Protein AF-A0A517ZUM6-F1 (afdb_monomer)

Sequence (492 aa):
MTGNKKRRYPQVVSERDGDATTTRCYRIDRQHLWFGICQTIYCGAIAIACYYVAFVGTTIPDSDAGGLRLFSAIFWSCSIAIGLFQVLSYFRDRLILSPDSIAKRAWTGKTSSIQNVDVLRLIWNESGKRRIRLQTATATLTINFYEYPIRDGKEIIAYVRRQFPAEIQQGWDIFCRSEPQRNRSPQYLIRITTAAAALLFFATAILSSLYAFGQQTVFSLLVGFLCGTVGQLLLMRVFPVIDGPKSIMKSQGDEDITVQEDTRTFRSDQSYIFKGLLIVVLCSVIGIFSTVSAIFEMLDSEPGSIGALISMAFIWGGAVAGGIFVIISSVRARLYLSKTGIVQQGCIGRESIRSDDVSRVQWGVRAARNVFISGVTGEIQINVDGYQQFEQDEIIDFIRNMFPAEIQENWLTYSQREIRRKEWEALRREPEQPSQKKAIACALIFFVVAAAFAAAGLWGVGAPAFGVAAFCGVGGMWYGWRIWQRWRMKSQ

Solvent-accessible surface area (backbone atoms only — not comparable to full-atom values): 26665 Å² total; per-residue (Å²): 144,80,87,81,82,74,81,74,71,80,77,81,79,77,89,65,87,73,62,70,76,57,70,43,79,45,55,46,33,66,63,44,34,52,51,10,50,52,40,24,56,50,31,45,53,48,39,50,47,51,48,46,38,69,73,67,47,90,81,63,61,73,87,62,42,55,61,53,49,51,49,47,51,51,56,29,51,52,46,24,49,52,10,48,48,32,33,48,33,38,74,47,26,34,43,37,45,38,70,60,32,45,30,41,34,39,64,89,68,55,65,52,68,43,50,56,90,53,53,67,36,35,38,40,41,63,82,94,50,46,31,40,37,42,29,40,98,87,51,75,49,75,49,53,44,77,49,31,42,70,69,57,33,52,51,52,52,53,49,57,59,70,75,46,65,71,88,40,50,40,46,53,70,64,42,55,74,67,56,88,69,74,90,67,60,68,70,57,51,46,50,50,53,51,49,50,47,50,48,52,48,50,51,50,46,55,34,47,55,51,23,58,59,41,99,65,66,69,64,55,50,53,51,48,47,51,51,50,52,51,46,47,57,48,47,70,69,58,52,80,76,62,72,67,83,83,73,88,66,84,70,92,73,78,71,76,81,69,84,53,94,76,55,46,76,46,55,44,35,66,68,44,37,54,53,12,50,52,40,26,52,54,32,47,53,54,31,50,53,52,37,52,51,30,49,54,48,40,75,78,45,72,89,38,27,60,38,40,34,53,35,44,50,50,55,25,49,48,47,24,50,52,14,48,48,41,30,52,33,38,74,49,25,35,41,37,46,38,88,66,27,42,35,44,30,38,70,90,50,74,49,73,47,46,47,88,44,52,67,35,34,40,40,38,91,58,101,53,56,34,37,38,42,31,34,84,91,48,65,50,71,46,49,41,75,49,34,45,76,70,55,33,53,49,52,50,52,49,56,59,70,71,45,66,73,90,42,46,38,52,49,72,65,34,50,56,46,51,51,51,47,52,49,53,50,50,61,50,62,43,91,58,66,91,45,54,70,57,34,50,51,50,18,51,51,24,40,52,51,12,51,53,27,38,51,42,23,76,71,70,66,36,71,66,29,41,52,54,12,49,53,27,36,52,51,14,48,52,34,47,48,56,50,48,55,55,52,56,66,71,77,106

Secondary structure (DSSP, 8-state):
--------PPP--------TTS-EEEE--HHHHHHHHHHHHHHHHHHHHHHHHHHH-TTS-HHHHHHHHHHHHHHHHHHHHHHHHHHHHHHH-EEEE-SSEEEEE-TTS-EEEEEGGG--EEEEE-SSS-EEEEE-SS-EEEEEGGGS-HHHHHHHHHHHHHHS-GGGEESHHHHHHT-TT-SSSHHHHHHHHHHHHHHHHHHHHHHHHHHTTSS-HHHHHHHHHHHHHHHHHHHHHHGGGT---------S--------TT-EEEE--THHHHHHHHHHHHHHHHHHHHHHHHHHHHHHS-TTHHHHHHHHHHHHHHHHHHHHHHHHHHHH-EEEEETTEEEEE-SS-EEEEEGGGEEEEEE--SSS-EEEEEESS-EEEEEGGGS-HHHHHHHHHHHHHHS-GGGEESHHHHHHHHHHHHHHHHHTTSS--TTHHHHHHHHHHHHHHHHHHHHHIIIII-HHHHHHHHHHHHHHHHHHHHHHHHHHHH--

Nearest PDB structures (foldseek):
  4khb-assembly4_H  TM=6.880E-01  e=7.264E-03  Thermochaetoides thermophila DSM 1495
  4khb-assembly3_F  TM=6.830E-01  e=1.058E-02  Thermochaetoides thermophila DSM 1495
  4r8g-assembly1_E  TM=6.146E-01  e=4.082E-01  Mus musculus
  2gcl-assembly2_B  TM=2.895E-01  e=1.716E-02  Saccharomyces cerevisiae

Foldseek 3Di:
DDDDPDPDDPPPDPDDPPDLQDKDKFFFDCVLQVQLVLQLVLLVVLLVLLLCCLPVVPFDPPVPSVVSNVCSNVVSVVSNVSSVLSNLQRVQFMWIRHLQWTWTGGSVRDIDIDGLVQFQAWEFDPPPFTWIWGDGPVDIDIDTLNRGDPVVSVVVVVSVVVSDDPVRYHCVVVNVVPPDPPPDDPVVVCVVLVVVLSVVVSVLSVLVSLLSLDPDNPVCVVVCVCCSVVVSVVCVVLPVAFDDPDPPDPPPDCPDPPPPPQKDKFAFDCVLLVVLVVQLVVLVVVLVVQLVVLVVSVVVDDDSSVSSNVSSCCVSVVSNVVSVLSNLQRVQFMWIDGLQWIWTGGSVDIDIDTLVQFQAWEADLDDWRWIWTDGPVGIDIHGLVRGDPVVSVVVVVRVVVSDDPVRYHCPVSNVVVVVVVVVVVVVCVPPVPPPLVVLQVLLVVLQVQLVVLVVVCVVPPHDVSNVSSVVSNVSSVVSVVVNVVVVVVVVD

Radius of gyration: 28.11 Å; Cα contacts (8 Å, |Δi|>4): 551; chains: 1; bounding box: 67×101×74 Å

pLDDT: mean 75.0, std 18.94, range [30.31, 97.88]

Organism: NCBI:txid2527995

Mean predicted aligned error: 16.05 Å

Structure (mmCIF, N/CA/C/O backbone):
data_AF-A0A517ZUM6-F1
#
_entry.id   AF-A0A517ZUM6-F1
#
loop_
_atom_site.group_PDB
_atom_site.id
_atom_site.type_symbol
_atom_site.label_atom_id
_atom_site.label_alt_id
_atom_site.label_comp_id
_atom_site.label_asym_id
_atom_site.label_entity_id
_atom_site.label_seq_id
_atom_site.pdbx_PDB_ins_code
_atom_site.Cartn_x
_atom_site.Cartn_y
_atom_site.Cartn_z
_atom_site.occupancy
_atom_site.B_iso_or_equiv
_atom_site.auth_seq_id
_atom_site.auth_comp_id
_atom_site.auth_asym_id
_atom_site.auth_atom_id
_atom_site.pdbx_PDB_model_num
ATOM 1 N N . MET A 1 1 ? 6.470 58.614 7.450 1.00 42.59 1 MET A N 1
ATOM 2 C CA . MET A 1 1 ? 5.545 57.953 6.505 1.00 42.59 1 MET A CA 1
ATOM 3 C C . MET A 1 1 ? 6.222 56.724 5.909 1.00 42.59 1 MET A C 1
ATOM 5 O O . MET A 1 1 ? 6.909 56.845 4.912 1.00 42.59 1 MET A O 1
ATOM 9 N N . THR A 1 2 ? 6.046 55.552 6.517 1.00 36.00 2 THR A N 1
ATOM 10 C CA . THR A 1 2 ? 6.355 54.242 5.912 1.00 36.00 2 THR A CA 1
ATOM 11 C C . THR A 1 2 ? 5.419 53.224 6.564 1.00 36.00 2 THR A C 1
ATOM 13 O O . THR A 1 2 ? 5.616 52.782 7.693 1.00 36.00 2 THR A O 1
ATOM 16 N N . GLY A 1 3 ? 4.300 52.950 5.889 1.00 34.31 3 GLY A N 1
ATOM 17 C CA . GLY A 1 3 ? 3.230 52.086 6.382 1.00 34.31 3 GLY A CA 1
ATOM 18 C C . GLY A 1 3 ? 3.621 50.613 6.313 1.00 34.31 3 GLY A C 1
ATOM 19 O O . GLY A 1 3 ? 3.709 50.031 5.234 1.00 34.31 3 GLY A O 1
ATOM 20 N N . ASN A 1 4 ? 3.821 49.998 7.476 1.00 33.97 4 ASN A N 1
ATOM 21 C CA . ASN A 1 4 ? 4.149 48.585 7.601 1.00 33.97 4 ASN A CA 1
ATOM 22 C C . ASN A 1 4 ? 2.863 47.739 7.472 1.00 33.97 4 ASN A C 1
ATOM 24 O O . ASN A 1 4 ? 2.136 47.519 8.444 1.00 33.97 4 ASN A O 1
ATOM 28 N N . LYS A 1 5 ? 2.543 47.295 6.248 1.00 39.22 5 LYS A N 1
ATOM 29 C CA . LYS A 1 5 ? 1.435 46.365 5.951 1.00 39.22 5 LYS A CA 1
ATOM 30 C C . LYS A 1 5 ? 1.766 44.968 6.504 1.00 39.22 5 LYS A C 1
ATOM 32 O O . LYS A 1 5 ? 2.163 44.064 5.772 1.00 39.22 5 LYS A O 1
ATOM 37 N N . LYS A 1 6 ? 1.558 44.765 7.810 1.00 35.94 6 LYS A N 1
ATOM 38 C CA . LYS A 1 6 ? 1.472 43.424 8.410 1.00 35.94 6 LYS A CA 1
ATOM 39 C C . LYS A 1 6 ? 0.288 42.688 7.774 1.00 35.94 6 LYS A C 1
ATOM 41 O O . LYS A 1 6 ? -0.867 43.005 8.056 1.00 35.94 6 LYS A O 1
ATOM 46 N N . ARG A 1 7 ? 0.570 41.696 6.921 1.00 35.59 7 ARG A N 1
ATOM 47 C CA . ARG A 1 7 ? -0.418 40.704 6.473 1.00 35.59 7 ARG A CA 1
ATOM 48 C C . ARG A 1 7 ? -0.912 39.941 7.705 1.00 35.59 7 ARG A C 1
ATOM 50 O O . ARG A 1 7 ? -0.266 39.000 8.155 1.00 35.59 7 ARG A O 1
ATOM 57 N N . ARG A 1 8 ? -2.041 40.372 8.275 1.00 31.89 8 ARG A N 1
ATOM 58 C CA . ARG A 1 8 ? -2.815 39.550 9.208 1.00 31.89 8 ARG A CA 1
ATOM 59 C C . ARG A 1 8 ? -3.359 38.378 8.403 1.00 31.89 8 ARG A C 1
ATOM 61 O O . ARG A 1 8 ? -4.239 38.560 7.565 1.00 31.89 8 ARG A O 1
ATOM 68 N N . TYR A 1 9 ? -2.822 37.187 8.637 1.00 30.31 9 TYR A N 1
ATOM 69 C CA . TYR A 1 9 ? -3.580 35.982 8.338 1.00 30.31 9 TYR A CA 1
ATOM 70 C C . TYR A 1 9 ? -4.867 36.042 9.171 1.00 30.31 9 TYR A C 1
ATOM 72 O O . TYR A 1 9 ? -4.788 36.416 10.346 1.00 30.31 9 TYR A O 1
ATOM 80 N N . PRO A 1 10 ? -6.041 35.748 8.588 1.00 34.72 10 PRO A N 1
ATOM 81 C CA . PRO A 1 10 ? -7.272 35.696 9.356 1.00 34.72 10 PRO A CA 1
ATOM 82 C C . PRO A 1 10 ? -7.074 34.682 10.481 1.00 34.72 10 PRO A C 1
ATOM 84 O O . PRO A 1 10 ? -6.779 33.511 10.228 1.00 34.72 10 PRO A O 1
ATOM 87 N N . GLN A 1 11 ? -7.175 35.158 11.723 1.00 30.92 11 GLN A N 1
ATOM 88 C CA . GLN A 1 11 ? -7.277 34.280 12.874 1.00 30.92 11 GLN A CA 1
ATOM 89 C C . GLN A 1 11 ? -8.485 33.380 12.636 1.00 30.92 11 GLN A C 1
ATOM 91 O O . GLN A 1 11 ? -9.607 33.852 12.447 1.00 30.92 11 GLN A O 1
ATOM 96 N N . VAL A 1 12 ? -8.227 32.076 12.586 1.00 38.19 12 VAL A N 1
ATOM 97 C CA . VAL A 1 12 ? -9.262 31.053 12.620 1.00 38.19 12 VAL A CA 1
ATOM 98 C C . VAL A 1 12 ? -9.876 31.150 14.008 1.00 38.19 12 VAL A C 1
ATOM 100 O O . VAL A 1 12 ? -9.312 30.647 14.973 1.00 38.19 12 VAL A O 1
ATOM 103 N N . VAL A 1 13 ? -10.986 31.880 14.095 1.00 39.28 13 VAL A N 1
ATOM 104 C CA . VAL A 1 13 ? -11.865 31.916 15.261 1.00 39.28 13 VAL A CA 1
ATOM 105 C C . VAL A 1 13 ? -12.261 30.469 15.553 1.00 39.28 13 VAL A C 1
ATOM 107 O O . VAL A 1 13 ? -12.978 29.843 14.769 1.00 39.28 13 VAL A O 1
ATOM 110 N N . SER A 1 14 ? -11.696 29.914 16.624 1.00 55.69 14 SER A N 1
ATOM 111 C CA . SER A 1 14 ? -12.199 28.700 17.250 1.00 55.69 14 SER A CA 1
ATOM 112 C C . SER A 1 14 ? -13.546 29.011 17.890 1.00 55.69 14 SER A C 1
ATOM 114 O O . SER A 1 14 ? -13.759 30.138 18.325 1.00 55.69 14 SER A O 1
ATOM 116 N N . GLU A 1 15 ? -14.399 27.989 17.973 1.00 45.84 15 GLU A N 1
ATOM 117 C CA . GLU A 1 15 ? -15.710 28.008 18.639 1.00 45.84 15 GLU A CA 1
ATOM 118 C C . GLU A 1 15 ? -16.876 28.507 17.759 1.00 45.84 15 GLU A C 1
ATOM 120 O O . GLU A 1 15 ? -17.429 29.591 17.902 1.00 45.84 15 GLU A O 1
ATOM 125 N N . ARG A 1 16 ? -17.276 27.657 16.806 1.00 44.41 16 ARG A N 1
ATOM 126 C CA . ARG A 1 16 ? -18.666 27.599 16.338 1.00 44.41 16 ARG A CA 1
ATOM 127 C C . ARG A 1 16 ? -19.147 26.178 16.534 1.00 44.41 16 ARG A C 1
ATOM 129 O O . ARG A 1 16 ? -18.650 25.276 15.853 1.00 44.41 16 ARG A O 1
ATOM 136 N N . ASP A 1 17 ? -20.145 26.010 17.392 1.00 51.41 17 ASP A N 1
ATOM 137 C CA . ASP A 1 17 ? -21.167 25.000 17.168 1.00 51.41 17 ASP A CA 1
ATOM 138 C C . ASP A 1 17 ? -21.636 25.174 15.727 1.00 51.41 17 ASP A C 1
ATOM 140 O O . ASP A 1 17 ? -22.271 26.159 15.351 1.00 51.41 17 ASP A O 1
ATOM 144 N N . GLY A 1 18 ? -21.114 24.303 14.866 1.00 54.09 18 GLY A N 1
ATOM 145 C CA . GLY A 1 18 ? -21.321 24.379 13.436 1.00 54.09 18 GLY A CA 1
ATOM 146 C C . GLY A 1 18 ? -22.782 24.104 13.169 1.00 54.09 18 GLY A C 1
ATOM 147 O O . GLY A 1 18 ? -23.168 22.939 13.126 1.00 54.09 18 GLY A O 1
ATOM 148 N N . ASP A 1 19 ? -23.551 25.175 13.012 1.00 62.62 19 ASP A N 1
ATOM 149 C CA . ASP A 1 19 ? -24.960 25.121 12.678 1.00 62.62 19 ASP A CA 1
ATOM 150 C C . ASP A 1 19 ? -25.133 24.220 11.446 1.00 62.62 19 ASP A C 1
ATOM 152 O O . ASP A 1 19 ? -24.554 24.468 10.374 1.00 62.62 19 ASP A O 1
ATOM 156 N N . ALA A 1 20 ? -25.843 23.104 11.642 1.00 64.12 20 ALA A N 1
ATOM 157 C CA . ALA A 1 20 ? -26.028 22.045 10.647 1.00 64.12 20 ALA A CA 1
ATOM 158 C C . ALA A 1 20 ? -26.759 22.553 9.388 1.00 64.12 20 ALA A C 1
ATOM 160 O O . ALA A 1 20 ? -26.790 21.871 8.367 1.00 64.12 20 ALA A O 1
ATOM 161 N N . THR A 1 21 ? -27.284 23.777 9.460 1.00 77.62 21 THR A N 1
ATOM 162 C CA . THR A 1 21 ? -27.946 24.548 8.407 1.00 77.62 21 THR A CA 1
ATOM 163 C C . THR A 1 21 ? -26.991 25.055 7.319 1.00 77.62 21 THR A C 1
ATOM 165 O O . THR A 1 21 ? -27.423 25.397 6.217 1.00 77.62 21 THR A O 1
ATOM 168 N N . THR A 1 22 ? -25.679 25.104 7.574 1.00 88.25 22 THR A N 1
ATOM 169 C CA . THR A 1 22 ? -24.720 25.679 6.618 1.00 88.25 22 THR A CA 1
ATOM 170 C C . THR A 1 22 ? -24.261 24.668 5.567 1.00 88.25 22 THR A C 1
ATOM 172 O O . THR A 1 22 ? -23.660 23.642 5.880 1.00 88.25 22 THR A O 1
ATOM 175 N N . THR A 1 23 ? -24.485 24.988 4.287 1.00 93.62 23 THR A N 1
ATOM 176 C CA . THR A 1 23 ? -23.938 24.199 3.173 1.00 93.62 23 THR A CA 1
ATOM 177 C C . THR A 1 23 ? -22.410 24.270 3.176 1.00 93.62 23 THR A C 1
ATOM 179 O O . THR A 1 23 ? -21.827 25.357 3.137 1.00 93.62 23 THR A O 1
ATOM 182 N N . ARG A 1 24 ? -21.748 23.109 3.182 1.00 95.50 24 ARG A N 1
ATOM 183 C CA . ARG A 1 24 ? -20.284 22.982 3.158 1.00 95.50 24 ARG A CA 1
ATOM 184 C C . ARG A 1 24 ? -19.812 22.297 1.886 1.00 95.50 24 ARG A C 1
ATOM 186 O O . ARG A 1 24 ? -20.434 21.362 1.392 1.00 95.50 24 ARG A O 1
ATOM 193 N N . CYS A 1 25 ? -18.679 22.755 1.364 1.00 96.19 25 CYS A N 1
ATOM 194 C CA . CYS A 1 25 ? -18.079 22.229 0.143 1.00 96.19 25 CYS A CA 1
ATOM 195 C C . CYS A 1 25 ? -16.661 21.737 0.428 1.00 96.19 25 CYS A C 1
ATOM 197 O O . CYS A 1 25 ? -15.772 22.522 0.760 1.00 96.19 25 CYS A O 1
ATOM 199 N N . TYR A 1 26 ? -16.459 20.436 0.266 1.00 96.44 26 TYR A N 1
ATOM 200 C CA . TYR A 1 26 ? -15.202 19.748 0.505 1.00 96.44 26 TYR A CA 1
ATOM 201 C C . TYR A 1 26 ? -14.496 19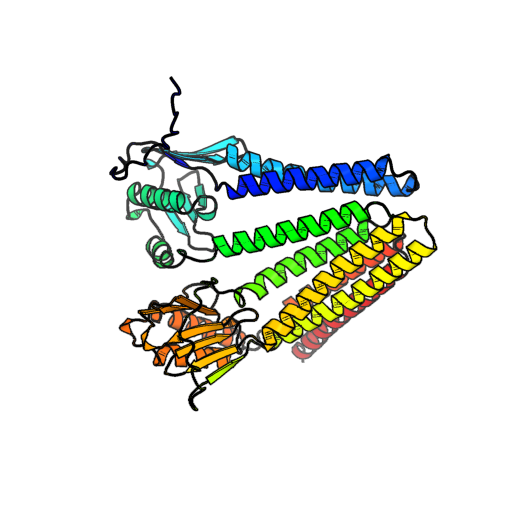.441 -0.811 1.00 96.44 26 TYR A C 1
ATOM 203 O O . TYR A 1 26 ? -15.113 19.068 -1.818 1.00 96.44 26 TYR A O 1
ATOM 211 N N . ARG A 1 27 ? -13.173 19.604 -0.797 1.00 93.75 27 ARG A N 1
ATOM 212 C CA . ARG A 1 27 ? -12.293 19.364 -1.943 1.00 93.75 27 ARG A CA 1
ATOM 213 C C . ARG A 1 27 ? -11.434 18.135 -1.688 1.00 93.75 27 ARG A C 1
ATOM 215 O O . ARG A 1 27 ? -11.098 17.843 -0.544 1.00 93.75 27 ARG A O 1
ATOM 222 N N . ILE A 1 28 ? -11.057 17.456 -2.767 1.00 90.62 28 ILE A N 1
ATOM 223 C CA . ILE A 1 28 ? -10.046 16.398 -2.715 1.00 90.62 28 ILE A CA 1
ATOM 224 C C . ILE A 1 28 ? -8.725 16.965 -2.165 1.00 90.62 28 ILE A C 1
ATOM 226 O O . ILE A 1 28 ? -8.444 18.158 -2.313 1.00 90.62 28 ILE A O 1
ATOM 230 N N . ASP A 1 29 ? -7.917 16.120 -1.525 1.00 88.31 29 ASP A N 1
ATOM 231 C CA . ASP A 1 29 ? -6.606 16.488 -0.992 1.00 88.31 29 ASP A CA 1
ATOM 232 C C . ASP A 1 29 ? -5.721 17.154 -2.069 1.00 88.31 29 ASP A C 1
ATOM 234 O O . ASP A 1 29 ? -5.629 16.709 -3.218 1.00 88.31 29 ASP A O 1
ATOM 238 N N . ARG A 1 30 ? -5.017 18.223 -1.671 1.00 88.38 30 ARG A N 1
ATOM 239 C CA . ARG A 1 30 ? -4.032 18.941 -2.497 1.00 88.38 30 ARG A CA 1
ATOM 240 C C . ARG A 1 30 ? -2.910 18.041 -3.005 1.00 88.38 30 ARG A C 1
ATOM 242 O O . ARG A 1 30 ? -2.241 18.418 -3.961 1.00 88.38 30 ARG A O 1
ATOM 249 N N . GLN A 1 31 ? -2.697 16.872 -2.406 1.00 80.75 31 GLN A N 1
ATOM 250 C CA . GLN A 1 31 ? -1.759 15.878 -2.930 1.00 80.75 31 GLN A CA 1
ATOM 251 C C . GLN A 1 31 ? -2.062 15.497 -4.382 1.00 80.75 31 GLN A C 1
ATOM 253 O O . GLN A 1 31 ? -1.132 15.404 -5.174 1.00 80.75 31 GLN A O 1
ATOM 258 N N . HIS A 1 32 ? -3.336 15.365 -4.762 1.00 79.06 32 HIS A N 1
ATOM 259 C CA . HIS A 1 32 ? -3.709 15.075 -6.149 1.00 79.06 32 HIS A CA 1
ATOM 260 C C . HIS A 1 32 ? -3.346 16.218 -7.104 1.00 79.06 32 HIS A C 1
ATOM 262 O O . HIS A 1 32 ? -2.913 15.961 -8.224 1.00 79.06 32 HIS A O 1
ATOM 268 N N . LEU A 1 33 ? -3.465 17.472 -6.651 1.00 88.38 33 LEU A N 1
ATOM 269 C CA . LEU A 1 33 ? -3.038 18.637 -7.428 1.00 88.38 33 LEU A CA 1
ATOM 270 C C . LEU A 1 33 ? -1.527 18.620 -7.651 1.00 88.38 33 LEU A C 1
ATOM 272 O O . LEU A 1 33 ? -1.075 18.743 -8.784 1.00 88.38 33 LEU A O 1
ATOM 276 N N . TRP A 1 34 ? -0.751 18.477 -6.575 1.00 85.56 34 TRP A N 1
ATOM 277 C CA . TRP A 1 34 ? 0.706 18.493 -6.666 1.00 85.56 34 TRP A CA 1
ATOM 278 C C . TRP A 1 34 ? 1.240 17.313 -7.467 1.00 85.56 34 TRP A C 1
ATOM 280 O O . TRP A 1 34 ? 2.107 17.508 -8.310 1.00 85.56 34 TRP A O 1
ATOM 290 N N . PHE A 1 35 ? 0.690 16.116 -7.259 1.00 80.00 35 PHE A N 1
ATOM 291 C CA . PHE A 1 35 ? 1.064 14.936 -8.030 1.00 80.00 35 PHE A CA 1
ATOM 292 C C . PHE A 1 35 ? 0.756 15.134 -9.518 1.00 80.00 35 PHE A C 1
ATOM 294 O O . PHE A 1 35 ? 1.641 14.933 -10.345 1.00 80.00 35 PHE A O 1
ATOM 301 N N . GLY A 1 36 ? -0.427 15.661 -9.848 1.00 83.44 36 GLY A N 1
ATOM 302 C CA . GLY A 1 36 ? -0.802 15.966 -11.225 1.00 83.44 36 GLY A CA 1
ATOM 303 C C . GLY A 1 36 ? 0.085 17.030 -11.877 1.00 83.44 36 GLY A C 1
ATOM 304 O O . GLY A 1 36 ? 0.520 16.838 -13.011 1.00 83.44 36 GLY A O 1
ATOM 305 N N . ILE A 1 37 ? 0.408 18.124 -11.172 1.00 86.62 37 ILE A N 1
ATOM 306 C CA . ILE A 1 37 ? 1.313 19.179 -11.669 1.00 86.62 37 ILE A CA 1
ATOM 307 C C . ILE A 1 37 ? 2.712 18.608 -11.904 1.00 86.62 37 ILE A C 1
ATOM 309 O O . ILE A 1 37 ? 3.251 18.763 -12.999 1.00 86.62 37 ILE A O 1
ATOM 313 N N . CYS A 1 38 ? 3.284 17.928 -10.906 1.00 79.25 38 CYS A N 1
ATOM 314 C CA . CYS A 1 38 ? 4.617 17.345 -11.012 1.00 79.25 38 CYS A CA 1
ATOM 315 C C . CYS A 1 38 ? 4.678 16.331 -12.154 1.00 79.25 38 CYS A C 1
ATOM 317 O O . CYS A 1 38 ? 5.567 16.439 -12.988 1.00 79.25 38 CYS A O 1
ATOM 319 N N . GLN A 1 39 ? 3.711 15.412 -12.241 1.00 83.62 39 GLN A N 1
ATOM 320 C CA . GLN A 1 39 ? 3.620 14.427 -13.319 1.00 83.62 39 GLN A CA 1
ATOM 321 C C . GLN A 1 39 ? 3.499 15.099 -14.694 1.00 83.62 39 GLN A C 1
ATOM 323 O O . GLN A 1 39 ? 4.187 14.697 -15.625 1.00 83.62 39 GLN A O 1
ATOM 328 N N . THR A 1 40 ? 2.673 16.141 -14.825 1.00 84.50 40 THR A N 1
ATOM 329 C CA . THR A 1 40 ? 2.469 16.861 -16.094 1.00 84.50 40 THR A CA 1
ATOM 330 C C . THR A 1 40 ? 3.737 17.572 -16.555 1.00 84.50 40 THR A C 1
ATOM 332 O O . THR A 1 40 ? 4.154 17.384 -17.694 1.00 84.50 40 THR A O 1
ATOM 335 N N . ILE A 1 41 ? 4.360 18.370 -15.680 1.00 82.25 41 ILE A N 1
ATOM 336 C CA . ILE A 1 41 ? 5.593 19.109 -16.001 1.00 82.25 41 ILE A CA 1
ATOM 337 C C . ILE A 1 41 ? 6.701 18.125 -16.370 1.00 82.25 41 ILE A C 1
ATOM 339 O O . ILE A 1 41 ? 7.385 18.300 -17.373 1.00 82.25 41 ILE A O 1
ATOM 343 N N . TYR A 1 42 ? 6.840 17.069 -15.577 1.00 76.38 42 TYR A N 1
ATOM 344 C CA . TYR A 1 42 ? 7.848 16.041 -15.762 1.00 76.38 42 TYR A CA 1
ATOM 345 C C . TYR A 1 42 ? 7.672 15.270 -17.076 1.00 76.38 42 TYR A C 1
ATOM 347 O O . TYR A 1 42 ? 8.578 15.254 -17.904 1.00 76.38 42 TYR A O 1
ATOM 355 N N . CYS A 1 43 ? 6.498 14.675 -17.308 1.00 79.50 43 CYS A N 1
ATOM 356 C CA . CYS A 1 43 ? 6.225 13.949 -18.545 1.00 79.50 43 CYS A CA 1
ATOM 357 C C . CYS A 1 43 ? 6.266 14.879 -19.762 1.00 79.50 43 CYS A C 1
ATOM 359 O O . CYS A 1 43 ? 6.678 14.442 -20.828 1.00 79.50 43 CYS A O 1
ATOM 361 N N . GLY A 1 44 ? 5.894 16.153 -19.602 1.00 79.56 44 GLY A N 1
ATOM 362 C CA . GLY A 1 44 ? 6.033 17.186 -20.628 1.00 79.56 44 GLY A CA 1
ATOM 363 C C . GLY A 1 44 ? 7.487 17.458 -20.998 1.00 79.56 44 GLY A C 1
ATOM 364 O O . GLY A 1 44 ? 7.826 17.439 -22.177 1.00 79.56 44 GLY A O 1
ATOM 365 N N . ALA A 1 45 ? 8.361 17.648 -20.008 1.00 75.44 45 ALA A N 1
ATOM 366 C CA . ALA A 1 45 ? 9.787 17.860 -20.241 1.00 75.44 45 ALA A CA 1
ATOM 367 C C . ALA A 1 45 ? 10.432 16.661 -20.954 1.00 75.44 45 ALA A C 1
ATOM 369 O O . ALA A 1 45 ? 11.183 16.854 -21.907 1.00 75.44 45 ALA A O 1
ATOM 370 N N . ILE A 1 46 ? 10.090 15.431 -20.551 1.00 75.06 46 ILE A N 1
ATOM 371 C CA . ILE A 1 46 ? 10.603 14.218 -21.206 1.00 75.06 46 ILE A CA 1
ATOM 372 C C . ILE A 1 46 ? 10.025 14.066 -22.608 1.00 75.06 46 ILE A C 1
ATOM 374 O O . ILE A 1 46 ? 10.767 13.745 -23.526 1.00 75.06 46 ILE A O 1
ATOM 378 N N . ALA A 1 47 ? 8.730 14.335 -22.803 1.00 77.69 47 ALA A N 1
ATOM 379 C CA . ALA A 1 47 ? 8.125 14.322 -24.130 1.00 77.69 47 ALA A CA 1
ATOM 380 C C . ALA A 1 47 ? 8.867 15.273 -25.070 1.00 77.69 47 ALA A C 1
ATOM 382 O O . ALA A 1 47 ? 9.240 14.866 -26.163 1.00 77.69 47 ALA A O 1
ATOM 383 N N . ILE A 1 48 ? 9.124 16.510 -24.628 1.00 77.44 48 ILE A N 1
ATOM 384 C CA . ILE A 1 48 ? 9.862 17.518 -25.398 1.00 77.44 48 ILE A CA 1
ATOM 385 C C . ILE A 1 48 ? 11.289 17.043 -25.675 1.00 77.44 48 ILE A C 1
ATOM 387 O O . ILE A 1 48 ? 11.730 17.143 -26.813 1.00 77.44 48 ILE A O 1
ATOM 391 N N . ALA A 1 49 ? 11.992 16.491 -24.682 1.00 74.25 49 ALA A N 1
ATOM 392 C CA . ALA A 1 49 ? 13.339 15.956 -24.868 1.00 74.25 49 ALA A CA 1
ATOM 393 C C . ALA A 1 49 ? 13.355 14.795 -25.877 1.00 74.25 49 ALA A C 1
ATOM 395 O O . ALA A 1 49 ? 14.148 14.808 -26.813 1.00 74.25 49 ALA A O 1
ATOM 396 N N . CYS A 1 50 ? 12.439 13.832 -25.754 1.00 70.75 50 CYS A N 1
ATOM 397 C CA . CYS A 1 50 ? 12.311 12.726 -26.697 1.00 70.75 50 CYS A CA 1
ATOM 398 C C . CYS A 1 50 ? 11.927 13.202 -28.103 1.00 70.75 50 CYS A C 1
ATOM 400 O O . CYS A 1 50 ? 12.456 12.674 -29.074 1.00 70.75 50 CYS A O 1
ATOM 402 N N . TYR A 1 51 ? 11.032 14.186 -28.228 1.00 72.69 51 TYR A N 1
ATOM 403 C CA . TYR A 1 51 ? 10.678 14.788 -29.516 1.00 72.69 51 TYR A CA 1
ATOM 404 C C . TYR A 1 51 ? 11.868 15.518 -30.132 1.00 72.69 51 TYR A C 1
ATOM 406 O O . TYR A 1 51 ? 12.164 15.312 -31.304 1.00 72.69 51 TYR A O 1
ATOM 414 N N . TYR A 1 52 ? 12.569 16.337 -29.348 1.00 73.62 52 TYR A N 1
ATOM 415 C CA . TYR A 1 52 ? 13.760 17.050 -29.793 1.00 73.62 52 TYR A CA 1
ATOM 416 C C . TYR A 1 52 ? 14.808 16.068 -30.309 1.00 73.62 52 TYR A C 1
ATOM 418 O O . TYR A 1 52 ? 15.293 16.223 -31.422 1.00 73.62 52 TYR A O 1
ATOM 426 N N . VAL A 1 53 ? 15.087 15.002 -29.559 1.00 66.94 53 VAL A N 1
ATOM 427 C CA . VAL A 1 53 ? 16.038 13.979 -29.996 1.00 66.94 53 VAL A CA 1
ATOM 428 C C . VAL A 1 53 ? 15.543 13.250 -31.246 1.00 66.94 53 VAL A C 1
ATOM 430 O O . VAL A 1 53 ? 16.308 13.071 -32.186 1.00 66.94 53 VAL A O 1
ATOM 433 N N . ALA A 1 54 ? 14.261 12.899 -31.318 1.00 67.62 54 ALA A N 1
ATOM 434 C CA . ALA A 1 54 ? 13.733 12.165 -32.460 1.00 67.62 54 ALA A CA 1
ATOM 435 C C . ALA A 1 54 ? 13.643 12.986 -33.761 1.00 67.62 54 ALA A C 1
ATOM 437 O O . ALA A 1 54 ? 13.578 12.382 -34.834 1.00 67.62 54 ALA A O 1
ATOM 438 N N . PHE A 1 55 ? 13.590 14.321 -33.684 1.00 67.94 55 PHE A N 1
ATOM 439 C CA . PHE A 1 55 ? 13.477 15.216 -34.848 1.00 67.94 55 PHE A CA 1
ATOM 440 C C . PHE A 1 55 ? 14.771 15.959 -35.194 1.00 67.94 55 PHE A C 1
ATOM 442 O O . PHE A 1 55 ? 14.994 16.255 -36.363 1.00 67.94 55 PHE A O 1
ATOM 449 N N . VAL A 1 56 ? 15.603 16.282 -34.203 1.00 72.25 56 VAL A N 1
ATOM 450 C CA . VAL A 1 56 ? 16.846 17.052 -34.381 1.00 72.25 56 VAL A CA 1
ATOM 451 C C . VAL A 1 56 ? 18.078 16.145 -34.349 1.00 72.25 56 VAL A C 1
ATOM 453 O O . VAL A 1 56 ? 19.098 16.486 -34.941 1.00 72.25 56 VAL A O 1
ATOM 456 N N . GLY A 1 57 ? 18.001 14.975 -33.705 1.00 63.22 57 GLY A N 1
ATOM 457 C CA . GLY A 1 57 ? 19.061 13.969 -33.746 1.00 63.22 57 GLY A CA 1
ATOM 458 C C . GLY A 1 57 ? 19.142 13.326 -35.130 1.00 63.22 57 GLY A C 1
ATOM 459 O O . GLY A 1 57 ? 18.333 12.469 -35.470 1.00 63.22 57 GLY A O 1
ATOM 460 N N . THR A 1 58 ? 20.118 13.739 -35.936 1.00 52.38 58 THR A N 1
ATOM 461 C CA . THR A 1 58 ? 20.313 13.335 -37.342 1.00 52.38 58 THR A CA 1
ATOM 462 C C . THR A 1 58 ? 20.822 11.901 -37.538 1.00 52.38 58 THR A C 1
ATOM 464 O O . THR A 1 58 ? 21.193 11.536 -38.648 1.00 52.38 58 THR A O 1
ATOM 467 N N . THR A 1 59 ? 20.884 11.086 -36.486 1.00 60.22 59 THR A N 1
ATOM 468 C CA . THR A 1 59 ? 21.615 9.807 -36.487 1.00 60.22 59 THR A CA 1
ATOM 469 C C . THR A 1 59 ? 20.726 8.565 -36.536 1.00 60.22 59 THR A C 1
ATOM 471 O O . THR A 1 59 ? 21.243 7.461 -36.667 1.00 60.22 59 THR A O 1
ATOM 474 N N . ILE A 1 60 ? 19.398 8.710 -36.456 1.00 56.62 60 ILE A N 1
ATOM 475 C CA . ILE A 1 60 ? 18.460 7.577 -36.471 1.00 56.62 60 ILE A CA 1
ATOM 476 C C . ILE A 1 60 ? 17.956 7.363 -37.911 1.00 56.62 60 ILE A C 1
ATOM 478 O O . ILE A 1 60 ? 17.243 8.237 -38.410 1.00 56.62 60 ILE A O 1
ATOM 482 N N . PRO A 1 61 ? 18.273 6.239 -38.587 1.00 69.06 61 PRO A N 1
ATOM 483 C CA . PRO A 1 61 ? 17.718 5.934 -39.905 1.00 69.06 61 PRO A CA 1
ATOM 484 C C . PRO A 1 61 ? 16.179 5.961 -39.893 1.00 69.06 61 PRO A C 1
ATOM 486 O O . PRO A 1 61 ? 15.528 5.443 -38.980 1.00 69.06 61 PRO A O 1
ATOM 489 N N . ASP A 1 62 ? 15.587 6.579 -40.922 1.00 67.38 62 ASP A N 1
ATOM 490 C CA . ASP A 1 62 ? 14.153 6.910 -40.974 1.00 67.38 62 ASP A CA 1
ATOM 491 C C . ASP A 1 62 ? 13.214 5.695 -40.847 1.00 67.38 62 ASP A C 1
ATOM 493 O O . ASP A 1 62 ? 12.079 5.845 -40.385 1.00 67.38 62 ASP A O 1
ATOM 497 N N . SER A 1 63 ? 13.679 4.491 -41.201 1.00 63.22 63 SER A N 1
ATOM 498 C CA . SER A 1 63 ? 12.897 3.250 -41.119 1.00 63.22 63 SER A CA 1
ATOM 499 C C . SER A 1 63 ? 12.531 2.849 -39.686 1.00 63.22 63 SER A C 1
ATOM 501 O O . SER A 1 63 ? 11.431 2.344 -39.467 1.00 63.22 63 SER A O 1
ATOM 503 N N . ASP A 1 64 ? 13.392 3.142 -38.705 1.00 57.38 64 ASP A N 1
ATOM 504 C CA . ASP A 1 64 ? 13.193 2.749 -37.298 1.00 57.38 64 ASP A CA 1
ATOM 505 C C . ASP A 1 64 ? 12.723 3.919 -36.422 1.00 57.38 64 ASP A C 1
ATOM 507 O O . ASP A 1 64 ? 12.083 3.735 -35.379 1.00 57.38 64 ASP A O 1
ATOM 511 N N . ALA A 1 65 ? 12.978 5.153 -36.868 1.00 61.84 65 ALA A N 1
ATOM 512 C CA . ALA A 1 65 ? 12.589 6.366 -36.160 1.00 61.84 65 ALA A CA 1
ATOM 513 C C . ALA A 1 65 ? 11.062 6.509 -36.030 1.00 61.84 65 ALA A C 1
ATOM 515 O O . ALA A 1 65 ? 10.567 7.029 -35.027 1.00 61.84 65 ALA A O 1
ATOM 516 N N . GLY A 1 66 ? 10.299 6.034 -37.022 1.00 65.62 66 GLY A N 1
ATOM 517 C CA . GLY A 1 66 ? 8.840 6.174 -37.064 1.00 65.62 66 GLY A CA 1
ATOM 518 C C . GLY A 1 66 ? 8.125 5.507 -35.884 1.00 65.62 66 GLY A C 1
ATOM 519 O O . GLY A 1 66 ? 7.291 6.135 -35.226 1.00 65.62 66 GLY A O 1
ATOM 520 N N . GLY A 1 67 ? 8.489 4.260 -35.567 1.00 63.19 67 GLY A N 1
ATOM 521 C CA . GLY A 1 67 ? 7.880 3.504 -34.468 1.00 63.19 67 GLY A CA 1
ATOM 522 C C . GLY A 1 67 ? 8.196 4.104 -33.098 1.00 63.19 67 GLY A C 1
ATOM 523 O O . GLY A 1 67 ? 7.307 4.252 -32.257 1.00 63.19 67 GLY A O 1
ATOM 524 N N . LEU A 1 68 ? 9.446 4.527 -32.895 1.00 62.88 68 LEU A N 1
ATOM 525 C CA . LEU A 1 68 ? 9.876 5.161 -31.653 1.00 62.88 68 LEU A CA 1
ATOM 526 C C . LEU A 1 68 ? 9.226 6.535 -31.442 1.00 62.88 68 LEU A C 1
ATOM 528 O O . LEU A 1 68 ? 8.760 6.827 -30.337 1.00 62.88 68 LEU A O 1
ATOM 532 N N . ARG A 1 69 ? 9.155 7.361 -32.496 1.00 69.25 69 ARG A N 1
ATOM 533 C CA . ARG A 1 69 ? 8.463 8.661 -32.483 1.00 69.25 69 ARG A CA 1
ATOM 534 C C . ARG A 1 69 ? 7.006 8.480 -32.070 1.00 69.25 69 ARG A C 1
ATOM 536 O O . ARG A 1 69 ? 6.546 9.151 -31.149 1.00 69.25 69 ARG A O 1
ATOM 543 N N . LEU A 1 70 ? 6.308 7.533 -32.699 1.00 67.25 70 LEU A N 1
ATOM 544 C CA . LEU A 1 70 ? 4.904 7.252 -32.414 1.00 67.25 70 LEU A CA 1
ATOM 545 C C . LEU A 1 70 ? 4.703 6.729 -30.986 1.00 67.25 70 LEU A C 1
ATOM 547 O O . LEU A 1 70 ? 3.835 7.223 -30.269 1.00 67.25 70 LEU A O 1
ATOM 551 N N . PHE A 1 71 ? 5.522 5.770 -30.546 1.00 66.69 71 PHE A N 1
ATOM 552 C CA . PHE A 1 71 ? 5.433 5.215 -29.196 1.00 66.69 71 PHE A CA 1
ATOM 553 C C . PHE A 1 71 ? 5.680 6.284 -28.129 1.00 66.69 71 PHE A C 1
ATOM 555 O O . PHE A 1 71 ? 4.873 6.439 -27.214 1.00 66.69 71 PHE A O 1
ATOM 562 N N . SER A 1 72 ? 6.767 7.046 -28.266 1.00 70.94 72 SER A N 1
ATOM 563 C CA . SER A 1 72 ? 7.129 8.114 -27.334 1.00 70.94 72 SER A CA 1
ATOM 564 C C . SER A 1 72 ? 6.040 9.188 -27.283 1.00 70.94 72 SER A C 1
ATOM 566 O O . SER A 1 72 ? 5.579 9.561 -26.202 1.00 70.94 72 SER A O 1
ATOM 568 N N . ALA A 1 73 ? 5.537 9.609 -28.448 1.00 70.25 73 ALA A N 1
ATOM 569 C CA . ALA A 1 73 ? 4.437 10.556 -28.543 1.00 70.25 73 ALA A CA 1
ATOM 570 C C . ALA A 1 73 ? 3.189 10.063 -27.803 1.00 70.25 73 ALA A C 1
ATOM 572 O O . ALA A 1 73 ? 2.651 10.798 -26.977 1.00 70.25 73 ALA A O 1
ATOM 573 N N . ILE A 1 74 ? 2.747 8.827 -28.051 1.00 67.31 74 ILE A N 1
ATOM 574 C CA . ILE A 1 74 ? 1.547 8.262 -27.420 1.00 67.31 74 ILE A CA 1
ATOM 575 C C . ILE A 1 74 ? 1.760 8.100 -25.913 1.00 67.31 74 ILE A C 1
ATOM 577 O O . ILE A 1 74 ? 0.948 8.575 -25.120 1.00 67.31 74 ILE A O 1
ATOM 581 N N . PHE A 1 75 ? 2.861 7.470 -25.502 1.00 74.81 75 PHE A N 1
ATOM 582 C CA . PHE A 1 75 ? 3.122 7.136 -24.105 1.00 74.81 75 PHE A CA 1
ATOM 583 C C . PHE A 1 75 ? 3.222 8.385 -23.221 1.00 74.81 75 PHE A C 1
ATOM 585 O O . PHE A 1 75 ? 2.552 8.480 -22.181 1.00 74.81 75 PHE A O 1
ATOM 592 N N . TRP A 1 76 ? 4.014 9.375 -23.641 1.00 81.00 76 TRP A N 1
ATOM 593 C CA . TRP A 1 76 ? 4.169 10.599 -22.864 1.00 81.00 76 TRP A CA 1
ATOM 594 C C . TRP A 1 76 ? 2.921 11.476 -22.919 1.00 81.00 76 TRP A C 1
ATOM 596 O O . TRP A 1 76 ? 2.548 12.031 -21.887 1.00 81.00 76 TRP A O 1
ATOM 606 N N . SER A 1 77 ? 2.207 11.525 -24.049 1.00 74.94 77 SER A N 1
ATOM 607 C CA . SER A 1 77 ? 0.925 12.241 -24.132 1.00 74.94 77 SER A CA 1
ATOM 608 C C . SER A 1 77 ? -0.129 11.632 -23.210 1.00 74.94 77 SER A C 1
ATOM 610 O O . SER A 1 77 ? -0.818 12.367 -22.505 1.00 74.94 77 SER A O 1
ATOM 612 N N . CYS A 1 78 ? -0.226 10.300 -23.130 1.00 67.00 78 CYS A N 1
ATOM 613 C CA . CYS A 1 78 ? -1.103 9.629 -22.170 1.00 67.00 78 CYS A CA 1
ATOM 614 C C . CYS A 1 78 ? -0.704 9.943 -20.722 1.00 67.00 78 CYS A C 1
ATOM 616 O O . CYS A 1 78 ? -1.567 10.209 -19.887 1.00 67.00 78 CYS A O 1
ATOM 618 N N . SER A 1 79 ? 0.595 9.965 -20.419 1.00 78.69 79 SER A N 1
ATOM 619 C CA . SER A 1 79 ? 1.095 10.277 -19.073 1.00 78.69 79 SER A CA 1
ATOM 620 C C . SER A 1 79 ? 0.820 11.730 -18.667 1.00 78.69 79 SER A C 1
ATOM 622 O O . SER A 1 79 ? 0.390 11.984 -17.539 1.00 78.69 79 SER A O 1
ATOM 624 N N . ILE A 1 80 ? 0.989 12.672 -19.599 1.00 81.88 80 ILE A N 1
ATOM 625 C CA . ILE A 1 80 ? 0.599 14.080 -19.450 1.00 81.88 80 ILE A CA 1
ATOM 626 C C . ILE A 1 80 ? -0.914 14.189 -19.249 1.00 81.88 80 ILE A C 1
ATOM 628 O O . ILE A 1 80 ? -1.358 14.875 -18.331 1.00 81.88 80 ILE A O 1
ATOM 632 N N . ALA A 1 81 ? -1.715 13.473 -20.043 1.00 79.69 81 ALA A N 1
ATOM 633 C CA . ALA A 1 81 ? -3.168 13.460 -19.912 1.00 79.69 81 ALA A CA 1
ATOM 634 C C . ALA A 1 81 ? -3.621 12.930 -18.541 1.00 79.69 81 ALA A C 1
ATOM 636 O O . ALA A 1 81 ? -4.551 13.485 -17.962 1.00 79.69 81 ALA A O 1
ATOM 637 N N . ILE A 1 82 ? -2.943 11.921 -17.978 1.00 79.00 82 ILE A N 1
ATOM 638 C CA . ILE A 1 82 ? -3.193 11.435 -16.610 1.00 79.00 82 ILE A CA 1
ATOM 639 C C . ILE A 1 82 ? -2.846 12.511 -15.571 1.00 79.00 82 ILE A C 1
ATOM 641 O O . ILE A 1 82 ? -3.632 12.743 -14.650 1.00 79.00 82 ILE A O 1
ATOM 645 N N . GLY A 1 83 ? -1.704 13.192 -15.715 1.00 80.31 83 GLY A N 1
ATOM 646 C CA . GLY A 1 83 ? -1.320 14.294 -14.827 1.00 80.31 83 GLY A CA 1
ATOM 647 C C . GLY A 1 83 ? -2.341 15.437 -14.860 1.00 80.31 83 GLY A C 1
ATOM 648 O O . GLY A 1 83 ? -2.850 15.859 -13.819 1.00 80.31 83 GLY A O 1
ATOM 649 N N . LEU A 1 84 ? -2.737 15.869 -16.059 1.00 85.94 84 LEU A N 1
ATOM 650 C CA . LEU A 1 84 ? -3.776 16.878 -16.267 1.00 85.94 84 LEU A CA 1
ATOM 651 C C . LEU A 1 84 ? -5.128 16.423 -15.717 1.00 85.94 84 LEU A C 1
ATOM 653 O O . LEU A 1 84 ? -5.820 17.203 -15.067 1.00 85.94 84 LEU A O 1
ATOM 657 N N . PHE A 1 85 ? -5.493 15.157 -15.913 1.00 85.31 85 PHE A N 1
ATOM 658 C CA . PHE A 1 85 ? -6.708 14.576 -15.354 1.00 85.31 85 PHE A CA 1
ATOM 659 C C . PHE A 1 85 ? -6.730 14.686 -13.827 1.00 85.31 85 PHE A C 1
ATOM 661 O O . PHE A 1 85 ? -7.762 15.040 -13.261 1.00 85.31 85 PHE A O 1
ATOM 668 N N . GLN A 1 86 ? -5.612 14.444 -13.140 1.00 84.50 86 GLN A N 1
ATOM 669 C CA . GLN A 1 86 ? -5.535 14.596 -11.684 1.00 84.50 86 GLN A CA 1
ATOM 670 C C . GLN A 1 86 ? -5.660 16.059 -11.243 1.00 84.50 86 GLN A C 1
ATOM 672 O O . GLN A 1 86 ? -6.395 16.350 -10.296 1.00 84.50 86 GLN A O 1
ATOM 677 N N . VAL A 1 87 ? -5.005 16.988 -11.952 1.00 86.81 87 VAL A N 1
ATOM 678 C CA . VAL A 1 87 ? -5.149 18.436 -11.713 1.00 86.81 87 VAL A CA 1
ATOM 679 C C . VAL A 1 87 ? -6.610 18.850 -11.867 1.00 86.81 87 VAL A C 1
ATOM 681 O O . VAL A 1 87 ? -7.182 19.502 -10.992 1.00 86.81 87 VAL A O 1
ATOM 684 N N . LEU A 1 88 ? -7.248 18.429 -12.955 1.00 89.56 88 LEU A N 1
ATOM 685 C CA . LEU A 1 88 ? -8.638 18.749 -13.235 1.00 89.56 88 LEU A CA 1
ATOM 686 C C . LEU A 1 88 ? -9.597 18.090 -12.241 1.00 89.56 88 LEU A C 1
ATOM 688 O O . LEU A 1 88 ? -10.549 18.741 -11.809 1.00 89.56 88 LEU A O 1
ATOM 692 N N . SER A 1 89 ? -9.326 16.852 -11.823 1.00 84.38 89 SER A N 1
ATOM 693 C CA . SER A 1 89 ? -10.078 16.162 -10.769 1.00 84.38 89 SER A CA 1
ATOM 694 C C . SER A 1 89 ? -10.013 16.955 -9.466 1.00 84.38 89 SER A C 1
ATOM 696 O O . SER A 1 89 ? -11.046 17.221 -8.865 1.00 84.38 89 SER A O 1
ATOM 698 N N . TYR A 1 90 ? -8.848 17.488 -9.084 1.00 90.50 90 TYR A N 1
ATOM 699 C CA . TYR A 1 90 ? -8.745 18.362 -7.911 1.00 90.50 90 TYR A CA 1
ATOM 700 C C . TYR A 1 90 ? -9.604 19.638 -8.023 1.00 90.50 90 TYR A C 1
ATOM 702 O O . TYR A 1 90 ? -10.137 20.122 -7.018 1.00 90.50 90 TYR A O 1
ATOM 710 N N . PHE A 1 91 ? -9.771 20.217 -9.216 1.00 91.31 91 PHE A N 1
ATOM 711 C CA . PHE A 1 91 ? -10.599 21.416 -9.394 1.00 91.31 91 PHE A CA 1
ATOM 712 C C . PHE A 1 91 ? -12.097 21.125 -9.528 1.00 91.31 91 PHE A C 1
ATOM 714 O O . PHE A 1 91 ? -12.905 21.929 -9.046 1.00 91.31 91 PHE A O 1
ATOM 721 N N . ARG A 1 92 ? -12.469 20.002 -10.146 1.00 89.56 92 ARG A N 1
ATOM 722 C CA . ARG A 1 92 ? -13.863 19.645 -10.436 1.00 89.56 92 ARG A CA 1
ATOM 723 C C . ARG A 1 92 ? -14.513 18.773 -9.375 1.00 89.56 92 ARG A C 1
ATOM 725 O O . ARG A 1 92 ? -15.695 18.987 -9.100 1.00 89.56 92 ARG A O 1
ATOM 732 N N . ASP A 1 93 ? -13.769 17.858 -8.762 1.00 91.38 93 ASP A N 1
ATOM 733 C CA . ASP A 1 93 ? -14.329 16.963 -7.760 1.00 91.38 93 ASP A CA 1
ATOM 734 C C . ASP A 1 93 ? -14.623 17.724 -6.473 1.00 91.38 93 ASP A C 1
ATOM 736 O O . ASP A 1 93 ? -13.752 18.333 -5.831 1.00 91.38 93 ASP A O 1
ATOM 740 N N . ARG A 1 94 ? -15.904 17.719 -6.114 1.00 95.56 94 ARG A N 1
ATOM 741 C CA . ARG A 1 94 ? -16.432 18.409 -4.941 1.00 95.56 94 ARG A CA 1
ATOM 742 C C . ARG A 1 94 ? -17.462 17.525 -4.271 1.00 95.56 94 ARG A C 1
ATOM 744 O O . ARG A 1 94 ? -18.318 16.947 -4.940 1.00 95.56 94 ARG A O 1
ATOM 751 N N . LEU A 1 95 ? -17.386 17.460 -2.950 1.00 97.06 95 LEU A N 1
ATOM 752 C CA . LEU A 1 95 ? -18.459 16.935 -2.120 1.00 97.06 95 LEU A CA 1
ATOM 753 C C . LEU A 1 95 ? -19.156 18.119 -1.467 1.00 97.06 95 LEU A C 1
ATOM 755 O O . LEU A 1 95 ? -18.533 18.870 -0.722 1.00 97.06 95 LEU A O 1
ATOM 759 N N . ILE A 1 96 ? -20.428 18.297 -1.785 1.00 97.19 96 ILE A N 1
ATOM 760 C CA . ILE A 1 96 ? -21.272 19.348 -1.237 1.00 97.19 96 ILE A CA 1
ATOM 761 C C . ILE A 1 96 ? -22.210 18.674 -0.245 1.00 97.19 96 ILE A C 1
ATOM 763 O O . ILE A 1 96 ? -22.952 17.763 -0.612 1.00 97.19 96 ILE A O 1
ATOM 767 N N . LEU A 1 97 ? -22.116 19.092 1.011 1.00 97.00 97 LEU A N 1
ATOM 768 C CA . LEU A 1 97 ? -22.998 18.669 2.087 1.00 97.00 97 LEU A CA 1
ATOM 769 C C . LEU A 1 97 ? -23.937 19.834 2.389 1.00 97.00 97 LEU A C 1
ATOM 771 O O . LEU A 1 97 ? -23.482 20.889 2.835 1.00 97.00 97 LEU A O 1
ATOM 775 N N . SER A 1 98 ? -25.219 19.649 2.108 1.00 96.06 98 SER A N 1
ATOM 776 C CA . SER A 1 98 ? -26.294 20.600 2.378 1.00 96.06 98 SER A CA 1
ATOM 777 C C . SER A 1 98 ? -27.313 19.962 3.327 1.00 96.06 98 SER A C 1
ATOM 779 O O . SER A 1 98 ? -27.464 18.739 3.299 1.00 96.06 98 SER A O 1
ATOM 781 N N . PRO A 1 99 ? -28.049 20.759 4.126 1.00 95.25 99 PRO A N 1
ATOM 782 C CA . PRO A 1 99 ? -29.019 20.241 5.101 1.00 95.25 99 PRO A CA 1
ATOM 783 C C . PRO A 1 99 ? -30.014 19.242 4.505 1.00 95.25 99 PRO A C 1
ATOM 785 O O . PRO A 1 99 ? -30.356 18.249 5.142 1.00 95.25 99 PRO A O 1
ATOM 788 N N . ASP A 1 100 ? -30.401 19.459 3.249 1.00 97.00 100 ASP A N 1
ATOM 789 C CA . ASP A 1 100 ? -31.402 18.637 2.571 1.00 97.00 100 ASP A CA 1
ATOM 790 C C . ASP A 1 100 ? -30.790 17.601 1.625 1.00 97.00 100 ASP A C 1
ATOM 792 O O . ASP A 1 100 ? -31.456 16.635 1.267 1.00 97.00 100 ASP A O 1
ATOM 796 N N . SER A 1 101 ? -29.523 17.751 1.219 1.00 97.00 101 SER A N 1
ATOM 797 C CA . SER A 1 101 ? -28.925 16.878 0.203 1.00 97.00 101 SER A CA 1
ATOM 798 C C . SER A 1 101 ? -27.415 16.702 0.317 1.00 97.00 101 SER A C 1
ATOM 800 O O . SER A 1 101 ? -26.669 17.569 0.771 1.00 97.00 101 SER A O 1
ATOM 802 N N . ILE A 1 102 ? -26.948 15.562 -0.184 1.00 97.50 102 ILE A N 1
ATOM 803 C CA . ILE A 1 102 ? -25.532 15.259 -0.358 1.00 97.50 102 ILE A CA 1
ATOM 804 C C . ILE A 1 102 ? -25.265 15.105 -1.850 1.00 97.50 102 ILE A C 1
ATOM 806 O O . ILE A 1 102 ? -25.770 14.185 -2.497 1.00 97.50 102 ILE A O 1
ATOM 810 N N . ALA A 1 103 ? -24.420 15.982 -2.392 1.00 96.81 103 ALA A N 1
ATOM 811 C CA . ALA A 1 103 ? -24.045 15.961 -3.798 1.00 96.81 103 ALA A CA 1
ATOM 812 C C . ALA A 1 103 ? -22.548 15.705 -3.985 1.00 96.81 103 ALA A C 1
ATOM 814 O O . ALA A 1 103 ? -21.699 16.399 -3.426 1.00 96.81 103 ALA A O 1
ATOM 815 N N . LYS A 1 104 ? -22.203 14.735 -4.838 1.00 95.94 104 LYS A N 1
ATOM 816 C CA . LYS A 1 104 ? -20.840 14.544 -5.350 1.00 95.94 104 LYS A CA 1
ATOM 817 C C . LYS A 1 104 ? -20.800 14.982 -6.805 1.00 95.94 104 LYS A C 1
ATOM 819 O O . LYS A 1 104 ? -21.430 14.369 -7.670 1.00 95.94 104 LYS A O 1
ATOM 824 N N . ARG A 1 105 ? -20.036 16.033 -7.081 1.00 94.44 105 ARG A N 1
ATOM 825 C CA . ARG A 1 105 ? -19.676 16.417 -8.444 1.00 94.44 105 ARG A CA 1
ATOM 826 C C . ARG A 1 105 ? -18.429 15.635 -8.826 1.00 94.44 105 ARG A C 1
ATOM 828 O O . ARG A 1 105 ? -17.414 15.783 -8.155 1.00 94.44 105 ARG A O 1
ATOM 835 N N . ALA A 1 106 ? -18.537 14.792 -9.848 1.00 87.56 106 ALA A N 1
ATOM 836 C CA . ALA A 1 106 ? -17.406 14.066 -10.412 1.00 87.56 106 ALA A CA 1
ATOM 837 C C . ALA A 1 106 ? -16.760 14.856 -11.561 1.00 87.56 106 ALA A C 1
ATOM 839 O O . ALA A 1 106 ? -17.409 15.686 -12.207 1.00 87.56 106 ALA A O 1
ATOM 840 N N . TRP A 1 107 ? -15.505 14.534 -11.868 1.00 81.56 107 TRP A N 1
ATOM 841 C CA . TRP A 1 107 ? -14.718 15.118 -12.953 1.00 81.56 107 TRP A CA 1
ATOM 842 C C . TRP A 1 107 ? -15.452 15.073 -14.299 1.00 81.56 107 TRP A C 1
ATOM 844 O O . TRP A 1 107 ? -15.377 16.030 -15.071 1.00 81.56 107 TRP A O 1
ATOM 854 N N . THR A 1 108 ? -16.210 14.000 -14.549 1.00 81.50 108 THR A N 1
ATOM 855 C CA . THR A 1 108 ? -16.997 13.794 -15.774 1.00 81.50 108 THR A CA 1
ATOM 856 C C . THR A 1 108 ? -18.122 14.818 -15.959 1.00 81.50 108 THR A C 1
ATOM 858 O O . THR A 1 108 ? -18.853 14.749 -16.938 1.00 81.50 108 THR A O 1
ATOM 861 N N . GLY A 1 109 ? -18.312 15.744 -15.014 1.00 81.31 109 GLY A N 1
ATOM 862 C CA . GLY A 1 109 ? -19.412 16.707 -14.995 1.00 81.31 109 GLY A CA 1
ATOM 863 C C . GLY A 1 109 ? -20.703 16.122 -14.422 1.00 81.31 109 GLY A C 1
ATOM 864 O O . GLY A 1 109 ? -21.600 16.874 -14.036 1.00 81.31 109 GLY A O 1
ATOM 865 N N . LYS A 1 110 ? -20.784 14.791 -14.276 1.00 89.69 110 LYS A N 1
ATOM 866 C CA . LYS A 1 110 ? -21.920 14.127 -13.640 1.00 89.69 110 LYS A CA 1
ATOM 867 C C . LYS A 1 110 ? -21.973 14.521 -12.166 1.00 89.69 110 LYS A C 1
ATOM 869 O O . LYS A 1 110 ? -21.092 14.183 -11.374 1.00 89.69 110 LYS A O 1
ATOM 874 N N . THR A 1 111 ? -23.031 15.234 -11.802 1.00 93.94 111 THR A N 1
ATOM 875 C CA . THR A 1 111 ? -23.351 15.537 -10.408 1.00 93.94 111 THR A CA 1
ATOM 876 C C . THR A 1 111 ? -24.335 14.481 -9.930 1.00 93.94 111 THR A C 1
ATOM 878 O O . THR A 1 111 ? -25.428 14.362 -10.471 1.00 93.94 111 THR A O 1
ATOM 881 N N . SER A 1 112 ? -23.924 13.678 -8.952 1.00 94.31 112 SER A N 1
ATOM 882 C CA . SER A 1 112 ? -24.810 12.726 -8.280 1.00 94.31 112 SER A CA 1
ATOM 883 C C . SER A 1 112 ? -25.274 13.377 -6.988 1.00 94.31 112 SER A C 1
ATOM 885 O O . SER A 1 112 ? -24.456 13.570 -6.092 1.00 94.31 112 SER A O 1
ATOM 887 N N . SER A 1 113 ? -26.545 13.764 -6.928 1.00 96.25 113 SER A N 1
ATOM 888 C CA . SER A 1 113 ? -27.167 14.333 -5.734 1.00 96.25 113 SER A CA 1
ATOM 889 C C . SER A 1 113 ? -28.184 13.351 -5.178 1.00 96.25 113 SER A C 1
ATOM 891 O O . SER A 1 113 ? -28.921 12.734 -5.947 1.00 96.25 113 SER A O 1
ATOM 893 N N . ILE A 1 114 ? -28.194 13.191 -3.862 1.00 97.25 114 ILE A N 1
ATOM 894 C CA . ILE A 1 114 ? -29.182 12.404 -3.133 1.00 97.25 114 ILE A CA 1
ATOM 895 C C . ILE A 1 114 ? -29.797 13.321 -2.081 1.00 97.25 114 ILE A C 1
ATOM 897 O O . ILE A 1 114 ? -29.057 13.946 -1.319 1.00 97.25 114 ILE A O 1
ATOM 901 N N . GLN A 1 115 ? -31.128 13.403 -2.047 1.00 97.81 115 GLN A N 1
ATOM 902 C CA . GLN A 1 115 ? -31.829 14.065 -0.951 1.00 97.81 115 GLN A CA 1
ATOM 903 C C . GLN A 1 115 ? -31.695 13.213 0.309 1.00 97.81 115 GLN A C 1
ATOM 905 O O . GLN A 1 115 ? -31.790 11.987 0.254 1.00 97.81 115 GLN A O 1
ATOM 910 N N . ASN A 1 116 ? -31.484 13.857 1.451 1.00 95.88 116 ASN A N 1
ATOM 911 C CA . ASN A 1 116 ? -31.283 13.173 2.724 1.00 95.88 116 ASN A CA 1
ATOM 912 C C . ASN A 1 116 ? -32.521 12.346 3.112 1.00 95.88 116 ASN A C 1
ATOM 914 O O . ASN A 1 116 ? -32.375 11.250 3.646 1.00 95.88 116 ASN A O 1
ATOM 918 N N . VAL A 1 117 ? -33.723 12.816 2.760 1.00 96.94 117 VAL A N 1
ATOM 919 C CA . VAL A 1 117 ? -34.990 12.099 2.994 1.00 96.94 117 VAL A CA 1
ATOM 920 C C . VAL A 1 117 ? -35.125 10.799 2.189 1.00 96.94 117 VAL A C 1
ATOM 922 O O . VAL A 1 117 ? -35.830 9.894 2.620 1.00 96.94 117 VAL A O 1
ATOM 925 N N . ASP A 1 118 ? -34.412 10.668 1.065 1.00 97.25 118 ASP A N 1
ATOM 926 C CA . ASP A 1 118 ? -34.503 9.499 0.176 1.00 97.25 118 ASP A CA 1
ATOM 927 C C . ASP A 1 118 ? -33.527 8.374 0.561 1.00 97.25 118 ASP A C 1
ATOM 929 O O . ASP A 1 118 ? -33.510 7.303 -0.060 1.00 97.25 118 ASP A O 1
ATOM 933 N N . VAL A 1 119 ? -32.652 8.610 1.545 1.00 97.88 119 VAL A N 1
ATOM 934 C CA . VAL A 1 119 ? -31.634 7.639 1.958 1.00 97.88 119 VAL A CA 1
ATOM 935 C C . VAL A 1 119 ? -32.290 6.519 2.758 1.00 97.88 119 VAL A C 1
ATOM 937 O O . VAL A 1 119 ? -32.604 6.665 3.934 1.00 97.88 119 VAL A O 1
ATOM 940 N N . LEU A 1 120 ? -32.426 5.355 2.124 1.00 97.62 120 LEU A N 1
ATOM 941 C CA . LEU A 1 120 ? -32.986 4.150 2.741 1.00 97.62 120 LEU A CA 1
ATOM 942 C C . LEU A 1 120 ? -31.963 3.418 3.610 1.00 97.62 120 LEU A C 1
ATOM 944 O O . LEU A 1 120 ? -32.312 2.768 4.594 1.00 97.62 120 LEU A O 1
ATOM 948 N N . ARG A 1 121 ? -30.686 3.461 3.214 1.00 97.62 121 ARG A N 1
ATOM 949 C CA . ARG A 1 121 ? -29.616 2.748 3.912 1.00 97.62 121 ARG A CA 1
ATOM 950 C C . ARG A 1 121 ? -28.293 3.482 3.792 1.00 97.62 121 ARG A C 1
ATOM 952 O O . ARG A 1 121 ? -27.872 3.868 2.701 1.00 97.62 121 ARG A O 1
ATOM 959 N N . LEU A 1 122 ? -27.595 3.591 4.914 1.00 97.62 122 LEU A N 1
ATOM 960 C CA . LEU A 1 122 ? -26.268 4.171 5.005 1.00 97.62 122 LEU A CA 1
ATOM 961 C C . LEU A 1 122 ? -25.290 3.117 5.519 1.00 97.62 122 LEU A C 1
ATOM 963 O O . LEU A 1 122 ? -25.365 2.684 6.663 1.00 97.62 122 LEU A O 1
ATOM 967 N N . ILE A 1 123 ? -24.367 2.685 4.662 1.00 97.00 123 ILE A N 1
ATOM 968 C CA . ILE A 1 123 ? -23.418 1.613 4.977 1.00 97.00 123 ILE A CA 1
ATOM 969 C C . ILE A 1 123 ? -22.039 2.215 5.225 1.00 97.00 123 ILE A C 1
ATOM 971 O O . ILE A 1 123 ? -21.390 2.718 4.301 1.00 97.00 123 ILE A O 1
ATOM 975 N N . TRP A 1 124 ? -21.566 2.100 6.460 1.00 95.81 124 TRP A N 1
ATOM 976 C CA . TRP A 1 124 ? -20.204 2.419 6.863 1.00 95.81 124 TRP A CA 1
ATOM 977 C C . TRP A 1 124 ? -19.302 1.211 6.593 1.00 95.81 124 TRP A C 1
ATOM 979 O O . TRP A 1 124 ? -19.431 0.168 7.231 1.00 95.81 124 TRP A O 1
ATOM 989 N N . ASN A 1 125 ? -18.397 1.315 5.616 1.00 90.31 125 ASN A N 1
ATOM 990 C CA . ASN A 1 125 ? -17.544 0.199 5.208 1.00 90.31 125 ASN A CA 1
ATOM 991 C C . ASN A 1 125 ? -16.071 0.444 5.567 1.00 90.31 125 ASN A C 1
ATOM 993 O O . ASN A 1 125 ? -15.482 1.470 5.210 1.00 90.31 125 ASN A O 1
ATOM 997 N N . GLU A 1 126 ? -15.460 -0.545 6.221 1.00 76.88 126 GLU A N 1
ATOM 998 C CA . GLU A 1 126 ? -14.063 -0.523 6.658 1.00 76.88 126 GLU A CA 1
ATOM 999 C C . GLU A 1 126 ? -13.072 -1.084 5.619 1.00 76.88 126 GLU A C 1
ATOM 1001 O O . GLU A 1 126 ? -11.867 -0.958 5.810 1.00 76.88 126 GLU A O 1
ATOM 1006 N N . SER A 1 127 ? -13.528 -1.682 4.508 1.00 63.06 127 SER A N 1
ATOM 1007 C CA . SER A 1 127 ? -12.670 -2.445 3.585 1.00 63.06 127 SER A CA 1
ATOM 1008 C C . SER A 1 127 ? -11.540 -1.600 2.962 1.00 63.06 127 SER A C 1
ATOM 1010 O O . SER A 1 127 ? -11.724 -0.977 1.913 1.00 63.06 127 SER A O 1
ATOM 1012 N N . GLY A 1 128 ? -10.377 -1.552 3.624 1.00 58.34 128 GLY A N 1
ATOM 1013 C CA . GLY A 1 128 ? -9.102 -0.945 3.209 1.00 58.34 128 GLY A CA 1
ATOM 1014 C C . GLY A 1 128 ? -9.085 0.577 3.013 1.00 58.34 128 GLY A C 1
ATOM 1015 O O . GLY A 1 128 ? -8.031 1.198 3.117 1.00 58.34 128 GLY A O 1
ATOM 1016 N N . LYS A 1 129 ? -10.234 1.191 2.722 1.00 71.12 129 LYS A N 1
ATOM 1017 C CA . LYS A 1 129 ? -10.322 2.552 2.189 1.00 71.12 129 LYS A CA 1
ATOM 1018 C C . LYS A 1 129 ? -11.315 3.462 2.922 1.00 71.12 129 LYS A C 1
ATOM 1020 O O . LYS A 1 129 ? -11.478 4.574 2.461 1.00 71.12 129 LYS A O 1
ATOM 1025 N N . ARG A 1 130 ? -11.941 3.051 4.041 1.00 82.31 130 ARG A N 1
ATOM 1026 C CA . ARG A 1 130 ? -12.986 3.810 4.786 1.00 82.31 130 ARG A CA 1
ATOM 1027 C C . ARG A 1 130 ? -13.930 4.588 3.851 1.00 82.31 130 ARG A C 1
ATOM 1029 O O . ARG A 1 130 ? -13.659 5.723 3.460 1.00 82.31 130 ARG A O 1
ATOM 1036 N N . ARG A 1 131 ? -15.059 3.980 3.503 1.00 93.38 131 ARG A N 1
ATOM 1037 C CA . ARG A 1 131 ? -16.051 4.595 2.612 1.00 93.38 131 ARG A CA 1
ATOM 1038 C C . ARG A 1 131 ? -17.444 4.523 3.214 1.00 93.38 131 ARG A C 1
ATOM 1040 O O . ARG A 1 131 ? -17.772 3.523 3.850 1.00 93.38 131 ARG A O 1
ATOM 1047 N N . ILE A 1 132 ? -18.258 5.540 2.963 1.00 95.56 132 ILE A N 1
ATOM 1048 C CA . ILE A 1 132 ? -19.705 5.469 3.179 1.00 95.56 132 ILE A CA 1
ATOM 1049 C C . ILE A 1 132 ? -20.367 5.198 1.845 1.00 95.56 132 ILE A C 1
ATOM 1051 O O . ILE A 1 132 ? -19.994 5.783 0.826 1.00 95.56 132 ILE A O 1
ATOM 1055 N N . ARG A 1 133 ? -21.375 4.333 1.861 1.00 96.94 133 ARG A N 1
ATOM 1056 C CA . ARG A 1 133 ? -22.303 4.163 0.754 1.00 96.94 133 ARG A CA 1
ATOM 1057 C C . ARG A 1 133 ? -23.704 4.577 1.202 1.00 96.94 133 ARG A C 1
ATOM 1059 O O . ARG A 1 133 ? -24.273 3.929 2.073 1.00 96.94 133 ARG A O 1
ATOM 1066 N N . LEU A 1 134 ? -24.233 5.636 0.602 1.00 97.38 134 LEU A N 1
ATOM 1067 C CA . LEU A 1 134 ? -25.622 6.074 0.739 1.00 97.38 134 LEU A CA 1
ATOM 1068 C C . LEU A 1 134 ? -26.432 5.393 -0.366 1.00 97.38 134 LEU A C 1
ATOM 1070 O O . LEU A 1 134 ? -26.068 5.506 -1.538 1.00 97.38 134 LEU A O 1
ATOM 1074 N N . GLN A 1 135 ? -27.478 4.659 -0.005 1.00 97.69 135 GLN A N 1
ATOM 1075 C CA . GLN A 1 135 ? -28.353 3.957 -0.942 1.00 97.69 135 GLN A CA 1
ATOM 1076 C C . GLN A 1 135 ? -29.766 4.533 -0.859 1.00 97.69 135 GLN A C 1
ATOM 1078 O O . GLN A 1 135 ? -30.340 4.611 0.227 1.00 97.69 135 GLN A O 1
ATOM 1083 N N . THR A 1 136 ? -30.313 4.909 -2.010 1.00 97.31 136 THR A N 1
ATOM 1084 C CA . THR A 1 136 ? -31.734 5.229 -2.197 1.00 97.31 136 THR A CA 1
ATOM 1085 C C . THR A 1 136 ? -32.399 4.091 -2.971 1.00 97.31 136 THR A C 1
ATOM 1087 O O . THR A 1 136 ? -31.747 3.101 -3.314 1.00 97.31 136 THR A O 1
ATOM 1090 N N . ALA A 1 137 ? -33.688 4.227 -3.287 1.00 95.94 137 ALA A N 1
ATOM 1091 C CA . ALA A 1 137 ? -34.384 3.272 -4.147 1.00 95.94 137 ALA A CA 1
ATOM 1092 C C . ALA A 1 137 ? -33.773 3.171 -5.561 1.00 95.94 137 ALA A C 1
ATOM 1094 O O . ALA A 1 137 ? -33.805 2.110 -6.177 1.00 95.94 137 ALA A O 1
ATOM 1095 N N . THR A 1 138 ? -33.209 4.266 -6.079 1.00 95.50 138 THR A N 1
ATOM 1096 C CA . THR A 1 138 ? -32.805 4.389 -7.492 1.00 95.50 138 THR A CA 1
ATOM 1097 C C . THR A 1 138 ? -31.318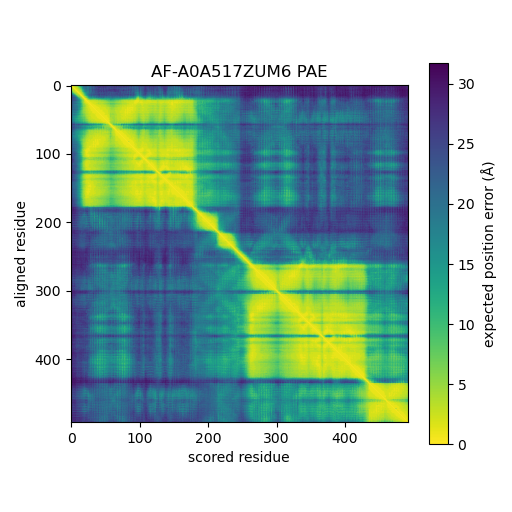 4.662 -7.689 1.00 95.50 138 THR A C 1
ATOM 1099 O O . THR A 1 138 ? -30.802 4.510 -8.797 1.00 95.50 138 THR A O 1
ATOM 1102 N N . ALA A 1 139 ? -30.605 5.071 -6.640 1.00 95.69 139 ALA A N 1
ATOM 1103 C CA . ALA A 1 139 ? -29.237 5.542 -6.743 1.00 95.69 139 ALA A CA 1
ATOM 1104 C C . ALA A 1 139 ? -28.369 5.073 -5.576 1.00 95.69 139 ALA A C 1
ATOM 1106 O O . ALA A 1 139 ? -28.818 4.694 -4.495 1.00 95.69 139 ALA A O 1
ATOM 1107 N N . THR A 1 140 ? -27.062 5.105 -5.806 1.00 95.94 140 THR A N 1
ATOM 1108 C CA . THR A 1 140 ? -26.065 4.848 -4.774 1.00 95.94 140 THR A CA 1
ATOM 1109 C C . THR A 1 140 ? -24.960 5.885 -4.882 1.00 95.94 140 THR A C 1
ATOM 1111 O O . THR A 1 140 ? -24.333 6.021 -5.933 1.00 95.94 140 THR A O 1
ATOM 1114 N N . LEU A 1 141 ? -24.677 6.580 -3.782 1.00 96.50 141 LEU A N 1
ATOM 1115 C CA . LEU A 1 141 ? -23.572 7.525 -3.675 1.00 96.50 141 LEU A CA 1
ATOM 1116 C C . LEU A 1 141 ? -22.500 6.954 -2.757 1.00 96.50 141 LEU A C 1
ATOM 1118 O O . LEU A 1 141 ? -22.782 6.535 -1.638 1.00 96.50 141 LEU A O 1
ATOM 1122 N N . THR A 1 142 ? -21.255 6.927 -3.228 1.00 95.56 142 THR A N 1
ATOM 1123 C CA . THR A 1 142 ? -20.117 6.469 -2.423 1.00 95.56 142 THR A CA 1
ATOM 1124 C C . THR A 1 142 ? -19.181 7.633 -2.114 1.00 95.56 142 THR A C 1
ATOM 1126 O O . THR A 1 142 ? -18.692 8.311 -3.023 1.00 95.56 142 THR A O 1
ATOM 1129 N N . ILE A 1 143 ? -18.905 7.833 -0.827 1.00 95.44 143 ILE A N 1
ATOM 1130 C CA . ILE A 1 143 ? -17.956 8.819 -0.312 1.00 95.44 143 ILE A CA 1
ATOM 1131 C C . ILE A 1 143 ? -16.741 8.061 0.211 1.00 95.44 143 ILE A C 1
ATOM 1133 O O . ILE A 1 143 ? -16.854 7.248 1.125 1.00 95.44 143 ILE A O 1
ATOM 1137 N N . ASN A 1 144 ? -15.580 8.319 -0.379 1.00 92.75 144 ASN A N 1
ATOM 1138 C CA . ASN A 1 144 ? -14.315 7.698 -0.014 1.00 92.75 144 ASN A CA 1
ATOM 1139 C C . ASN A 1 144 ? -13.503 8.674 0.842 1.00 92.75 144 ASN A C 1
ATOM 1141 O O . ASN A 1 144 ? -13.057 9.702 0.341 1.00 92.75 144 ASN A O 1
ATOM 1145 N N . PHE A 1 145 ? -13.261 8.366 2.115 1.00 90.69 145 PHE A N 1
ATOM 1146 C CA . PHE A 1 145 ? -12.612 9.330 3.011 1.00 90.69 145 PHE A CA 1
ATOM 1147 C C . PHE A 1 145 ? -11.130 9.559 2.729 1.00 90.69 145 PHE A C 1
ATOM 1149 O O . PHE A 1 145 ? -10.600 10.598 3.104 1.00 90.69 145 PHE A O 1
ATOM 1156 N N . TYR A 1 146 ? -10.456 8.622 2.057 1.00 85.75 146 TYR A N 1
ATOM 1157 C CA . TYR A 1 146 ? -9.055 8.798 1.665 1.00 85.75 146 TYR A CA 1
ATOM 1158 C C . TYR A 1 146 ? -8.852 9.863 0.579 1.00 85.75 146 TYR A C 1
ATOM 1160 O O . TYR A 1 146 ? -7.714 10.259 0.356 1.00 85.75 146 TYR A O 1
ATOM 1168 N N . GLU A 1 147 ? -9.920 10.298 -0.098 1.00 88.25 147 GLU A N 1
ATOM 1169 C CA . GLU A 1 147 ? -9.862 11.361 -1.110 1.00 88.25 147 GLU A CA 1
ATOM 1170 C C . GLU A 1 147 ? -9.762 12.752 -0.458 1.00 88.25 147 GLU A C 1
ATOM 1172 O O . GLU A 1 147 ? -9.371 13.704 -1.124 1.00 88.25 147 GLU A O 1
ATOM 1177 N N . TYR A 1 148 ? -10.081 12.888 0.835 1.00 92.81 148 TYR A N 1
ATOM 1178 C CA . TYR A 1 148 ? -10.167 14.175 1.530 1.00 92.81 148 TYR A CA 1
ATOM 1179 C C . TYR A 1 148 ? -9.052 14.341 2.573 1.00 92.81 148 TYR A C 1
ATOM 1181 O O . TYR A 1 148 ? -8.584 13.350 3.147 1.00 92.81 148 TYR A O 1
ATOM 1189 N N . PRO A 1 149 ? -8.649 15.589 2.887 1.00 88.94 149 PRO A N 1
ATOM 1190 C CA . PRO A 1 149 ? -7.784 15.866 4.030 1.00 88.94 149 PRO A CA 1
ATOM 1191 C C . PRO A 1 149 ? -8.348 15.252 5.317 1.00 88.94 149 PRO A C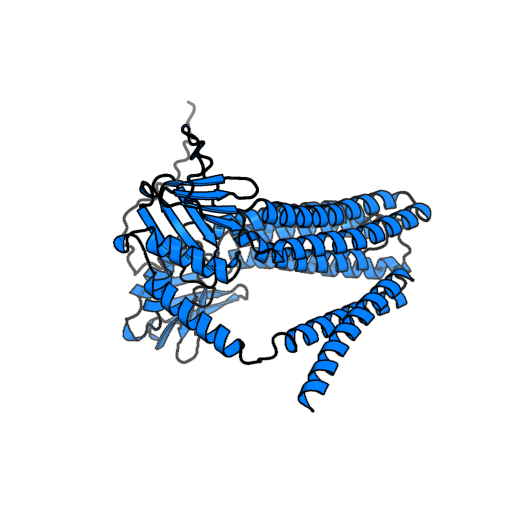 1
ATOM 1193 O O . PRO A 1 149 ? -9.558 15.224 5.514 1.00 88.94 149 PRO A O 1
ATOM 1196 N N . ILE A 1 150 ? -7.487 14.803 6.238 1.00 84.19 150 ILE A N 1
ATOM 1197 C CA . ILE A 1 150 ? -7.932 14.128 7.477 1.00 84.19 150 ILE A CA 1
ATOM 1198 C C . ILE A 1 150 ? -8.921 14.989 8.273 1.00 84.19 150 ILE A C 1
ATOM 1200 O O . ILE A 1 150 ? -9.902 14.465 8.799 1.00 84.19 150 ILE A O 1
ATOM 1204 N N . ARG A 1 151 ? -8.659 16.299 8.364 1.00 89.19 151 ARG A N 1
ATOM 1205 C CA . ARG A 1 151 ? -9.537 17.258 9.043 1.00 89.19 151 ARG A CA 1
ATOM 1206 C C . ARG A 1 151 ? -10.934 17.249 8.420 1.00 89.19 151 ARG A C 1
ATOM 1208 O O . ARG A 1 151 ? -11.905 16.983 9.118 1.00 89.19 151 ARG A O 1
ATOM 1215 N N . ASP A 1 152 ? -11.000 17.453 7.111 1.00 92.88 152 ASP A N 1
ATOM 1216 C CA . ASP A 1 152 ? -12.238 17.463 6.334 1.00 92.88 152 ASP A CA 1
ATOM 1217 C C . ASP A 1 152 ? -12.960 16.115 6.431 1.00 92.88 152 ASP A C 1
ATOM 1219 O O . ASP A 1 152 ? -14.161 16.072 6.658 1.00 92.88 152 ASP A O 1
ATOM 1223 N N . GLY A 1 153 ? -12.228 15.000 6.354 1.00 91.75 153 GLY A N 1
ATOM 1224 C CA . GLY A 1 153 ? -12.772 13.655 6.526 1.00 91.75 153 GLY A CA 1
ATOM 1225 C C . GLY A 1 153 ? -13.484 13.470 7.868 1.00 91.75 153 GLY A C 1
ATOM 1226 O O . GLY A 1 153 ? -14.587 12.932 7.893 1.00 91.75 153 GLY A O 1
ATOM 1227 N N . LYS A 1 154 ? -12.901 13.956 8.975 1.00 91.06 154 LYS A N 1
ATOM 1228 C CA . LYS A 1 154 ? -13.544 13.926 10.302 1.00 91.06 154 LYS A CA 1
ATOM 1229 C C . LYS A 1 154 ? -14.810 14.783 10.342 1.00 91.06 154 LYS A C 1
ATOM 1231 O O . LYS A 1 154 ? -15.813 14.345 10.896 1.00 91.06 154 LYS A O 1
ATOM 1236 N N . GLU A 1 155 ? -14.780 15.969 9.735 1.00 92.94 155 GLU A N 1
ATOM 1237 C CA . GLU A 1 155 ? -15.957 16.840 9.647 1.00 92.94 155 GLU A CA 1
ATOM 1238 C C . GLU A 1 155 ? -17.080 16.205 8.815 1.00 92.94 155 GLU A C 1
ATOM 1240 O O . GLU A 1 155 ? -18.230 16.214 9.246 1.00 92.94 155 GLU A O 1
ATOM 1245 N N . ILE A 1 156 ? -16.752 15.589 7.672 1.00 95.19 156 ILE A N 1
ATOM 1246 C CA . ILE A 1 156 ? -17.717 14.870 6.827 1.00 95.19 156 ILE A CA 1
ATOM 1247 C C . ILE A 1 156 ? -18.326 13.694 7.605 1.00 95.19 156 ILE A C 1
ATOM 1249 O O . ILE A 1 156 ? -19.541 13.520 7.582 1.00 95.19 156 ILE A O 1
ATOM 1253 N N . ILE A 1 157 ? -17.512 12.899 8.314 1.00 94.25 157 ILE A N 1
ATOM 1254 C CA . ILE A 1 157 ? -17.996 11.785 9.151 1.00 94.25 157 ILE A CA 1
ATOM 1255 C C . ILE A 1 157 ? -18.971 12.300 10.214 1.00 94.25 157 ILE A C 1
ATOM 1257 O O . ILE A 1 157 ? -20.064 11.753 10.349 1.00 94.25 157 ILE A O 1
ATOM 1261 N N . ALA A 1 158 ? -18.595 13.354 10.943 1.00 94.00 158 ALA A N 1
ATOM 1262 C CA . ALA A 1 158 ? -19.429 13.935 11.990 1.00 94.00 158 ALA A CA 1
ATOM 1263 C C . ALA A 1 158 ? -20.746 14.493 11.431 1.00 94.00 158 ALA A C 1
ATOM 1265 O O . ALA A 1 158 ? -21.802 14.260 12.016 1.00 94.00 158 ALA A O 1
ATOM 1266 N N . TYR A 1 159 ? -20.691 15.176 10.284 1.00 94.75 159 TYR A N 1
ATOM 1267 C CA . TYR A 1 159 ? -21.868 15.688 9.589 1.00 94.75 159 TYR A CA 1
ATOM 1268 C C . TYR A 1 159 ? -22.821 14.555 9.197 1.00 94.75 159 TYR A C 1
ATOM 1270 O O . TYR A 1 159 ? -23.976 14.541 9.611 1.00 94.75 159 TYR A O 1
ATOM 1278 N N . VAL A 1 160 ? -22.319 13.556 8.462 1.00 95.44 160 VAL A N 1
ATOM 1279 C CA . VAL A 1 160 ? -23.134 12.432 7.982 1.00 95.44 160 VAL A CA 1
ATOM 1280 C C . VAL A 1 160 ? -23.703 11.629 9.153 1.00 95.44 160 VAL A C 1
ATOM 1282 O O . VAL A 1 160 ? -24.861 11.227 9.116 1.00 95.44 160 VAL A O 1
ATOM 1285 N N . ARG A 1 161 ? -22.937 11.433 10.232 1.00 95.25 161 ARG A N 1
ATOM 1286 C CA . ARG A 1 161 ? -23.427 10.723 11.419 1.00 95.25 161 ARG A CA 1
ATOM 1287 C C . ARG A 1 161 ? -24.596 11.446 12.092 1.00 95.25 161 ARG A C 1
ATOM 1289 O O . ARG A 1 161 ? -25.513 10.764 12.536 1.00 95.25 161 ARG A O 1
ATOM 1296 N N . ARG A 1 162 ? -24.554 12.782 12.172 1.00 95.19 162 ARG A N 1
ATOM 1297 C CA . ARG A 1 162 ? -25.611 13.610 12.782 1.00 95.19 162 ARG A CA 1
ATOM 1298 C C . ARG A 1 162 ? -26.857 13.726 11.906 1.00 95.19 162 ARG A C 1
ATOM 1300 O O . ARG A 1 162 ? -27.952 13.788 12.443 1.00 95.19 162 ARG A O 1
ATOM 1307 N N . GLN A 1 163 ? -26.684 13.765 10.586 1.00 95.50 163 GLN A N 1
ATOM 1308 C CA . GLN A 1 163 ? -27.775 14.019 9.643 1.00 95.50 163 GLN A CA 1
ATOM 1309 C C . GLN A 1 163 ? -28.770 12.856 9.525 1.00 95.50 163 GLN A C 1
ATOM 1311 O O . GLN A 1 163 ? -29.931 13.070 9.190 1.00 95.50 163 GLN A O 1
ATOM 1316 N N . PHE A 1 164 ? -28.320 11.623 9.765 1.00 96.38 164 PHE A N 1
ATOM 1317 C CA . PHE A 1 164 ? -29.129 10.426 9.557 1.00 96.38 164 PHE A CA 1
ATOM 1318 C C . PHE A 1 164 ? -29.490 9.747 10.883 1.00 96.38 164 PHE A C 1
ATOM 1320 O O . PHE A 1 164 ? -28.642 9.665 11.773 1.00 96.38 164 PHE A O 1
ATOM 1327 N N . PRO A 1 165 ? -30.706 9.195 11.015 1.00 96.62 165 PRO A N 1
ATOM 1328 C CA . PRO A 1 165 ? -31.119 8.474 12.214 1.00 96.62 165 PRO A CA 1
ATOM 1329 C C . PRO A 1 165 ? -30.338 7.151 12.350 1.00 96.62 165 PRO A C 1
ATOM 1331 O O . PRO A 1 165 ? -29.724 6.674 11.389 1.00 96.62 165 PRO A O 1
ATOM 1334 N N . ALA A 1 166 ? -30.254 6.584 13.555 1.00 96.31 166 ALA A N 1
ATOM 1335 C CA . ALA A 1 166 ? -29.371 5.444 13.823 1.00 96.31 166 ALA A CA 1
ATOM 1336 C C . ALA A 1 166 ? -29.836 4.154 13.124 1.00 96.31 166 ALA A C 1
ATOM 1338 O O . ALA A 1 166 ? -29.010 3.327 12.747 1.00 96.31 166 ALA A O 1
ATOM 1339 N N . GLU A 1 167 ? -31.138 4.026 12.890 1.00 97.44 167 GLU A N 1
ATOM 1340 C CA . GLU A 1 167 ? -31.827 2.857 12.346 1.00 97.44 167 GLU A CA 1
ATOM 1341 C C . GLU A 1 167 ? -31.393 2.546 10.909 1.00 97.44 167 GLU A C 1
ATOM 1343 O O . GLU A 1 167 ? -31.301 1.383 10.516 1.00 97.44 167 GLU A O 1
ATOM 1348 N N . ILE A 1 168 ? -31.075 3.578 10.120 1.00 97.38 168 ILE A N 1
ATOM 1349 C CA . ILE A 1 168 ? -30.638 3.404 8.728 1.00 97.38 168 ILE A CA 1
ATOM 1350 C C . ILE A 1 168 ? -29.119 3.235 8.594 1.00 97.38 168 ILE A C 1
ATOM 1352 O O . ILE A 1 168 ? -28.623 2.976 7.494 1.00 97.38 168 ILE A O 1
ATOM 1356 N N . GLN A 1 169 ? -28.364 3.382 9.688 1.00 97.75 169 GLN A N 1
ATOM 1357 C CA . GLN A 1 169 ? -26.904 3.329 9.690 1.00 97.75 169 GLN A CA 1
ATOM 1358 C C . GLN A 1 169 ? -26.396 1.925 10.022 1.00 97.75 169 GLN A C 1
ATOM 1360 O O . GLN A 1 169 ? -26.556 1.420 11.126 1.00 97.75 169 GLN A O 1
ATOM 1365 N N . GLN A 1 170 ? -25.703 1.303 9.072 1.00 97.19 170 GLN A N 1
ATOM 1366 C CA . GLN A 1 170 ? -25.143 -0.040 9.207 1.00 97.19 170 GLN A CA 1
ATOM 1367 C C . GLN A 1 170 ? -23.620 0.008 9.274 1.00 97.19 170 GLN A C 1
ATOM 1369 O O . GLN A 1 170 ? -22.976 0.692 8.479 1.00 97.19 170 GLN A O 1
ATOM 1374 N N . GLY A 1 171 ? -23.028 -0.754 10.195 1.00 93.88 171 GLY A N 1
ATOM 1375 C CA . GLY A 1 171 ? -21.572 -0.879 10.316 1.00 93.88 171 GLY A CA 1
ATOM 1376 C C . GLY A 1 171 ? -20.874 0.299 11.003 1.00 93.88 171 GLY A C 1
ATOM 1377 O O . GLY A 1 171 ? -19.646 0.355 10.971 1.00 93.88 171 GLY A O 1
ATOM 1378 N N . TRP A 1 172 ? -21.616 1.222 11.632 1.00 94.44 172 TRP A N 1
ATOM 1379 C CA . TRP A 1 172 ? -21.040 2.351 12.376 1.00 94.44 172 TRP A CA 1
ATOM 1380 C C . TRP A 1 172 ? -20.082 1.880 13.476 1.00 94.44 172 TRP A C 1
ATOM 1382 O O . TRP A 1 172 ? -18.952 2.352 13.547 1.00 94.44 172 TRP A O 1
ATOM 1392 N N . ASP A 1 173 ? -20.473 0.876 14.263 1.00 90.81 173 ASP A N 1
ATOM 1393 C CA . ASP A 1 173 ? -19.642 0.370 15.363 1.00 90.81 173 ASP A CA 1
ATOM 1394 C C . ASP A 1 173 ? -18.320 -0.220 14.860 1.00 90.81 173 ASP A C 1
ATOM 1396 O O . ASP A 1 173 ? -17.262 0.007 15.446 1.00 90.81 173 ASP A O 1
ATOM 1400 N N . ILE A 1 174 ? -18.365 -0.934 13.731 1.00 86.75 174 ILE A N 1
ATOM 1401 C CA . ILE A 1 174 ? -17.177 -1.476 13.056 1.00 86.75 174 ILE A CA 1
ATOM 1402 C C . ILE A 1 174 ? -16.299 -0.318 12.567 1.00 86.75 174 ILE A C 1
ATOM 1404 O O . ILE A 1 174 ? -15.089 -0.288 12.794 1.00 86.75 174 ILE A O 1
ATOM 1408 N N . PHE A 1 175 ? -16.923 0.683 11.948 1.00 88.50 175 PHE A N 1
ATOM 1409 C CA . PHE A 1 175 ? -16.248 1.868 11.443 1.00 88.50 175 PHE A CA 1
ATOM 1410 C C . PHE A 1 175 ? -15.575 2.693 12.553 1.00 88.50 175 PHE A C 1
ATOM 1412 O O . PHE A 1 175 ? -14.445 3.142 12.342 1.00 88.50 175 PHE A O 1
ATOM 1419 N N . CYS A 1 176 ? -16.194 2.847 13.727 1.00 84.50 176 CYS A N 1
ATOM 1420 C CA . CYS A 1 176 ? -15.643 3.569 14.881 1.00 84.50 176 CYS A CA 1
ATOM 1421 C C . CYS A 1 176 ? -14.578 2.787 15.643 1.00 84.50 176 CYS A C 1
ATOM 1423 O O . CYS A 1 176 ? -13.572 3.365 16.047 1.00 84.50 176 CYS A O 1
ATOM 1425 N N . ARG A 1 177 ? -14.724 1.465 15.791 1.00 78.50 177 ARG A N 1
ATOM 1426 C CA . ARG A 1 177 ? -13.655 0.629 16.372 1.00 78.50 177 ARG A CA 1
ATOM 1427 C C . ARG A 1 177 ? -12.355 0.719 15.565 1.00 78.50 177 ARG A C 1
ATOM 1429 O O . ARG A 1 177 ? -11.277 0.495 16.101 1.00 78.50 177 ARG A O 1
ATOM 1436 N N . SER A 1 178 ? -12.445 1.110 14.294 1.00 69.94 178 SER A N 1
ATOM 1437 C CA . SER A 1 178 ? -11.294 1.335 13.416 1.00 69.94 178 SER A CA 1
ATOM 1438 C C . SER A 1 178 ? -10.665 2.745 13.489 1.00 69.94 178 SER A C 1
ATOM 1440 O O . SER A 1 178 ? -9.667 3.005 12.808 1.00 69.94 178 SER A O 1
ATOM 1442 N N . GLU A 1 179 ? -11.244 3.659 14.278 1.00 59.28 179 GLU A N 1
ATOM 1443 C CA . GLU A 1 179 ? -10.874 5.080 14.422 1.00 59.28 179 GLU A CA 1
ATOM 1444 C C . GLU A 1 179 ? -9.586 5.372 15.241 1.00 59.28 179 GLU A C 1
ATOM 1446 O O . GLU A 1 179 ? -8.906 6.336 14.877 1.00 59.28 179 GLU A O 1
ATOM 1451 N N . PRO A 1 180 ? -9.154 4.609 16.279 1.00 46.44 180 PRO A N 1
ATOM 1452 C CA . PRO A 1 180 ? -8.198 5.167 17.250 1.00 46.44 180 PRO A CA 1
ATOM 1453 C C . PRO A 1 180 ? -6.737 5.345 16.806 1.00 46.44 180 PRO A C 1
ATOM 1455 O O . PRO A 1 180 ? -5.982 5.963 17.546 1.00 46.44 180 PRO A O 1
ATOM 1458 N N . GLN A 1 181 ? -6.282 4.836 15.653 1.00 47.34 181 GLN A N 1
ATOM 1459 C CA . GLN A 1 181 ? -4.832 4.602 15.483 1.00 47.34 181 GLN A CA 1
ATOM 1460 C C . GLN A 1 181 ? -4.154 5.204 14.246 1.00 47.34 181 GLN A C 1
ATOM 1462 O O . GLN A 1 181 ? -2.984 4.942 13.994 1.00 47.34 181 GLN A O 1
ATOM 1467 N N . ARG A 1 182 ? -4.834 6.044 13.455 1.00 46.91 182 ARG A N 1
ATOM 1468 C CA . ARG A 1 182 ? -4.203 6.672 12.270 1.00 46.91 182 ARG A CA 1
ATOM 1469 C C . ARG A 1 182 ? -3.550 8.032 12.544 1.00 46.91 182 ARG A C 1
ATOM 1471 O O . ARG A 1 182 ? -3.191 8.719 11.590 1.00 46.91 182 ARG A O 1
ATOM 1478 N N . ASN A 1 183 ? -3.418 8.447 13.807 1.00 39.94 183 ASN A N 1
ATOM 1479 C CA . ASN A 1 183 ? -2.937 9.795 14.122 1.00 39.94 183 ASN A CA 1
ATOM 1480 C C . ASN A 1 183 ? -1.421 9.989 13.937 1.00 39.94 183 ASN A C 1
ATOM 1482 O O . ASN A 1 183 ? -0.964 11.126 13.989 1.00 39.94 183 ASN A O 1
ATOM 1486 N N . ARG A 1 184 ? -0.642 8.943 13.627 1.00 45.25 184 ARG A N 1
ATOM 1487 C CA . ARG A 1 184 ? 0.749 9.069 13.165 1.00 45.25 184 ARG A CA 1
ATOM 1488 C C . ARG A 1 184 ? 1.056 7.984 12.122 1.00 45.25 184 ARG A C 1
ATOM 1490 O O . ARG A 1 184 ? 0.567 6.875 12.243 1.00 45.25 184 ARG A O 1
ATOM 1497 N N . SER A 1 185 ? 1.840 8.338 11.099 1.00 48.03 185 SER A N 1
ATOM 1498 C CA . SER A 1 185 ? 2.611 7.464 10.182 1.00 48.03 185 SER A CA 1
ATOM 1499 C C . SER A 1 185 ? 2.177 7.182 8.719 1.00 48.03 185 SER A C 1
ATOM 1501 O O . SER A 1 185 ? 3.058 7.339 7.873 1.00 48.03 185 SER A O 1
ATOM 1503 N N . PRO A 1 186 ? 0.928 6.905 8.269 1.00 46.91 186 PRO A N 1
ATOM 1504 C CA . PRO A 1 186 ? 0.749 6.485 6.864 1.00 46.91 186 PRO A CA 1
ATOM 1505 C C . PRO A 1 186 ? 0.902 7.616 5.845 1.00 46.91 186 PRO A C 1
ATOM 1507 O O . PRO A 1 186 ? 1.388 7.400 4.742 1.00 46.91 186 PRO A O 1
ATOM 1510 N N . GLN A 1 187 ? 0.494 8.840 6.191 1.00 46.09 187 GLN A N 1
ATOM 1511 C CA . GLN A 1 187 ? 0.626 9.978 5.275 1.00 46.09 187 GLN A CA 1
ATOM 1512 C C . GLN A 1 187 ? 2.061 10.507 5.201 1.00 46.09 187 GLN A C 1
ATOM 1514 O O . GLN A 1 187 ? 2.424 11.083 4.184 1.00 46.09 187 GLN A O 1
ATOM 1519 N N . TYR A 1 188 ? 2.882 10.298 6.233 1.00 44.44 188 TYR A N 1
ATOM 1520 C CA . TYR A 1 188 ? 4.300 10.667 6.213 1.00 44.44 188 TYR A CA 1
ATOM 1521 C C . TYR A 1 188 ? 5.124 9.638 5.426 1.00 44.44 188 TYR A C 1
ATOM 1523 O O . TYR A 1 188 ? 5.926 10.025 4.585 1.00 44.44 188 TYR A O 1
ATOM 1531 N N . LEU A 1 189 ? 4.824 8.342 5.586 1.00 43.50 189 LEU A N 1
ATOM 1532 C CA . LEU A 1 189 ? 5.395 7.261 4.774 1.00 43.50 189 LEU A CA 1
ATOM 1533 C C . LEU A 1 189 ? 4.987 7.359 3.308 1.00 43.50 189 LEU A C 1
ATOM 1535 O O . LEU A 1 189 ? 5.849 7.223 2.450 1.00 43.50 189 LEU A O 1
ATOM 1539 N N . ILE A 1 190 ? 3.724 7.677 2.997 1.00 47.38 190 ILE A N 1
ATOM 1540 C CA . ILE A 1 190 ? 3.324 7.991 1.619 1.00 47.38 190 ILE A CA 1
ATOM 1541 C C . ILE A 1 190 ? 4.080 9.236 1.148 1.00 47.38 190 ILE A C 1
ATOM 1543 O O . ILE A 1 190 ? 4.678 9.185 0.090 1.00 47.38 190 ILE A O 1
ATOM 1547 N N . ARG A 1 191 ? 4.187 10.323 1.921 1.00 49.09 191 ARG A N 1
ATOM 1548 C CA . ARG A 1 191 ? 4.964 11.508 1.496 1.00 49.09 191 ARG A CA 1
ATOM 1549 C C . ARG A 1 191 ? 6.437 11.198 1.207 1.00 49.09 191 ARG A C 1
ATOM 1551 O O . ARG A 1 191 ? 6.933 11.665 0.190 1.00 49.09 191 ARG A O 1
ATOM 1558 N N . ILE A 1 192 ? 7.112 10.396 2.031 1.00 49.22 192 ILE A N 1
ATOM 1559 C CA . ILE A 1 192 ? 8.522 10.023 1.830 1.00 49.22 192 ILE A CA 1
ATOM 1560 C C . ILE A 1 192 ? 8.674 9.025 0.687 1.00 49.22 192 ILE A C 1
ATOM 1562 O O . ILE A 1 192 ? 9.515 9.235 -0.173 1.00 49.22 192 ILE A O 1
ATOM 1566 N N . THR A 1 193 ? 7.851 7.979 0.615 1.00 45.97 193 THR A N 1
ATOM 1567 C CA . THR A 1 193 ? 7.922 6.996 -0.481 1.00 45.97 193 THR A CA 1
ATOM 1568 C C . THR A 1 193 ? 7.489 7.591 -1.814 1.00 45.97 193 THR A C 1
ATOM 1570 O O . THR A 1 193 ? 8.058 7.236 -2.836 1.00 45.97 193 THR A O 1
ATOM 1573 N N . THR A 1 194 ? 6.556 8.545 -1.825 1.00 47.75 194 THR A N 1
ATOM 1574 C CA . THR A 1 194 ? 6.144 9.261 -3.042 1.00 47.75 194 THR A CA 1
ATOM 1575 C C . THR A 1 194 ? 7.178 10.310 -3.436 1.00 47.75 194 THR A C 1
ATOM 1577 O O . THR A 1 194 ? 7.419 10.468 -4.622 1.00 47.75 194 THR A O 1
ATOM 1580 N N . ALA A 1 195 ? 7.840 10.983 -2.487 1.00 45.94 195 ALA A N 1
ATOM 1581 C CA . ALA A 1 195 ? 8.954 11.887 -2.787 1.00 45.94 195 ALA A CA 1
ATOM 1582 C C . ALA A 1 195 ? 10.207 11.126 -3.241 1.00 45.94 195 ALA A C 1
ATOM 1584 O O . ALA A 1 195 ? 10.860 11.551 -4.184 1.00 45.94 195 ALA A O 1
ATOM 1585 N N . ALA A 1 196 ? 10.512 9.982 -2.625 1.00 47.41 196 ALA A N 1
ATOM 1586 C CA . ALA A 1 196 ? 11.613 9.106 -3.006 1.00 47.41 196 ALA A CA 1
ATOM 1587 C C . ALA A 1 196 ? 11.339 8.425 -4.347 1.00 47.41 196 ALA A C 1
ATOM 1589 O O . ALA A 1 196 ? 12.226 8.405 -5.185 1.00 47.41 196 ALA A O 1
ATOM 1590 N N . ALA A 1 197 ? 10.115 7.944 -4.596 1.00 47.41 197 ALA A N 1
ATOM 1591 C CA . ALA A 1 197 ? 9.715 7.444 -5.906 1.00 47.41 197 ALA A CA 1
ATOM 1592 C C . ALA A 1 197 ? 9.740 8.571 -6.938 1.00 47.41 197 ALA A C 1
ATOM 1594 O O . ALA A 1 197 ? 10.309 8.373 -7.995 1.00 47.41 197 ALA A O 1
ATOM 1595 N N . ALA A 1 198 ? 9.213 9.760 -6.636 1.00 45.41 198 ALA A N 1
ATOM 1596 C CA . ALA A 1 198 ? 9.288 10.902 -7.540 1.00 45.41 198 ALA A CA 1
ATOM 1597 C C . ALA A 1 198 ? 10.738 11.301 -7.830 1.00 45.41 198 ALA A C 1
ATOM 1599 O O . ALA A 1 198 ? 11.020 11.569 -8.981 1.00 45.41 198 ALA A O 1
ATOM 1600 N N . LEU A 1 199 ? 11.654 11.274 -6.854 1.00 47.19 199 LEU A N 1
ATOM 1601 C CA . LEU A 1 199 ? 13.092 11.516 -7.046 1.00 47.19 199 LEU A CA 1
ATOM 1602 C C . LEU A 1 199 ? 13.780 10.397 -7.833 1.00 47.19 199 LEU A C 1
ATOM 1604 O O . LEU A 1 199 ? 14.609 10.695 -8.684 1.00 47.19 199 LEU A O 1
ATOM 1608 N N . LEU A 1 200 ? 13.429 9.130 -7.596 1.00 46.84 200 LEU A N 1
ATOM 1609 C CA . LEU A 1 200 ? 13.946 7.994 -8.364 1.00 46.84 200 LEU A CA 1
ATOM 1610 C C . LEU A 1 200 ? 13.430 8.019 -9.802 1.00 46.84 200 LEU A C 1
ATOM 1612 O O . LEU A 1 200 ? 14.195 7.740 -10.717 1.00 46.84 200 LEU A O 1
ATOM 1616 N N . PHE A 1 201 ? 12.164 8.393 -10.006 1.00 48.25 201 PHE A N 1
ATOM 1617 C CA . PHE A 1 201 ? 11.567 8.648 -11.314 1.00 48.25 201 PHE A CA 1
ATOM 1618 C C . PHE A 1 201 ? 12.242 9.861 -11.969 1.00 48.25 201 PHE A C 1
ATOM 1620 O O . PHE A 1 201 ? 12.717 9.750 -13.089 1.00 48.25 201 PHE A O 1
ATOM 1627 N N . PHE A 1 202 ? 12.426 10.973 -11.250 1.00 45.22 202 PHE A N 1
ATOM 1628 C CA . PHE A 1 202 ? 13.127 12.163 -11.745 1.00 45.22 202 PHE A CA 1
ATOM 1629 C C . PHE A 1 202 ? 14.558 11.842 -12.184 1.00 45.22 202 PHE A C 1
ATOM 1631 O O . PHE A 1 202 ? 14.969 12.230 -13.272 1.00 45.22 202 PHE A O 1
ATOM 1638 N N . ALA A 1 203 ? 15.288 11.067 -11.381 1.00 46.81 203 ALA A N 1
ATOM 1639 C CA . ALA A 1 203 ? 16.625 10.596 -11.709 1.00 46.81 203 ALA A CA 1
ATOM 1640 C C . ALA A 1 203 ? 16.609 9.642 -12.911 1.00 46.81 203 ALA A C 1
ATOM 1642 O O . ALA A 1 203 ? 17.393 9.831 -13.836 1.00 46.81 203 ALA A O 1
ATOM 1643 N N . THR A 1 204 ? 15.693 8.667 -12.954 1.00 46.81 204 THR A N 1
ATOM 1644 C CA . THR A 1 204 ? 15.592 7.725 -14.083 1.00 46.81 204 THR A CA 1
ATOM 1645 C C . THR A 1 204 ? 15.168 8.396 -15.376 1.00 46.81 204 THR A C 1
ATOM 1647 O O . THR A 1 204 ? 15.648 7.982 -16.419 1.00 46.81 204 THR A O 1
ATOM 1650 N N . ALA A 1 205 ? 14.359 9.451 -15.360 1.00 45.28 205 ALA A N 1
ATOM 1651 C CA . ALA A 1 205 ? 14.035 10.200 -16.569 1.00 45.28 205 ALA A CA 1
ATOM 1652 C C . ALA A 1 205 ? 15.058 11.245 -16.968 1.00 45.28 205 ALA A C 1
ATOM 1654 O O . ALA A 1 205 ? 15.207 11.455 -18.163 1.00 45.28 205 ALA A O 1
ATOM 1655 N N . ILE A 1 206 ? 15.772 11.883 -16.040 1.00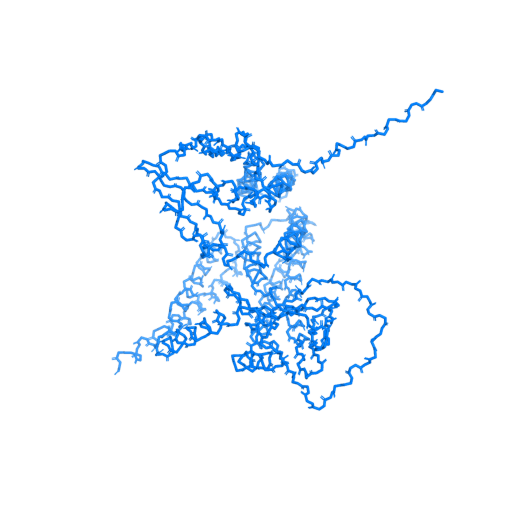 47.00 206 ILE A N 1
ATOM 1656 C CA . ILE A 1 206 ? 16.952 12.669 -16.417 1.00 47.00 206 ILE A CA 1
ATOM 1657 C C . ILE A 1 206 ? 17.954 11.728 -17.098 1.00 47.00 206 ILE A C 1
ATOM 1659 O O . ILE A 1 206 ? 18.423 12.025 -18.190 1.00 47.00 206 ILE A O 1
ATOM 1663 N N . LEU A 1 207 ? 18.174 10.535 -16.536 1.00 45.12 207 LEU A N 1
ATOM 1664 C CA . LEU A 1 207 ? 19.025 9.500 -17.126 1.00 45.12 207 LEU A CA 1
ATOM 1665 C C . LEU A 1 207 ? 18.460 8.931 -18.443 1.00 45.12 207 LEU A C 1
ATOM 1667 O O . LEU A 1 207 ? 19.235 8.716 -19.364 1.00 45.12 207 LEU A O 1
ATOM 1671 N N . SER A 1 208 ? 17.139 8.758 -18.587 1.00 43.19 208 SER A N 1
ATOM 1672 C CA . SER A 1 208 ? 16.488 8.291 -19.832 1.00 43.19 208 SER A CA 1
ATOM 1673 C C . SER A 1 208 ? 16.432 9.372 -20.918 1.00 43.19 208 SER A C 1
ATOM 1675 O O . SER A 1 208 ? 16.457 9.064 -22.104 1.00 43.19 208 SER A O 1
ATOM 1677 N N . SER A 1 209 ? 16.372 10.648 -20.534 1.00 41.84 209 SER A N 1
ATOM 1678 C CA . SER A 1 209 ? 16.436 11.784 -21.463 1.00 41.84 209 SER A CA 1
ATOM 1679 C C . SER A 1 209 ? 17.872 12.018 -21.937 1.00 41.84 209 SER A C 1
ATOM 1681 O O . SER A 1 209 ? 18.078 12.383 -23.088 1.00 41.84 209 SER A O 1
ATOM 1683 N N . LEU A 1 210 ? 18.865 11.736 -21.085 1.00 42.72 210 LEU A N 1
ATOM 1684 C CA . LEU A 1 210 ? 20.277 11.651 -21.474 1.00 42.72 210 LEU A CA 1
ATOM 1685 C C . LEU A 1 210 ? 20.571 10.383 -22.310 1.00 42.72 210 LEU A C 1
ATOM 1687 O O . LEU A 1 210 ? 21.468 10.412 -23.144 1.00 42.72 210 LEU A O 1
ATOM 1691 N N . TYR A 1 211 ? 19.786 9.307 -22.142 1.00 40.31 211 TYR A N 1
ATOM 1692 C CA . TYR A 1 211 ? 19.842 8.059 -22.927 1.00 40.31 211 TYR A CA 1
ATOM 1693 C C . TYR A 1 211 ? 19.250 8.174 -24.333 1.00 40.31 211 TYR A C 1
ATOM 1695 O O . TYR A 1 211 ? 19.645 7.433 -25.226 1.00 40.31 211 TYR A O 1
ATOM 1703 N N . ALA A 1 212 ? 18.295 9.087 -24.544 1.00 42.25 212 ALA A N 1
ATOM 1704 C CA . ALA A 1 212 ? 17.587 9.220 -25.817 1.00 42.25 212 ALA A CA 1
ATOM 1705 C C . ALA A 1 212 ? 18.520 9.500 -27.015 1.00 42.25 212 ALA A C 1
ATOM 1707 O O . ALA A 1 212 ? 18.091 9.329 -28.148 1.00 42.25 212 ALA A O 1
ATOM 1708 N N . PHE A 1 213 ? 19.788 9.847 -26.776 1.00 45.56 213 PHE A N 1
ATOM 1709 C CA . PHE A 1 213 ? 20.834 10.034 -27.783 1.00 45.56 213 PHE A CA 1
ATOM 1710 C C . PHE A 1 213 ? 21.378 8.747 -28.456 1.00 45.56 213 PHE A C 1
ATOM 1712 O O . PHE A 1 213 ? 22.222 8.878 -29.340 1.00 45.56 213 PHE A O 1
ATOM 1719 N N . GLY A 1 214 ? 20.906 7.536 -28.119 1.00 42.59 214 GLY A N 1
ATOM 1720 C CA . GLY A 1 214 ? 21.331 6.279 -28.773 1.00 42.59 214 GLY A CA 1
ATOM 1721 C C . GLY A 1 214 ? 20.190 5.274 -29.008 1.00 42.59 214 GLY A C 1
ATOM 1722 O O . GLY A 1 214 ? 19.319 5.092 -28.153 1.00 42.59 214 GLY A O 1
ATOM 1723 N N . GLN A 1 215 ? 20.160 4.650 -30.192 1.00 47.09 215 GLN A N 1
ATOM 1724 C CA . GLN A 1 215 ? 19.090 3.773 -30.687 1.00 47.09 215 GLN A CA 1
ATOM 1725 C C . GLN A 1 215 ? 19.028 2.404 -29.975 1.00 47.09 215 GLN A C 1
ATOM 1727 O O . GLN A 1 215 ? 19.462 1.414 -30.536 1.00 47.09 215 GLN A O 1
ATOM 1732 N N . GLN A 1 216 ? 18.343 2.281 -28.832 1.00 48.72 216 GLN A N 1
ATOM 1733 C CA . GLN A 1 216 ? 17.659 1.018 -28.460 1.00 48.72 216 GLN A CA 1
ATOM 1734 C C . GLN A 1 216 ? 16.662 1.212 -27.302 1.00 48.72 216 GLN A C 1
ATOM 1736 O O . GLN A 1 216 ? 16.891 0.921 -26.128 1.00 48.72 216 GLN A O 1
ATOM 1741 N N . THR A 1 217 ? 15.495 1.755 -27.640 1.00 49.72 217 THR A N 1
ATOM 1742 C CA . THR A 1 217 ? 14.556 2.375 -26.690 1.00 49.72 217 THR A CA 1
ATOM 1743 C C . THR A 1 217 ? 13.424 1.459 -26.218 1.00 49.72 217 THR A C 1
ATOM 1745 O O . THR A 1 217 ? 12.920 1.646 -25.114 1.00 49.72 217 THR A O 1
ATOM 1748 N N . VAL A 1 218 ? 13.024 0.436 -26.977 1.00 46.44 218 VAL A N 1
ATOM 1749 C CA . VAL A 1 218 ? 11.843 -0.382 -26.621 1.00 46.44 218 VAL A CA 1
ATOM 1750 C C . VAL A 1 218 ? 12.164 -1.425 -25.543 1.00 46.44 218 VAL A C 1
ATOM 1752 O O . VAL A 1 218 ? 11.387 -1.606 -24.607 1.00 46.44 218 VAL A O 1
ATOM 1755 N N . PHE A 1 219 ? 13.333 -2.063 -25.614 1.00 45.25 219 PHE A N 1
ATOM 1756 C CA . PHE A 1 219 ? 13.757 -3.076 -24.643 1.00 45.25 219 PHE A CA 1
ATOM 1757 C C . PHE A 1 219 ? 14.087 -2.457 -23.277 1.00 45.25 219 PHE A C 1
ATOM 1759 O O . PHE A 1 219 ? 13.608 -2.921 -22.243 1.00 45.25 219 PHE A O 1
ATOM 1766 N N . SER A 1 220 ? 14.804 -1.333 -23.280 1.00 49.81 220 SER A N 1
ATOM 1767 C CA . SER A 1 220 ? 15.175 -0.561 -22.090 1.00 49.81 220 SER A CA 1
ATOM 1768 C C . SER A 1 220 ? 13.957 0.003 -21.347 1.00 49.81 220 SER A C 1
ATOM 1770 O O . SER A 1 220 ? 13.911 -0.037 -20.117 1.00 49.81 220 SER A O 1
ATOM 1772 N N . LEU A 1 221 ? 12.922 0.450 -22.070 1.00 48.88 221 LEU A N 1
ATOM 1773 C CA . LEU A 1 221 ? 11.668 0.925 -21.472 1.00 48.88 221 LEU A CA 1
ATOM 1774 C C . LEU A 1 221 ? 10.822 -0.214 -20.886 1.00 48.88 221 LEU A C 1
ATOM 1776 O O . LEU A 1 221 ? 10.228 -0.042 -19.823 1.00 48.88 221 LEU A O 1
ATOM 1780 N N . LEU A 1 222 ? 10.782 -1.384 -21.530 1.00 46.28 222 LEU A N 1
ATOM 1781 C CA . LEU A 1 222 ? 9.988 -2.530 -21.069 1.00 46.28 222 LEU A CA 1
ATOM 1782 C C . LEU A 1 222 ? 10.647 -3.228 -19.867 1.00 46.28 222 LEU A C 1
ATOM 1784 O O . LEU A 1 222 ? 9.963 -3.586 -18.905 1.00 46.28 222 LEU A O 1
ATOM 1788 N N . VAL A 1 223 ? 11.980 -3.326 -19.867 1.00 52.22 223 VAL A N 1
ATOM 1789 C CA . VAL A 1 223 ? 12.776 -3.796 -18.724 1.00 52.22 223 VAL A CA 1
ATOM 1790 C C . VAL A 1 223 ? 12.761 -2.771 -17.585 1.00 52.22 223 VAL A C 1
ATOM 1792 O O . VAL A 1 223 ? 12.547 -3.152 -16.437 1.00 52.22 223 VAL A O 1
ATOM 1795 N N . GLY A 1 224 ? 12.863 -1.470 -17.881 1.00 51.03 224 GLY A N 1
ATOM 1796 C CA . GLY A 1 224 ? 12.687 -0.396 -16.899 1.00 51.03 224 GLY A CA 1
ATOM 1797 C C . GLY A 1 224 ? 11.286 -0.379 -16.275 1.00 51.03 224 GLY A C 1
ATOM 1798 O O . GLY A 1 224 ? 11.151 -0.189 -15.068 1.00 51.03 224 GLY A O 1
ATOM 1799 N N . PHE A 1 225 ? 10.238 -0.664 -17.056 1.00 48.81 225 PHE A N 1
ATOM 1800 C CA . PHE A 1 225 ? 8.863 -0.785 -16.567 1.00 48.81 225 PHE A CA 1
ATOM 1801 C C . PHE A 1 225 ? 8.672 -2.022 -15.683 1.00 48.81 225 PHE A C 1
ATOM 1803 O O . PHE A 1 225 ? 8.121 -1.897 -14.588 1.00 48.81 225 PHE A O 1
ATOM 1810 N N . LEU A 1 226 ? 9.155 -3.197 -16.103 1.00 49.56 226 LEU A N 1
ATOM 1811 C CA . LEU A 1 226 ? 9.082 -4.431 -15.311 1.00 49.56 226 LEU A CA 1
ATOM 1812 C C . LEU A 1 226 ? 9.902 -4.319 -14.019 1.00 49.56 226 LEU A C 1
ATOM 1814 O O . LEU A 1 226 ? 9.386 -4.626 -12.949 1.00 49.56 226 LEU A O 1
ATOM 1818 N N . CYS A 1 227 ? 11.134 -3.810 -14.074 1.00 50.88 227 CYS A N 1
ATOM 1819 C CA . CYS A 1 227 ? 11.962 -3.604 -12.884 1.00 50.88 227 CYS A CA 1
ATOM 1820 C C . CYS A 1 227 ? 11.445 -2.468 -11.994 1.00 50.88 227 CYS A C 1
ATOM 1822 O O . CYS A 1 227 ? 11.497 -2.595 -10.774 1.00 50.88 227 CYS A O 1
ATOM 1824 N N . GLY A 1 228 ? 10.892 -1.397 -12.565 1.00 47.75 228 GLY A N 1
ATOM 1825 C CA . GLY A 1 228 ? 10.310 -0.283 -11.818 1.00 47.75 228 GLY A CA 1
ATOM 1826 C C . GLY A 1 228 ? 9.027 -0.672 -11.086 1.00 47.75 228 GLY A C 1
ATOM 1827 O O . GLY A 1 228 ? 8.883 -0.369 -9.905 1.00 47.75 228 GLY A O 1
ATOM 1828 N N . THR A 1 229 ? 8.120 -1.406 -11.740 1.00 47.41 229 THR A N 1
ATOM 1829 C CA . THR A 1 229 ? 6.858 -1.858 -11.125 1.00 47.41 229 THR A CA 1
ATOM 1830 C C . THR A 1 229 ? 7.053 -3.033 -10.171 1.00 47.41 229 THR A C 1
ATOM 1832 O O . THR A 1 229 ? 6.491 -3.018 -9.076 1.00 47.41 229 THR A O 1
ATOM 1835 N N . VAL A 1 230 ? 7.880 -4.027 -10.519 1.00 47.03 230 VAL A N 1
ATOM 1836 C CA . VAL A 1 230 ? 8.215 -5.144 -9.615 1.00 4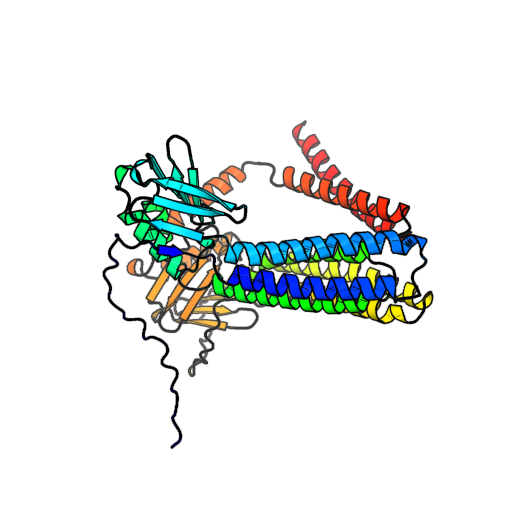7.03 230 VAL A CA 1
ATOM 1837 C C . VAL A 1 230 ? 9.078 -4.650 -8.454 1.00 47.03 230 VAL A C 1
ATOM 1839 O O . VAL A 1 230 ? 8.814 -5.014 -7.309 1.00 47.03 230 VAL A O 1
ATOM 1842 N N . GLY A 1 231 ? 10.032 -3.752 -8.712 1.00 46.38 231 GLY A N 1
ATOM 1843 C CA . GLY A 1 231 ? 10.809 -3.052 -7.692 1.00 46.38 231 GLY A CA 1
ATOM 1844 C C . GLY A 1 231 ? 9.918 -2.231 -6.762 1.00 46.38 231 GLY A C 1
ATOM 1845 O O . GLY A 1 231 ? 10.004 -2.403 -5.553 1.00 46.38 231 GLY A O 1
ATOM 1846 N N . GLN A 1 232 ? 8.981 -1.430 -7.279 1.00 45.19 232 GLN A N 1
ATOM 1847 C CA . GLN A 1 232 ? 7.999 -0.711 -6.454 1.00 45.19 232 GLN A CA 1
ATOM 1848 C C . GLN A 1 232 ? 7.124 -1.651 -5.624 1.00 45.19 232 GLN A C 1
ATOM 1850 O O . GLN A 1 232 ? 6.892 -1.379 -4.449 1.00 45.19 232 GLN A O 1
ATOM 1855 N N . LEU A 1 233 ? 6.626 -2.747 -6.198 1.00 44.22 233 LEU A N 1
ATOM 1856 C CA . LEU A 1 233 ? 5.775 -3.704 -5.485 1.00 44.22 233 LEU A CA 1
ATOM 1857 C C . LEU A 1 233 ? 6.540 -4.455 -4.387 1.00 44.22 233 LEU A C 1
ATOM 1859 O O . LEU A 1 233 ? 5.980 -4.711 -3.318 1.00 44.22 233 LEU A O 1
ATOM 1863 N N . LEU A 1 234 ? 7.814 -4.776 -4.626 1.00 43.09 234 LEU A N 1
ATOM 1864 C CA . LEU A 1 234 ? 8.697 -5.388 -3.636 1.00 43.09 234 LEU A CA 1
ATOM 1865 C C . LEU A 1 234 ? 9.092 -4.382 -2.553 1.00 43.09 234 LEU A C 1
ATOM 1867 O O . LEU A 1 234 ? 8.936 -4.686 -1.375 1.00 43.09 234 LEU A O 1
ATOM 1871 N N . LEU A 1 235 ? 9.488 -3.162 -2.916 1.00 43.12 235 LEU A N 1
ATOM 1872 C CA . LEU A 1 235 ? 9.823 -2.106 -1.960 1.00 43.12 235 LEU A CA 1
ATOM 1873 C C . LEU A 1 235 ? 8.599 -1.738 -1.101 1.00 43.12 235 LEU A C 1
ATOM 1875 O O . LEU A 1 235 ? 8.714 -1.693 0.119 1.00 43.12 235 LEU A O 1
ATOM 1879 N N . MET A 1 236 ? 7.398 -1.614 -1.677 1.00 40.47 236 MET A N 1
ATOM 1880 C CA . MET A 1 236 ? 6.164 -1.351 -0.915 1.00 40.47 236 MET A CA 1
ATOM 1881 C C . MET A 1 236 ? 5.799 -2.460 0.088 1.00 40.47 236 MET A C 1
ATOM 1883 O O . MET A 1 236 ? 5.088 -2.187 1.054 1.00 40.47 236 MET A O 1
ATOM 1887 N N . ARG A 1 237 ? 6.270 -3.700 -0.109 1.00 41.62 237 ARG A N 1
ATOM 1888 C CA . ARG A 1 237 ? 6.077 -4.807 0.846 1.00 41.62 237 ARG A CA 1
ATOM 1889 C C . ARG A 1 237 ? 7.252 -5.044 1.792 1.00 41.62 237 ARG A C 1
ATOM 1891 O O . ARG A 1 237 ? 7.043 -5.667 2.828 1.00 41.62 237 ARG A O 1
ATOM 1898 N N . VAL A 1 238 ? 8.454 -4.579 1.456 1.00 41.31 238 VAL A N 1
ATOM 1899 C CA . VAL A 1 238 ? 9.677 -4.758 2.262 1.00 41.31 238 VAL A CA 1
ATOM 1900 C C . VAL A 1 238 ? 9.919 -3.569 3.206 1.00 41.31 238 VAL A C 1
ATOM 1902 O O . VAL A 1 238 ? 10.352 -3.772 4.335 1.00 41.31 238 VAL A O 1
ATOM 1905 N N . PHE A 1 239 ? 9.517 -2.348 2.831 1.00 41.22 239 PHE A N 1
ATOM 1906 C CA . PHE A 1 239 ? 9.639 -1.163 3.691 1.00 41.22 239 PHE A CA 1
ATOM 1907 C C . PHE A 1 239 ? 8.725 -1.058 4.932 1.00 41.22 239 PHE A C 1
ATOM 1909 O O . PHE A 1 239 ? 9.105 -0.298 5.822 1.00 41.22 239 PHE A O 1
ATOM 1916 N N . PRO A 1 240 ? 7.587 -1.774 5.111 1.00 42.22 240 PRO A N 1
ATOM 1917 C CA . PRO A 1 240 ? 6.800 -1.646 6.342 1.00 42.22 240 PRO A CA 1
ATOM 1918 C C . PRO A 1 240 ? 7.486 -2.255 7.580 1.00 42.22 240 PRO A C 1
ATOM 1920 O O . PRO A 1 240 ? 6.879 -2.286 8.646 1.00 42.22 240 PRO A O 1
ATOM 1923 N N . VAL A 1 241 ? 8.718 -2.761 7.451 1.00 43.25 241 VAL A N 1
ATOM 1924 C CA . VAL A 1 241 ? 9.512 -3.333 8.551 1.00 43.25 241 VAL A CA 1
ATOM 1925 C C . VAL A 1 241 ? 10.623 -2.381 9.033 1.00 43.25 241 VAL A C 1
ATOM 1927 O O . VAL A 1 241 ? 11.148 -2.591 10.120 1.00 43.25 241 VAL A O 1
ATOM 1930 N N . ILE A 1 242 ? 10.999 -1.339 8.273 1.00 43.28 242 ILE A N 1
ATOM 1931 C CA . ILE A 1 242 ? 12.343 -0.736 8.427 1.00 43.28 242 ILE A CA 1
ATOM 1932 C C . ILE A 1 242 ? 12.367 0.699 8.986 1.00 43.28 242 ILE A C 1
ATOM 1934 O O . ILE A 1 242 ? 13.388 1.072 9.555 1.00 43.28 242 ILE A O 1
ATOM 1938 N N . ASP A 1 243 ? 11.280 1.476 8.936 1.00 37.78 243 ASP A N 1
ATOM 1939 C CA . ASP A 1 243 ? 11.301 2.856 9.454 1.00 37.78 243 ASP A CA 1
ATOM 1940 C C . ASP A 1 243 ? 10.177 3.129 10.466 1.00 37.78 243 ASP A C 1
ATOM 1942 O O . ASP A 1 243 ? 9.024 3.380 10.100 1.00 37.78 243 ASP A O 1
ATOM 1946 N N . GLY A 1 244 ? 10.548 3.124 11.750 1.00 40.19 244 GLY A N 1
ATOM 1947 C CA . GLY A 1 244 ? 9.845 3.863 12.796 1.00 40.19 244 GLY A CA 1
ATOM 1948 C C . GLY A 1 244 ? 9.993 5.379 12.582 1.00 40.19 244 GLY A C 1
ATOM 1949 O O . GLY A 1 244 ? 10.899 5.837 11.872 1.00 40.19 244 GLY A O 1
ATOM 1950 N N . PRO A 1 245 ? 9.070 6.203 13.108 1.00 37.12 245 PRO A N 1
ATOM 1951 C CA . PRO A 1 245 ? 9.191 7.651 13.020 1.00 37.12 245 PRO A CA 1
ATOM 1952 C C . PRO A 1 245 ? 10.453 8.112 13.759 1.00 37.12 245 PRO A C 1
ATOM 1954 O O . PRO A 1 245 ? 10.491 8.105 14.981 1.00 37.12 245 PRO A O 1
ATOM 1957 N N . LYS A 1 246 ? 11.461 8.587 13.014 1.00 39.75 246 LYS A N 1
ATOM 1958 C CA . LYS A 1 246 ? 12.672 9.208 13.573 1.00 39.75 246 LYS A CA 1
ATOM 1959 C C . LYS A 1 246 ? 12.318 10.418 14.446 1.00 39.75 246 LYS A C 1
ATOM 1961 O O . LYS A 1 246 ? 12.286 11.550 13.961 1.00 39.75 246 LYS A O 1
ATOM 1966 N N . SER A 1 247 ? 12.119 10.212 15.743 1.00 37.41 247 SER A N 1
ATOM 1967 C CA . SER A 1 247 ? 12.359 11.249 16.739 1.00 37.41 247 SER A CA 1
ATOM 1968 C C . SER A 1 247 ? 13.862 11.290 16.979 1.00 37.41 247 SER A C 1
ATOM 1970 O O . SER A 1 247 ? 14.404 10.520 17.765 1.00 37.41 247 SER A O 1
ATOM 1972 N N . ILE A 1 248 ? 14.562 12.176 16.267 1.00 39.53 248 ILE A N 1
ATOM 1973 C CA . ILE A 1 248 ? 15.960 12.506 16.567 1.00 39.53 248 ILE A CA 1
ATOM 1974 C C . ILE A 1 248 ? 15.953 13.361 17.842 1.00 39.53 248 ILE A C 1
ATOM 1976 O O . ILE A 1 248 ? 16.148 14.571 17.806 1.00 39.53 248 ILE A O 1
ATOM 1980 N N . MET A 1 249 ? 15.662 12.735 18.977 1.00 38.19 249 MET A N 1
ATOM 1981 C CA . MET A 1 249 ? 16.104 13.219 20.273 1.00 38.19 249 MET A CA 1
ATOM 1982 C C . MET A 1 249 ? 17.343 12.399 20.601 1.00 38.19 249 MET A C 1
ATOM 1984 O O . MET A 1 249 ? 17.257 11.199 20.842 1.00 38.19 249 MET A O 1
ATOM 1988 N N . LYS A 1 250 ? 18.515 13.040 20.551 1.00 40.81 250 LYS A N 1
ATOM 1989 C CA . LYS A 1 250 ? 19.704 12.500 21.210 1.00 40.81 250 LYS A CA 1
ATOM 1990 C C . LYS A 1 250 ? 19.360 12.422 22.696 1.00 40.81 250 LYS A C 1
ATOM 1992 O O . LYS A 1 250 ? 19.362 13.450 23.367 1.00 40.81 250 LYS A O 1
ATOM 1997 N N . SER A 1 251 ? 19.003 11.231 23.169 1.00 43.28 251 SER A N 1
ATOM 1998 C CA . SER A 1 251 ? 18.924 10.939 24.595 1.00 43.28 251 SER A CA 1
ATOM 1999 C C . SER A 1 251 ? 20.322 11.148 25.168 1.00 43.28 251 SER A C 1
ATOM 2001 O O . SER A 1 251 ? 21.251 10.393 24.888 1.00 43.28 251 SER A O 1
ATOM 2003 N N . GLN A 1 252 ? 20.503 12.253 25.882 1.00 40.59 252 GLN A N 1
ATOM 2004 C CA . GLN A 1 252 ? 21.727 12.584 26.593 1.00 40.59 252 GLN A CA 1
ATOM 2005 C C . GLN A 1 252 ? 21.699 11.799 27.911 1.00 40.59 252 GLN A C 1
ATOM 2007 O O . GLN A 1 252 ? 21.349 12.333 28.955 1.00 40.59 252 GLN A O 1
ATOM 2012 N N . GLY A 1 253 ? 21.948 10.493 27.806 1.00 47.47 253 GLY A N 1
ATOM 2013 C CA . GLY A 1 253 ? 21.817 9.526 28.897 1.00 47.47 253 GLY A CA 1
ATOM 2014 C C . GLY A 1 253 ? 21.805 8.083 28.390 1.00 47.47 253 GLY A C 1
ATOM 2015 O O . GLY A 1 253 ? 20.975 7.293 28.822 1.00 47.47 253 GLY A O 1
ATOM 2016 N N . ASP A 1 254 ? 22.667 7.754 27.424 1.00 47.09 254 ASP A N 1
ATOM 2017 C CA . ASP A 1 254 ? 22.917 6.373 26.986 1.00 47.09 254 ASP A CA 1
ATOM 2018 C C . ASP A 1 254 ? 23.938 5.756 27.966 1.00 47.09 254 ASP A C 1
ATOM 2020 O O . ASP A 1 254 ? 25.088 5.490 27.627 1.00 47.09 254 ASP A O 1
ATOM 2024 N N . GLU A 1 255 ? 23.553 5.621 29.241 1.00 52.50 255 GLU A N 1
ATOM 2025 C CA . GLU A 1 255 ? 24.220 4.636 30.093 1.00 52.50 255 GLU A CA 1
ATOM 2026 C C . GLU A 1 255 ? 23.894 3.277 29.484 1.00 52.50 255 GLU A C 1
ATOM 2028 O O . GLU A 1 255 ? 22.721 2.908 29.374 1.00 52.50 255 GLU A O 1
ATOM 2033 N N . ASP A 1 256 ? 24.934 2.591 29.003 1.00 53.41 256 ASP A N 1
ATOM 2034 C CA . ASP A 1 256 ? 24.840 1.300 28.340 1.00 53.41 256 ASP A CA 1
ATOM 2035 C C . ASP A 1 256 ? 23.886 0.392 29.118 1.00 53.41 256 ASP A C 1
ATOM 2037 O O . ASP A 1 256 ? 24.197 -0.080 30.215 1.00 53.41 256 ASP A O 1
ATOM 2041 N N . ILE A 1 257 ? 22.715 0.128 28.529 1.00 56.12 257 ILE A N 1
ATOM 2042 C CA . ILE A 1 257 ? 21.889 -1.020 28.893 1.00 56.12 257 ILE A CA 1
ATOM 2043 C C . ILE A 1 257 ? 22.764 -2.235 28.584 1.00 56.12 257 ILE A C 1
ATOM 2045 O O . ILE A 1 257 ? 22.765 -2.763 27.469 1.00 56.12 257 ILE A O 1
ATOM 2049 N N . THR A 1 258 ? 23.589 -2.607 29.558 1.00 56.47 258 THR A N 1
ATOM 2050 C CA . THR A 1 258 ? 24.406 -3.808 29.536 1.00 56.47 258 THR A CA 1
ATOM 2051 C C . THR A 1 258 ? 23.442 -4.964 29.345 1.00 56.47 258 THR A C 1
ATOM 2053 O O . THR A 1 258 ? 22.429 -5.073 30.037 1.00 56.47 258 THR A O 1
ATOM 2056 N N . VAL A 1 259 ? 23.695 -5.757 28.305 1.00 55.19 259 VAL A N 1
ATOM 2057 C CA . VAL A 1 259 ? 22.851 -6.883 27.906 1.00 55.19 259 VAL A CA 1
ATOM 2058 C C . VAL A 1 259 ? 22.810 -7.862 29.080 1.00 55.19 259 VAL A C 1
ATOM 2060 O O . VAL A 1 259 ? 23.724 -8.660 29.258 1.00 55.19 259 VAL A O 1
ATOM 2063 N N . GLN A 1 260 ? 21.782 -7.744 29.922 1.00 62.09 260 GLN A N 1
ATOM 2064 C CA . GLN A 1 260 ? 21.527 -8.667 31.023 1.00 62.09 260 GLN A CA 1
ATOM 2065 C C . GLN A 1 260 ? 21.232 -10.059 30.456 1.00 62.09 260 GLN A C 1
ATOM 2067 O O . GLN A 1 260 ? 20.642 -10.174 29.376 1.00 62.09 260 GLN A O 1
ATOM 2072 N N . GLU A 1 261 ? 21.601 -11.100 31.209 1.00 70.44 261 GLU A N 1
ATOM 2073 C CA . GLU A 1 261 ? 21.479 -12.521 30.833 1.00 70.44 261 GLU A CA 1
ATOM 2074 C C . GLU A 1 261 ? 20.056 -12.943 30.400 1.00 70.44 261 GLU A C 1
ATOM 2076 O O . GLU A 1 261 ? 19.905 -13.900 29.648 1.00 70.44 261 GLU A O 1
ATOM 2081 N N . ASP A 1 262 ? 19.021 -12.176 30.760 1.00 84.31 262 ASP A N 1
ATOM 2082 C CA . ASP A 1 262 ? 17.614 -12.424 30.405 1.00 84.31 262 ASP A CA 1
ATOM 2083 C C . ASP A 1 262 ? 17.164 -11.812 29.053 1.00 84.31 262 ASP A C 1
ATOM 2085 O O . ASP A 1 262 ? 15.971 -11.805 28.734 1.00 84.31 262 ASP A O 1
ATOM 2089 N N . THR A 1 263 ? 18.077 -11.264 28.243 1.00 89.25 263 THR A N 1
ATOM 2090 C CA . THR A 1 263 ? 17.710 -10.568 26.994 1.00 89.25 263 THR A CA 1
ATOM 2091 C C . THR A 1 263 ? 17.475 -11.545 25.840 1.00 89.25 263 THR A C 1
ATOM 2093 O O . THR A 1 263 ? 18.408 -12.175 25.336 1.00 89.25 263 THR A O 1
ATOM 2096 N N . ARG A 1 264 ? 16.236 -11.618 25.336 1.00 94.06 264 ARG A N 1
ATOM 2097 C CA . ARG A 1 264 ? 15.904 -12.390 24.128 1.00 94.06 264 ARG A CA 1
ATOM 2098 C C . ARG A 1 264 ? 16.162 -11.560 22.878 1.00 94.06 264 ARG A C 1
ATOM 2100 O O . ARG A 1 264 ? 15.763 -10.399 22.801 1.00 94.06 264 ARG A O 1
ATOM 2107 N N . THR A 1 265 ? 16.830 -12.158 21.893 1.00 94.19 265 THR A N 1
ATOM 2108 C CA . THR A 1 265 ? 17.177 -11.495 20.629 1.00 94.19 265 THR A CA 1
ATOM 2109 C C . THR A 1 265 ? 16.459 -12.163 19.468 1.00 94.19 265 THR A C 1
ATOM 2111 O O . THR A 1 265 ? 16.723 -13.325 19.172 1.00 94.19 265 THR A O 1
ATOM 2114 N N . PHE A 1 266 ? 15.631 -11.401 18.762 1.00 94.44 266 PHE A N 1
ATOM 2115 C CA . PHE A 1 266 ? 14.898 -11.850 17.582 1.00 94.44 266 PHE A CA 1
ATOM 2116 C C . PHE A 1 266 ? 15.495 -11.239 16.317 1.00 94.44 266 PHE A C 1
ATOM 2118 O O . PHE A 1 266 ? 15.890 -10.063 16.297 1.00 94.44 266 PHE A O 1
ATOM 2125 N N . ARG A 1 267 ? 15.572 -12.036 15.247 1.00 89.94 267 ARG A N 1
ATOM 2126 C CA . ARG A 1 267 ? 16.101 -11.603 13.946 1.00 89.94 267 ARG A CA 1
ATOM 2127 C C . ARG A 1 267 ? 14.991 -11.578 12.906 1.00 89.94 267 ARG A C 1
ATOM 2129 O O . ARG A 1 267 ? 14.101 -12.415 12.919 1.00 89.94 267 ARG A O 1
ATOM 2136 N N . SER A 1 268 ? 15.070 -10.624 11.983 1.00 84.81 268 SER A N 1
ATOM 2137 C CA . SER A 1 268 ? 14.169 -10.592 10.827 1.00 84.81 268 SER A CA 1
ATOM 2138 C C . SER A 1 268 ? 14.274 -11.891 10.014 1.00 84.81 268 SER A C 1
ATOM 2140 O O . SER A 1 268 ? 15.348 -12.492 9.923 1.00 84.81 268 SER A O 1
ATOM 2142 N N . ASP A 1 269 ? 13.163 -12.317 9.415 1.00 82.62 269 ASP A N 1
ATOM 2143 C CA . ASP A 1 269 ? 13.060 -13.552 8.645 1.00 82.62 269 ASP A CA 1
ATOM 2144 C C . ASP A 1 269 ? 14.148 -13.631 7.555 1.00 82.62 269 ASP A C 1
ATOM 2146 O O . ASP A 1 269 ? 14.305 -12.745 6.706 1.00 82.62 269 ASP A O 1
ATOM 2150 N N . GLN A 1 270 ? 14.878 -14.750 7.535 1.00 79.25 270 GLN A N 1
ATOM 2151 C CA . GLN A 1 270 ? 15.923 -15.036 6.550 1.00 79.25 270 GLN A CA 1
ATOM 2152 C C . GLN A 1 270 ? 15.410 -14.982 5.102 1.00 79.25 270 GLN A C 1
ATOM 2154 O O . GLN A 1 270 ? 16.200 -14.776 4.177 1.00 79.25 270 GLN A O 1
ATOM 2159 N N . SER A 1 271 ? 14.094 -15.094 4.873 1.00 77.56 271 SER A N 1
ATOM 2160 C CA . SER A 1 271 ? 13.518 -14.915 3.536 1.00 77.56 271 SER A CA 1
ATOM 2161 C C . SER A 1 271 ? 13.834 -13.547 2.916 1.00 77.56 271 SER A C 1
ATOM 2163 O O . SER A 1 271 ? 13.888 -13.438 1.688 1.00 77.56 271 SER A O 1
ATOM 2165 N N . TYR A 1 272 ? 14.075 -12.504 3.719 1.00 78.38 272 TYR A N 1
ATOM 2166 C CA . TYR A 1 272 ? 14.493 -11.190 3.220 1.00 78.38 272 TYR A CA 1
ATOM 2167 C C . TYR A 1 272 ? 15.923 -11.192 2.674 1.00 78.38 272 TYR A C 1
ATOM 2169 O O . TYR A 1 272 ? 16.154 -10.572 1.636 1.00 78.38 272 TYR A O 1
ATOM 2177 N N . ILE A 1 273 ? 16.843 -11.954 3.284 1.00 79.56 273 ILE A N 1
ATOM 2178 C CA . ILE A 1 273 ? 18.200 -12.161 2.750 1.00 79.56 273 ILE A CA 1
ATOM 2179 C C . ILE A 1 273 ? 18.101 -12.805 1.369 1.00 79.56 273 ILE A C 1
ATOM 2181 O O . ILE A 1 273 ? 18.698 -12.311 0.417 1.00 79.56 273 ILE A O 1
ATOM 2185 N N . PHE A 1 274 ? 17.295 -13.864 1.234 1.00 75.88 274 PHE A N 1
ATOM 2186 C CA . PHE A 1 274 ? 17.123 -14.552 -0.046 1.00 75.88 274 PHE A CA 1
ATOM 2187 C C . PHE A 1 274 ? 16.499 -13.646 -1.118 1.00 75.88 274 PHE A C 1
ATOM 2189 O O . PHE A 1 274 ? 16.961 -13.633 -2.255 1.00 75.88 274 PHE A O 1
ATOM 2196 N N . LYS A 1 275 ? 15.482 -12.844 -0.768 1.00 79.00 275 LYS A N 1
ATOM 2197 C CA . LYS A 1 275 ? 14.881 -11.861 -1.690 1.00 79.00 275 LYS A CA 1
ATOM 2198 C C . LYS A 1 275 ? 15.898 -10.804 -2.123 1.00 79.00 275 LYS A C 1
ATOM 2200 O O . LYS A 1 275 ? 15.975 -10.500 -3.308 1.00 79.00 275 LYS A O 1
ATOM 2205 N N . GLY A 1 276 ? 16.676 -10.268 -1.182 1.00 76.56 276 GLY A N 1
ATOM 2206 C CA . GLY A 1 276 ? 17.743 -9.313 -1.471 1.00 76.56 276 GLY A CA 1
ATOM 2207 C C . GLY A 1 276 ? 18.812 -9.917 -2.382 1.00 76.56 276 GLY A C 1
ATOM 2208 O O . GLY A 1 276 ? 19.140 -9.322 -3.403 1.00 76.56 276 GLY A O 1
ATOM 2209 N N . LEU A 1 277 ? 19.275 -11.136 -2.084 1.00 76.19 277 LEU A N 1
ATOM 2210 C CA . LEU A 1 277 ? 20.246 -11.869 -2.902 1.00 76.19 277 LEU A CA 1
ATOM 2211 C C . LEU A 1 277 ? 19.718 -12.120 -4.318 1.00 76.19 277 LEU A C 1
ATOM 2213 O O . LEU A 1 277 ? 20.432 -11.877 -5.285 1.00 76.19 277 LEU A O 1
ATOM 2217 N N . LEU A 1 278 ? 18.462 -12.552 -4.449 1.00 73.69 278 LEU A N 1
ATOM 2218 C CA . LEU A 1 278 ? 17.822 -12.762 -5.745 1.00 73.69 278 LEU A CA 1
ATOM 2219 C C . LEU A 1 278 ? 17.790 -11.468 -6.571 1.00 73.69 278 LEU A C 1
ATOM 2221 O O . LEU A 1 278 ? 18.111 -11.506 -7.756 1.00 73.69 278 LEU A O 1
ATOM 2225 N N . ILE A 1 279 ? 17.442 -10.333 -5.952 1.00 76.81 279 ILE A N 1
ATOM 2226 C CA . ILE A 1 279 ? 17.462 -9.014 -6.604 1.00 76.81 279 ILE A CA 1
ATOM 2227 C C . ILE A 1 279 ? 18.886 -8.658 -7.036 1.00 76.81 279 ILE A C 1
ATOM 2229 O O . ILE A 1 279 ? 19.085 -8.294 -8.189 1.00 76.81 279 ILE A O 1
ATOM 2233 N N . VAL A 1 280 ? 19.877 -8.804 -6.150 1.00 76.50 280 VAL A N 1
ATOM 2234 C CA . VAL A 1 280 ? 21.283 -8.502 -6.463 1.00 76.50 280 VAL A CA 1
ATOM 2235 C C . VAL A 1 280 ? 21.765 -9.335 -7.644 1.00 76.50 280 VAL A C 1
ATOM 2237 O O . VAL A 1 280 ? 22.286 -8.765 -8.597 1.00 76.50 280 VAL A O 1
ATOM 2240 N N . VAL A 1 281 ? 21.555 -10.653 -7.624 1.00 69.94 281 VAL A N 1
ATOM 2241 C CA . VAL A 1 281 ? 22.009 -11.554 -8.693 1.00 69.94 281 VAL A CA 1
ATOM 2242 C C . VAL A 1 281 ? 21.306 -11.224 -10.008 1.00 69.94 281 VAL A C 1
ATOM 2244 O O . VAL A 1 281 ? 21.972 -11.018 -11.019 1.00 69.94 281 VAL A O 1
ATOM 2247 N N . LEU A 1 282 ? 19.975 -11.112 -10.000 1.00 70.31 282 LEU A N 1
ATOM 2248 C CA . LEU A 1 282 ? 19.196 -10.863 -11.213 1.00 70.31 282 LEU A CA 1
ATOM 2249 C C . LEU A 1 282 ? 19.519 -9.493 -11.828 1.00 70.31 282 LEU A C 1
ATOM 2251 O O . LEU A 1 282 ? 19.784 -9.408 -13.025 1.00 70.31 282 LEU A O 1
ATOM 2255 N N . CYS A 1 283 ? 19.564 -8.433 -11.019 1.00 77.00 283 CYS A N 1
ATOM 2256 C CA . CYS A 1 283 ? 19.903 -7.091 -11.490 1.00 77.00 283 CYS A CA 1
ATOM 2257 C C . CYS A 1 283 ? 21.372 -6.964 -11.909 1.00 77.00 283 CYS A C 1
ATOM 2259 O O . CYS A 1 283 ? 21.651 -6.239 -12.858 1.00 77.00 283 CYS A O 1
ATOM 2261 N N . SER A 1 284 ? 22.301 -7.682 -11.267 1.00 69.25 284 SER A N 1
ATOM 2262 C CA . SER A 1 284 ? 23.709 -7.708 -11.695 1.00 69.25 284 SER A CA 1
ATOM 2263 C C . SER A 1 284 ? 23.861 -8.372 -13.057 1.00 69.25 284 SER A C 1
ATOM 2265 O O . SER A 1 284 ? 24.511 -7.814 -13.932 1.00 69.25 284 SER A O 1
ATOM 2267 N N . VAL A 1 285 ? 23.228 -9.532 -13.266 1.00 65.50 285 VAL A N 1
ATOM 2268 C CA . VAL A 1 285 ? 23.299 -10.254 -14.543 1.00 65.50 285 VAL A CA 1
ATOM 2269 C C . VAL A 1 285 ? 22.704 -9.407 -15.667 1.00 65.50 285 VAL A C 1
ATOM 2271 O O . VAL A 1 285 ? 23.383 -9.157 -16.660 1.00 65.50 285 VAL A O 1
ATOM 2274 N N . ILE A 1 286 ? 21.476 -8.901 -15.497 1.00 70.38 286 ILE A N 1
ATOM 2275 C CA . ILE A 1 286 ? 20.837 -8.058 -16.519 1.00 70.38 286 ILE A CA 1
ATOM 2276 C C . ILE A 1 286 ? 21.632 -6.763 -16.726 1.00 70.38 286 ILE A C 1
ATOM 2278 O O . ILE A 1 286 ? 21.786 -6.316 -17.863 1.00 70.38 286 ILE A O 1
ATOM 2282 N N . GLY A 1 287 ? 22.185 -6.188 -15.658 1.00 72.31 287 GLY A N 1
ATOM 2283 C CA . GLY A 1 287 ? 23.020 -4.997 -15.736 1.00 72.31 287 GLY A CA 1
ATOM 2284 C C . GLY A 1 287 ? 24.300 -5.207 -16.527 1.00 72.31 287 GLY A C 1
ATOM 2285 O O . GLY A 1 287 ? 24.602 -4.391 -17.394 1.00 72.31 287 GLY A O 1
ATOM 2286 N N . ILE A 1 288 ? 25.014 -6.313 -16.299 1.00 69.56 288 ILE A N 1
ATOM 2287 C CA . ILE A 1 288 ? 26.212 -6.678 -17.066 1.00 69.56 288 ILE A CA 1
ATOM 2288 C C . ILE A 1 288 ? 25.849 -6.866 -18.538 1.00 69.56 288 ILE A C 1
ATOM 2290 O O . ILE A 1 288 ? 26.487 -6.256 -19.387 1.00 69.56 288 ILE A O 1
ATOM 2294 N N . PHE A 1 289 ? 24.797 -7.631 -18.853 1.00 62.50 289 PHE A N 1
ATOM 2295 C CA . PHE A 1 289 ? 24.356 -7.811 -20.242 1.00 62.50 289 PHE A CA 1
ATOM 2296 C C . PHE A 1 289 ? 23.971 -6.486 -20.909 1.00 62.50 289 PHE A C 1
ATOM 2298 O O . PHE A 1 289 ? 24.364 -6.244 -22.048 1.00 62.50 289 PHE A O 1
ATOM 2305 N N . SER A 1 290 ? 23.262 -5.607 -20.196 1.00 65.88 290 SER A N 1
ATOM 2306 C CA . SER A 1 290 ? 22.885 -4.280 -20.702 1.00 65.88 290 SER A CA 1
ATOM 2307 C C . SER A 1 290 ? 24.115 -3.397 -20.938 1.00 65.88 290 SER A C 1
ATOM 2309 O O . SER A 1 290 ? 24.198 -2.714 -21.950 1.00 65.88 290 SER A O 1
ATOM 2311 N N . THR A 1 291 ? 25.094 -3.448 -20.030 1.00 69.94 291 THR A N 1
ATOM 2312 C CA . THR A 1 291 ? 26.353 -2.689 -20.105 1.00 69.94 291 THR A CA 1
ATOM 2313 C C . THR A 1 291 ? 27.217 -3.187 -21.261 1.00 69.94 291 THR A C 1
ATOM 2315 O O . THR A 1 291 ? 27.700 -2.388 -22.048 1.00 69.94 291 THR A O 1
ATOM 2318 N N . VAL A 1 292 ? 27.378 -4.504 -21.406 1.00 65.38 292 VAL A N 1
ATOM 2319 C CA . VAL A 1 292 ? 28.139 -5.123 -22.499 1.00 65.38 292 VAL A CA 1
ATOM 2320 C C . VAL A 1 292 ? 27.490 -4.827 -23.849 1.00 65.38 292 VAL A C 1
ATOM 2322 O O . VAL A 1 292 ? 28.194 -4.462 -24.782 1.00 65.38 292 VAL A O 1
ATOM 2325 N N . SER A 1 293 ? 26.159 -4.915 -23.940 1.00 65.25 293 SER A N 1
ATOM 2326 C CA . SER A 1 293 ? 25.426 -4.554 -25.163 1.00 65.25 293 SER A CA 1
ATOM 2327 C C . SER A 1 293 ? 25.648 -3.084 -25.514 1.00 65.25 293 SER A C 1
ATOM 2329 O O . SER A 1 293 ? 25.989 -2.785 -26.650 1.00 65.25 293 SER A O 1
ATOM 2331 N N . ALA A 1 294 ? 25.575 -2.188 -24.522 1.00 66.81 294 ALA A N 1
ATOM 2332 C CA . ALA A 1 294 ? 25.879 -0.775 -24.718 1.00 66.81 294 ALA A CA 1
ATOM 2333 C C . ALA A 1 294 ? 27.341 -0.542 -25.139 1.00 66.81 294 ALA A C 1
ATOM 2335 O O . ALA A 1 294 ? 27.582 0.321 -25.969 1.00 66.81 294 ALA A O 1
ATOM 2336 N N . ILE A 1 295 ? 28.315 -1.301 -24.615 1.00 67.56 295 ILE A N 1
ATOM 2337 C CA . ILE A 1 295 ? 29.730 -1.209 -25.025 1.00 67.56 295 ILE A CA 1
ATOM 2338 C C . ILE A 1 295 ? 29.917 -1.665 -26.473 1.00 67.56 295 ILE A C 1
ATOM 2340 O O . ILE A 1 295 ? 30.607 -0.985 -27.222 1.00 67.56 295 ILE A O 1
ATOM 2344 N N . PHE A 1 296 ? 29.326 -2.790 -26.880 1.00 66.19 296 PHE A N 1
ATOM 2345 C CA . PHE A 1 296 ? 29.394 -3.230 -28.278 1.00 66.19 296 PHE A CA 1
ATOM 2346 C C . PHE A 1 296 ? 28.752 -2.204 -29.208 1.00 66.19 296 PHE A C 1
ATOM 2348 O O . PHE A 1 296 ? 29.334 -1.852 -30.227 1.00 66.19 296 PHE A O 1
ATOM 2355 N N . GLU A 1 297 ? 27.624 -1.633 -28.797 1.00 65.75 297 GLU A N 1
ATOM 2356 C CA . GLU A 1 297 ? 26.999 -0.534 -29.521 1.00 65.75 297 GLU A CA 1
ATOM 2357 C C . GLU A 1 297 ? 27.898 0.714 -29.545 1.00 65.75 297 GLU A C 1
ATOM 2359 O O . GLU A 1 297 ? 28.002 1.353 -30.585 1.00 65.75 297 GLU A O 1
ATOM 2364 N N . MET A 1 298 ? 28.629 1.033 -28.465 1.00 65.88 298 MET A N 1
ATOM 2365 C CA . MET A 1 298 ? 29.634 2.109 -28.477 1.00 65.88 298 MET A CA 1
ATOM 2366 C C . MET A 1 298 ? 30.767 1.861 -29.477 1.00 65.88 298 MET A C 1
ATOM 2368 O O . MET A 1 298 ? 31.318 2.822 -30.003 1.00 65.88 298 MET A O 1
ATOM 2372 N N . LEU A 1 299 ? 31.164 0.604 -29.681 1.00 69.25 299 LEU A N 1
ATOM 2373 C CA . LEU A 1 299 ? 32.240 0.251 -30.608 1.00 69.25 299 LEU A CA 1
ATOM 2374 C C . LEU A 1 299 ? 31.791 0.377 -32.069 1.00 69.25 299 LEU A C 1
ATOM 2376 O O . LEU A 1 299 ? 32.609 0.732 -32.915 1.00 69.25 299 LEU A O 1
ATOM 2380 N N . ASP A 1 300 ? 30.504 0.137 -32.336 1.00 67.75 300 ASP A N 1
ATOM 2381 C CA . ASP A 1 300 ? 29.923 0.165 -33.681 1.00 67.75 300 ASP A CA 1
ATOM 2382 C C . ASP A 1 300 ? 29.269 1.518 -34.058 1.00 67.75 300 ASP A C 1
ATOM 2384 O O . ASP A 1 300 ? 28.987 1.745 -35.235 1.00 67.75 300 ASP A O 1
ATOM 2388 N N . SER A 1 301 ? 29.026 2.437 -33.107 1.00 52.81 301 SER A N 1
ATOM 2389 C CA . SER A 1 301 ? 28.280 3.695 -33.333 1.00 52.81 301 SER A CA 1
ATOM 2390 C C . SER A 1 301 ? 28.978 4.977 -32.834 1.00 52.81 301 SER A C 1
ATOM 2392 O O . SER A 1 301 ? 29.795 4.964 -31.916 1.00 52.81 301 SER A O 1
ATOM 2394 N N . GLU A 1 302 ? 28.637 6.117 -33.454 1.00 56.44 302 GLU A N 1
ATOM 2395 C CA . GLU A 1 302 ? 29.110 7.476 -33.121 1.00 56.44 302 GLU A CA 1
ATOM 2396 C C . GLU A 1 302 ? 28.784 7.915 -31.658 1.00 56.44 302 GLU A C 1
ATOM 2398 O O . GLU A 1 302 ? 27.931 7.309 -31.009 1.00 56.44 302 GLU A O 1
ATOM 2403 N N . PRO A 1 303 ? 29.429 8.975 -31.102 1.00 54.22 303 PRO A N 1
ATOM 2404 C CA . PRO A 1 303 ? 29.596 9.260 -29.653 1.00 54.22 303 PRO A CA 1
ATOM 2405 C C . PRO A 1 303 ? 28.353 9.394 -28.732 1.00 54.22 303 PRO A C 1
ATOM 2407 O O . PRO A 1 303 ? 28.511 9.680 -27.542 1.00 54.22 303 PRO A O 1
ATOM 2410 N N . GLY A 1 304 ? 27.126 9.163 -29.209 1.00 51.09 304 GLY A N 1
ATOM 2411 C CA . GLY A 1 304 ? 25.891 9.165 -28.402 1.00 51.09 304 GLY A CA 1
ATOM 2412 C C . GLY A 1 304 ? 25.746 7.987 -27.420 1.00 51.09 304 GLY A C 1
ATOM 2413 O O . GLY A 1 304 ? 24.897 8.006 -26.529 1.00 51.09 304 GLY A O 1
ATOM 2414 N N . SER A 1 305 ? 26.607 6.980 -27.530 1.00 58.72 305 SER A N 1
ATOM 2415 C CA . SER A 1 305 ? 26.543 5.692 -26.828 1.00 58.72 305 SER A CA 1
ATOM 2416 C C . SER A 1 305 ? 27.079 5.710 -25.376 1.00 58.72 305 SER A C 1
ATOM 2418 O O . SER A 1 305 ? 26.731 4.851 -24.561 1.00 58.72 305 SER A O 1
ATOM 2420 N N . ILE A 1 306 ? 27.827 6.748 -24.971 1.00 62.56 306 ILE A N 1
ATOM 2421 C CA . ILE A 1 306 ? 28.320 6.911 -23.583 1.00 62.56 306 ILE A CA 1
ATOM 2422 C C . ILE A 1 306 ? 27.170 7.162 -22.596 1.00 62.56 306 ILE A C 1
ATOM 2424 O O . ILE A 1 306 ? 27.147 6.603 -21.496 1.00 62.56 306 ILE A O 1
ATOM 2428 N N . GLY A 1 307 ? 26.187 7.983 -22.983 1.00 59.44 307 GLY A N 1
ATOM 2429 C CA . GLY A 1 307 ? 24.999 8.237 -22.160 1.00 59.44 307 GLY A CA 1
ATOM 2430 C C . GLY A 1 307 ? 24.219 6.951 -21.888 1.00 59.44 307 GLY A C 1
ATOM 2431 O O . GLY A 1 307 ? 23.663 6.768 -20.797 1.00 59.44 307 GLY A O 1
ATOM 2432 N N . ALA A 1 308 ? 24.271 6.020 -22.849 1.00 61.09 308 ALA A N 1
ATOM 2433 C CA . ALA A 1 308 ? 23.620 4.737 -22.735 1.00 61.09 308 ALA A CA 1
ATOM 2434 C C . ALA A 1 308 ? 24.191 3.878 -21.612 1.00 61.09 308 ALA A C 1
ATOM 2436 O O . ALA A 1 308 ? 23.481 3.478 -20.678 1.00 61.09 308 ALA A O 1
ATOM 2437 N N . LEU A 1 309 ? 25.506 3.704 -21.673 1.00 67.81 309 LEU A N 1
ATOM 2438 C CA . LEU A 1 309 ? 26.295 2.991 -20.687 1.00 67.81 309 LEU A CA 1
ATOM 2439 C C . LEU A 1 309 ? 26.094 3.549 -19.271 1.00 67.81 309 LEU A C 1
ATOM 2441 O O . LEU A 1 309 ? 25.824 2.793 -18.336 1.00 67.81 309 LEU A O 1
ATOM 2445 N N . ILE A 1 310 ? 26.167 4.877 -19.123 1.00 66.56 310 ILE A N 1
ATOM 2446 C CA . ILE A 1 310 ? 26.024 5.555 -17.829 1.00 66.56 310 ILE A CA 1
ATOM 2447 C C . ILE A 1 310 ? 24.634 5.304 -17.237 1.00 66.56 310 ILE A C 1
ATOM 2449 O O . ILE A 1 310 ? 24.523 4.922 -16.071 1.00 66.56 310 ILE A O 1
ATOM 2453 N N . SER A 1 311 ? 23.564 5.473 -18.018 1.00 62.84 311 SER A N 1
ATOM 2454 C CA . SER A 1 311 ? 22.203 5.277 -17.500 1.00 62.84 311 SER A CA 1
ATOM 2455 C C . SER A 1 311 ? 21.952 3.838 -17.036 1.00 62.84 311 SER A C 1
ATOM 2457 O O . SER A 1 311 ? 21.362 3.630 -15.974 1.00 62.84 311 SER A O 1
ATOM 2459 N N . MET A 1 312 ? 22.453 2.850 -17.786 1.00 69.31 312 MET A N 1
ATOM 2460 C CA . MET A 1 312 ? 22.294 1.438 -17.464 1.00 69.31 312 MET A CA 1
ATOM 2461 C C . MET A 1 312 ? 23.073 1.107 -16.198 1.00 69.31 312 MET A C 1
ATOM 2463 O O . MET A 1 312 ? 22.525 0.481 -15.290 1.00 69.31 312 MET A O 1
ATOM 2467 N N . ALA A 1 313 ? 24.302 1.612 -16.082 1.00 69.44 313 ALA A N 1
ATOM 2468 C CA . ALA A 1 313 ? 25.092 1.483 -14.867 1.00 69.44 313 ALA A CA 1
ATOM 2469 C C . ALA A 1 313 ? 24.365 2.072 -13.644 1.00 69.44 313 ALA A C 1
ATOM 2471 O O . ALA A 1 313 ? 24.342 1.439 -12.590 1.00 69.44 313 ALA A O 1
ATOM 2472 N N . PHE A 1 314 ? 23.702 3.228 -13.773 1.00 70.00 314 PHE A N 1
ATOM 2473 C CA . PHE A 1 314 ? 22.940 3.831 -12.674 1.00 70.00 314 PHE A CA 1
ATOM 2474 C C . PHE A 1 314 ? 21.661 3.065 -12.319 1.00 70.00 314 PHE A C 1
ATOM 2476 O O . PHE A 1 314 ? 21.390 2.864 -11.135 1.00 70.00 314 PHE A O 1
ATOM 2483 N N . ILE A 1 315 ? 20.873 2.629 -13.306 1.00 75.81 315 ILE A N 1
ATOM 2484 C CA . ILE A 1 315 ? 19.621 1.889 -13.069 1.00 75.81 315 ILE A CA 1
ATOM 2485 C C . ILE A 1 315 ? 19.924 0.554 -12.391 1.00 75.81 315 ILE A C 1
ATOM 2487 O O . ILE A 1 315 ? 19.377 0.248 -11.326 1.00 75.81 315 ILE A O 1
ATOM 2491 N N . TRP A 1 316 ? 20.826 -0.230 -12.982 1.00 78.12 316 TRP A N 1
ATOM 2492 C CA . TRP A 1 316 ? 21.172 -1.548 -12.465 1.00 78.12 316 TRP A CA 1
ATOM 2493 C C . TRP A 1 316 ? 22.000 -1.452 -11.192 1.00 78.12 316 TRP A C 1
ATOM 2495 O O . TRP A 1 316 ? 21.726 -2.182 -10.242 1.00 78.12 316 TRP A O 1
ATOM 2505 N N . GLY A 1 317 ? 22.928 -0.497 -11.115 1.00 74.12 317 GLY A N 1
ATOM 2506 C CA . GLY A 1 317 ? 23.683 -0.204 -9.900 1.00 74.12 317 GLY A CA 1
ATOM 2507 C C . GLY A 1 317 ? 22.778 0.211 -8.742 1.00 74.12 317 GLY A C 1
ATOM 2508 O O . GLY A 1 317 ? 22.940 -0.291 -7.633 1.00 74.12 317 GLY A O 1
ATOM 2509 N N . GLY A 1 318 ? 21.766 1.046 -8.993 1.00 73.88 318 GLY A N 1
ATOM 2510 C CA . GLY A 1 318 ? 20.764 1.431 -7.999 1.00 73.88 318 GLY A CA 1
ATOM 2511 C C . GLY A 1 318 ? 19.905 0.253 -7.534 1.00 73.88 318 GLY A C 1
ATOM 2512 O O . GLY A 1 318 ? 19.673 0.093 -6.335 1.00 73.88 318 GLY A O 1
ATOM 2513 N N . ALA A 1 319 ? 19.478 -0.616 -8.454 1.00 77.19 319 ALA A N 1
ATOM 2514 C CA . ALA A 1 319 ? 18.725 -1.823 -8.116 1.00 77.19 319 ALA A CA 1
ATOM 2515 C C . ALA A 1 319 ? 19.566 -2.824 -7.301 1.00 77.19 319 ALA A C 1
ATOM 2517 O O . ALA A 1 319 ? 19.088 -3.365 -6.302 1.00 77.19 319 ALA A O 1
ATOM 2518 N N . VAL A 1 320 ? 20.835 -3.015 -7.675 1.00 77.12 320 VAL A N 1
ATOM 2519 C CA . VAL A 1 320 ? 21.804 -3.827 -6.926 1.00 77.12 320 VAL A CA 1
ATOM 2520 C C . VAL A 1 320 ? 22.045 -3.231 -5.542 1.00 77.12 320 VAL A C 1
ATOM 2522 O O . VAL A 1 320 ? 21.951 -3.953 -4.553 1.00 77.12 320 VAL A O 1
ATOM 2525 N N . ALA A 1 321 ? 22.263 -1.918 -5.436 1.00 76.75 321 ALA A N 1
ATOM 2526 C CA . ALA A 1 321 ? 22.410 -1.231 -4.155 1.00 76.75 321 ALA A CA 1
ATOM 2527 C C . ALA A 1 321 ? 21.158 -1.383 -3.276 1.00 76.75 321 ALA A C 1
ATOM 2529 O O . ALA A 1 321 ? 21.279 -1.627 -2.078 1.00 76.75 321 ALA A O 1
ATOM 2530 N N . GLY A 1 322 ? 19.958 -1.321 -3.863 1.00 81.06 322 GLY A N 1
ATOM 2531 C CA . GLY A 1 322 ? 18.700 -1.606 -3.173 1.00 81.06 322 GLY A CA 1
ATOM 2532 C C . GLY A 1 322 ? 18.623 -3.046 -2.658 1.00 81.06 322 GLY A C 1
ATOM 2533 O O . GLY A 1 322 ? 18.265 -3.268 -1.503 1.00 81.06 322 GLY A O 1
ATOM 2534 N N . GLY A 1 323 ? 19.019 -4.028 -3.472 1.00 77.88 323 GLY A N 1
ATOM 2535 C CA . GLY A 1 323 ? 19.116 -5.429 -3.055 1.00 77.88 323 GLY A CA 1
ATOM 2536 C C . GLY A 1 323 ? 20.123 -5.638 -1.917 1.00 77.88 323 GLY A C 1
ATOM 2537 O O . GLY A 1 323 ? 19.798 -6.287 -0.923 1.00 77.88 323 GLY A O 1
ATOM 2538 N N . ILE A 1 324 ? 21.305 -5.019 -2.007 1.00 81.56 324 ILE A N 1
ATOM 2539 C CA . ILE A 1 324 ? 22.326 -5.022 -0.947 1.00 81.56 324 ILE A CA 1
ATOM 2540 C C . ILE A 1 324 ? 21.778 -4.369 0.324 1.00 81.56 324 ILE A C 1
ATOM 2542 O O . ILE A 1 324 ? 21.958 -4.910 1.412 1.00 81.56 324 ILE A O 1
ATOM 2546 N N . PHE A 1 325 ? 21.068 -3.246 0.211 1.00 82.62 325 PHE A N 1
ATOM 2547 C CA . PHE A 1 325 ? 20.443 -2.583 1.352 1.00 82.62 325 PHE A CA 1
ATOM 2548 C C . PHE A 1 325 ? 19.423 -3.493 2.043 1.00 82.62 325 PHE A C 1
ATOM 2550 O O . PHE A 1 325 ? 19.429 -3.581 3.268 1.00 82.62 325 PHE A O 1
ATOM 2557 N N . VAL A 1 326 ? 18.604 -4.238 1.288 1.00 83.19 326 VAL A N 1
ATOM 2558 C CA . VAL A 1 326 ? 17.695 -5.247 1.859 1.00 83.19 326 VAL A CA 1
ATOM 2559 C C . VAL A 1 326 ? 18.482 -6.310 2.632 1.00 83.19 326 VAL A C 1
ATOM 2561 O O . VAL A 1 326 ? 18.133 -6.595 3.777 1.00 83.19 326 VAL A O 1
ATOM 2564 N N . ILE A 1 327 ? 19.581 -6.831 2.076 1.00 81.50 327 ILE A N 1
ATOM 2565 C CA . ILE A 1 327 ? 20.447 -7.804 2.767 1.00 81.50 327 ILE A CA 1
ATOM 2566 C C . ILE A 1 327 ? 21.011 -7.201 4.062 1.00 81.50 327 ILE A C 1
ATOM 2568 O O . ILE A 1 327 ? 20.819 -7.770 5.136 1.00 81.50 327 ILE A O 1
ATOM 2572 N N . ILE A 1 328 ? 21.646 -6.027 3.994 1.00 83.00 328 ILE A N 1
ATOM 2573 C CA . ILE A 1 328 ? 22.226 -5.350 5.164 1.00 83.00 328 ILE A CA 1
ATOM 2574 C C . ILE A 1 328 ? 21.152 -5.096 6.221 1.00 83.00 328 ILE A C 1
ATOM 2576 O O . ILE A 1 328 ? 21.374 -5.380 7.398 1.00 83.00 328 ILE A O 1
ATOM 2580 N N . SER A 1 329 ? 19.979 -4.612 5.806 1.00 81.19 329 SER A N 1
ATOM 2581 C CA . SER A 1 329 ? 18.863 -4.352 6.710 1.00 81.19 329 SER A CA 1
ATOM 2582 C C . SER A 1 329 ? 18.401 -5.628 7.407 1.00 81.19 329 SER A C 1
ATOM 2584 O O . SER A 1 329 ? 18.210 -5.601 8.612 1.00 81.19 329 SER A O 1
ATOM 2586 N N . SER A 1 330 ? 18.325 -6.765 6.710 1.00 84.75 330 SER A N 1
ATOM 2587 C CA . SER A 1 330 ? 17.923 -8.041 7.314 1.00 84.75 330 SER A CA 1
ATOM 2588 C C . SER A 1 330 ? 18.964 -8.621 8.279 1.00 84.75 330 SER A C 1
ATOM 2590 O O . SER A 1 330 ? 18.598 -9.247 9.268 1.00 84.75 330 SER A O 1
ATOM 2592 N N . VAL A 1 331 ? 20.258 -8.375 8.042 1.00 86.62 331 VAL A N 1
ATOM 2593 C CA . VAL A 1 331 ? 21.344 -8.830 8.929 1.00 86.62 331 VAL A CA 1
ATOM 2594 C C . VAL A 1 331 ? 21.471 -7.941 10.172 1.00 86.62 331 VAL A C 1
ATOM 2596 O O . VAL A 1 331 ? 21.810 -8.428 11.256 1.00 86.62 331 VAL A O 1
ATOM 2599 N N . ARG A 1 332 ? 21.222 -6.634 10.023 1.00 86.38 332 ARG A N 1
ATOM 2600 C CA . ARG A 1 332 ? 21.341 -5.650 11.109 1.00 86.38 332 ARG A CA 1
ATOM 2601 C C . ARG A 1 332 ? 20.067 -5.462 11.918 1.00 86.38 332 ARG A C 1
ATOM 2603 O O . ARG A 1 332 ? 20.183 -5.156 13.101 1.00 86.38 332 ARG A O 1
ATOM 2610 N N . ALA A 1 333 ? 18.893 -5.632 11.311 1.00 86.88 333 ALA A N 1
ATOM 2611 C CA . ALA A 1 333 ? 17.625 -5.459 12.001 1.00 86.88 333 ALA A CA 1
ATOM 2612 C C . ALA A 1 333 ? 17.469 -6.525 13.088 1.00 86.88 333 ALA A C 1
ATOM 2614 O O . ALA A 1 333 ? 17.398 -7.723 12.799 1.00 86.88 333 ALA A O 1
ATOM 2615 N N . ARG A 1 334 ? 17.441 -6.078 14.342 1.00 93.69 334 ARG A N 1
ATOM 2616 C CA . ARG A 1 334 ? 17.307 -6.936 15.519 1.00 93.69 334 ARG A CA 1
ATOM 2617 C C . ARG A 1 334 ? 16.336 -6.313 16.500 1.00 93.69 334 ARG A C 1
ATOM 2619 O O . ARG A 1 334 ? 16.331 -5.098 16.694 1.00 93.69 334 ARG A O 1
ATOM 2626 N N . LEU A 1 335 ? 15.549 -7.163 17.137 1.00 95.69 335 LEU A N 1
ATOM 2627 C CA . LEU A 1 335 ? 14.687 -6.785 18.244 1.00 95.69 335 LEU A CA 1
ATOM 2628 C C . LEU A 1 335 ? 15.209 -7.470 19.498 1.00 95.69 335 LEU A C 1
ATOM 2630 O O . LEU A 1 335 ? 15.298 -8.695 19.544 1.00 95.69 335 LEU A O 1
ATOM 2634 N N . TYR A 1 336 ? 15.558 -6.672 20.496 1.00 96.12 336 TYR A N 1
ATOM 2635 C CA . TYR A 1 336 ? 15.941 -7.159 21.810 1.00 96.12 336 TYR A CA 1
ATOM 2636 C C . TYR A 1 336 ? 14.787 -6.891 22.764 1.00 96.12 336 TYR A C 1
ATOM 2638 O O . TYR A 1 336 ? 14.351 -5.745 22.913 1.00 96.12 336 TYR A O 1
ATOM 2646 N N . LEU A 1 337 ? 14.295 -7.954 23.387 1.00 95.94 337 LEU A N 1
ATOM 2647 C CA . LEU A 1 337 ? 13.271 -7.888 24.417 1.00 95.94 337 LEU A CA 1
ATOM 2648 C C . LEU A 1 337 ? 13.902 -8.327 25.740 1.00 95.94 337 LEU A C 1
ATOM 2650 O O . LEU A 1 337 ? 14.394 -9.450 25.857 1.00 95.94 337 LEU A O 1
ATOM 2654 N N . SER A 1 338 ? 13.901 -7.439 26.730 1.00 95.19 338 SER A N 1
ATOM 2655 C CA . SER A 1 338 ? 14.271 -7.741 28.112 1.00 95.19 338 SER A CA 1
ATOM 2656 C C . SER A 1 338 ? 13.134 -7.317 29.042 1.00 95.19 338 SER A C 1
ATOM 2658 O O . SER A 1 338 ? 12.239 -6.573 28.650 1.00 95.19 338 SER A O 1
ATOM 2660 N N . LYS A 1 339 ? 13.155 -7.767 30.300 1.00 94.38 339 LYS A N 1
ATOM 2661 C CA . LYS A 1 339 ? 12.175 -7.314 31.306 1.00 94.38 339 LYS A CA 1
ATOM 2662 C C . LYS A 1 339 ? 12.299 -5.818 31.619 1.00 94.38 339 LYS A C 1
ATOM 2664 O O . LYS A 1 339 ? 11.334 -5.216 32.064 1.00 94.38 339 LYS A O 1
ATOM 2669 N N . THR A 1 340 ? 13.477 -5.240 31.390 1.00 93.38 340 THR A N 1
ATOM 2670 C CA . THR A 1 340 ? 13.817 -3.844 31.703 1.00 93.38 340 THR A CA 1
ATOM 2671 C C . THR A 1 340 ? 13.564 -2.884 30.542 1.00 93.38 340 THR A C 1
ATOM 2673 O O . THR A 1 340 ? 13.534 -1.667 30.734 1.00 93.38 340 THR A O 1
ATOM 2676 N N . GLY A 1 341 ? 13.389 -3.393 29.322 1.00 93.62 341 GLY A N 1
ATOM 2677 C CA . GLY A 1 341 ? 13.165 -2.548 28.163 1.00 93.62 341 GLY A CA 1
ATOM 2678 C C . GLY A 1 341 ? 13.093 -3.295 26.843 1.00 93.62 341 GLY A C 1
ATOM 2679 O O . GLY A 1 341 ? 13.334 -4.495 26.729 1.00 93.62 341 GLY A O 1
ATOM 2680 N N . ILE A 1 342 ? 12.740 -2.537 25.817 1.00 95.88 342 ILE A N 1
ATOM 2681 C CA . ILE A 1 342 ? 12.611 -3.003 24.445 1.00 95.88 342 ILE A CA 1
ATOM 2682 C C . ILE A 1 342 ? 13.537 -2.156 23.594 1.00 95.88 342 ILE A C 1
ATOM 2684 O O . ILE A 1 342 ? 13.476 -0.928 23.631 1.00 95.88 342 ILE A O 1
ATOM 2688 N N . VAL A 1 343 ? 14.400 -2.816 22.827 1.00 94.81 343 VAL A N 1
ATOM 2689 C CA . VAL A 1 343 ? 15.339 -2.154 21.923 1.00 94.81 343 VAL A CA 1
ATOM 2690 C C . VAL A 1 343 ? 15.110 -2.671 20.513 1.00 94.81 343 VAL A C 1
ATOM 2692 O O . VAL A 1 343 ? 15.355 -3.841 20.217 1.00 94.81 343 VAL A O 1
ATOM 2695 N N . GLN A 1 344 ? 14.685 -1.784 19.622 1.00 93.31 344 GLN A N 1
ATOM 2696 C CA . GLN A 1 344 ? 14.587 -2.050 18.196 1.00 93.31 344 GLN A CA 1
ATOM 2697 C C . GLN A 1 344 ? 15.803 -1.450 17.492 1.00 93.31 344 GLN A C 1
ATOM 2699 O O . GLN A 1 344 ? 15.945 -0.237 17.337 1.00 93.31 344 GLN A O 1
ATOM 2704 N N . GLN A 1 345 ? 16.710 -2.316 17.056 1.00 92.50 345 GLN A N 1
ATOM 2705 C CA . GLN A 1 345 ? 17.846 -1.933 16.236 1.00 92.50 345 GLN A CA 1
ATOM 2706 C C . GLN A 1 345 ? 17.439 -2.043 14.767 1.00 92.50 345 GLN A C 1
ATOM 2708 O O . GLN A 1 345 ? 17.304 -3.143 14.239 1.00 92.50 345 GLN A O 1
ATOM 2713 N N . GLY A 1 346 ? 17.223 -0.907 14.107 1.00 84.88 346 GLY A N 1
ATOM 2714 C CA . GLY A 1 346 ? 17.039 -0.825 12.661 1.00 84.88 346 GLY A CA 1
ATOM 2715 C C . GLY A 1 346 ? 18.374 -0.784 11.907 1.00 84.88 346 GLY A C 1
ATOM 2716 O O . GLY A 1 346 ? 19.456 -0.910 12.479 1.00 84.88 346 GLY A O 1
ATOM 2717 N N . CYS A 1 347 ? 18.315 -0.570 10.589 1.00 77.75 347 CYS A N 1
ATOM 2718 C CA . CYS A 1 347 ? 19.529 -0.455 9.769 1.00 77.75 347 CYS A CA 1
ATOM 2719 C C . CYS A 1 347 ? 20.288 0.864 10.005 1.00 77.75 347 CYS A C 1
ATOM 2721 O O . CYS A 1 347 ? 21.514 0.897 9.897 1.00 77.75 347 CYS A O 1
ATOM 2723 N N . ILE A 1 348 ? 19.556 1.953 10.267 1.00 76.75 348 ILE A N 1
ATOM 2724 C CA . ILE A 1 348 ? 20.091 3.327 10.331 1.00 76.75 348 ILE A CA 1
ATOM 2725 C C . ILE A 1 348 ? 19.967 3.921 11.743 1.00 76.75 348 ILE A C 1
ATOM 2727 O O . ILE A 1 348 ? 20.672 4.870 12.073 1.00 76.75 348 ILE A O 1
ATOM 2731 N N . GLY A 1 349 ? 19.088 3.376 12.582 1.00 81.12 349 GLY A N 1
ATOM 2732 C CA . GLY A 1 349 ? 18.817 3.900 13.916 1.00 81.12 349 GLY A CA 1
ATOM 2733 C C . GLY A 1 349 ? 18.570 2.790 14.923 1.00 81.12 349 GLY A C 1
ATOM 2734 O O . GLY A 1 349 ? 18.250 1.660 14.557 1.00 81.12 349 GLY A O 1
ATOM 2735 N N . ARG A 1 350 ? 18.731 3.139 16.194 1.00 88.44 350 ARG A N 1
ATOM 2736 C CA . ARG A 1 350 ? 18.372 2.316 17.342 1.00 88.44 350 ARG A CA 1
ATOM 2737 C C . ARG A 1 350 ? 17.307 3.083 18.113 1.00 88.44 350 ARG A C 1
ATOM 2739 O O . ARG A 1 350 ? 17.528 4.238 18.458 1.00 88.44 350 ARG A O 1
ATOM 2746 N N . GLU A 1 351 ? 16.174 2.445 18.342 1.00 89.31 351 GLU A N 1
ATOM 2747 C CA . GLU A 1 351 ? 15.112 2.948 19.204 1.00 89.31 351 GLU A CA 1
ATOM 2748 C C . GLU A 1 351 ? 15.081 2.069 20.452 1.00 89.31 351 GLU A C 1
ATOM 2750 O O . GLU A 1 351 ? 15.208 0.846 20.366 1.00 89.31 351 GLU A O 1
ATOM 2755 N N . SER A 1 352 ? 14.970 2.684 21.621 1.00 93.12 352 SER A N 1
ATOM 2756 C CA . SER A 1 352 ? 14.861 1.978 22.891 1.00 93.12 352 SER A CA 1
ATOM 2757 C C . SER A 1 352 ? 13.799 2.634 23.758 1.00 93.12 352 SER A C 1
ATOM 2759 O O . SER A 1 352 ? 13.617 3.850 23.743 1.00 93.12 352 SER A O 1
ATOM 2761 N N . ILE A 1 353 ? 13.077 1.810 24.505 1.00 94.75 353 ILE A N 1
ATOM 2762 C CA . ILE A 1 353 ? 12.094 2.245 25.491 1.00 94.75 353 ILE A CA 1
ATOM 2763 C C . ILE A 1 353 ? 12.270 1.375 26.732 1.00 94.75 353 ILE A C 1
ATOM 2765 O O . ILE A 1 353 ? 12.342 0.147 26.627 1.00 94.75 353 ILE A O 1
ATOM 2769 N N . ARG A 1 354 ? 12.405 1.991 27.908 1.00 94.88 354 ARG A N 1
ATOM 2770 C CA . ARG A 1 354 ? 12.457 1.240 29.170 1.00 94.88 354 ARG A CA 1
ATOM 2771 C C . ARG A 1 354 ? 11.057 0.735 29.490 1.00 94.88 354 ARG A C 1
ATOM 2773 O O . ARG A 1 354 ? 10.083 1.403 29.153 1.00 94.88 354 ARG A O 1
ATOM 2780 N N . SER A 1 355 ? 10.957 -0.424 30.134 1.00 94.50 355 SER A N 1
ATOM 2781 C CA . SER A 1 355 ? 9.678 -1.016 30.555 1.00 94.50 355 SER A CA 1
ATOM 2782 C C . SER A 1 355 ? 8.836 -0.032 31.362 1.00 94.50 355 SER A C 1
ATOM 2784 O O . SER A 1 355 ? 7.638 0.093 31.129 1.00 94.50 355 SER A O 1
ATOM 2786 N N . ASP A 1 356 ? 9.500 0.704 32.250 1.00 96.06 356 ASP A N 1
ATOM 2787 C CA . ASP A 1 356 ? 8.876 1.605 33.218 1.00 96.06 356 ASP A CA 1
ATOM 2788 C C . ASP A 1 356 ? 8.355 2.891 32.554 1.00 96.06 356 ASP A C 1
ATOM 2790 O O . ASP A 1 356 ? 7.437 3.529 33.064 1.00 96.06 356 ASP A O 1
ATOM 2794 N N . ASP A 1 357 ? 8.895 3.240 31.379 1.00 96.00 357 ASP A N 1
ATOM 2795 C CA . ASP A 1 357 ? 8.466 4.398 30.589 1.00 96.00 357 ASP A CA 1
ATOM 2796 C C . ASP A 1 357 ? 7.265 4.078 29.687 1.00 96.00 357 ASP A C 1
ATOM 2798 O O . ASP A 1 357 ? 6.701 4.990 29.068 1.00 96.00 357 ASP A O 1
ATOM 2802 N N . VAL A 1 358 ? 6.881 2.801 29.558 1.00 97.38 358 VAL A N 1
ATOM 2803 C CA . VAL A 1 358 ? 5.774 2.379 28.695 1.00 97.38 358 VAL A CA 1
ATOM 2804 C C . VAL A 1 358 ? 4.449 2.752 29.345 1.00 97.38 358 VAL A C 1
ATOM 2806 O O . VAL A 1 358 ? 4.037 2.198 30.358 1.00 97.38 358 VAL A O 1
ATOM 2809 N N . SER A 1 359 ? 3.738 3.672 28.700 1.00 96.88 359 SER A N 1
ATOM 2810 C CA . SER A 1 359 ? 2.419 4.129 29.147 1.00 96.88 359 SER A CA 1
ATOM 2811 C C . SER A 1 359 ? 1.276 3.385 28.460 1.00 96.88 359 SER A C 1
ATOM 2813 O O . SER A 1 359 ? 0.169 3.326 28.993 1.00 96.88 359 SER A O 1
ATOM 2815 N N . ARG A 1 360 ? 1.513 2.833 27.262 1.00 97.25 360 ARG A N 1
ATOM 2816 C CA . ARG A 1 360 ? 0.466 2.223 26.440 1.00 97.25 360 ARG A CA 1
ATOM 2817 C C . ARG A 1 360 ? 1.030 1.175 25.490 1.00 97.25 360 ARG A C 1
ATOM 2819 O O . ARG A 1 360 ? 1.981 1.442 24.760 1.00 97.25 360 ARG A O 1
ATOM 2826 N N . VAL A 1 361 ? 0.376 0.020 25.421 1.00 97.44 361 VAL A N 1
ATOM 2827 C CA . VAL A 1 361 ? 0.677 -1.048 24.460 1.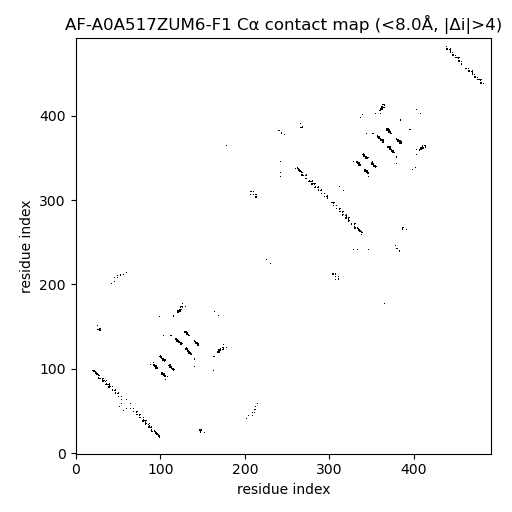00 97.44 361 VAL A CA 1
ATOM 2828 C C . VAL A 1 361 ? -0.566 -1.310 23.625 1.00 97.44 361 VAL A C 1
ATOM 2830 O O . VAL A 1 361 ? -1.573 -1.797 24.128 1.00 97.44 361 VAL A O 1
ATOM 2833 N N . GLN A 1 362 ? -0.521 -0.993 22.337 1.00 96.06 362 GLN A N 1
ATOM 2834 C CA . GLN A 1 362 ? -1.664 -1.134 21.448 1.00 96.06 362 GLN A CA 1
ATOM 2835 C C . GLN A 1 362 ? -1.435 -2.240 20.419 1.00 96.06 362 GLN A C 1
ATOM 2837 O O . GLN A 1 362 ? -0.589 -2.138 19.526 1.00 96.06 362 GLN A O 1
ATOM 2842 N N . TRP A 1 363 ? -2.251 -3.286 20.516 1.00 95.50 363 TRP A N 1
ATOM 2843 C CA . TRP A 1 363 ? -2.220 -4.425 19.608 1.00 95.50 363 TRP A CA 1
ATOM 2844 C C . TRP A 1 363 ? -2.929 -4.085 18.290 1.00 95.50 363 TRP A C 1
ATOM 2846 O O . TRP A 1 363 ? -4.079 -3.638 18.274 1.00 95.50 363 TRP A O 1
ATOM 2856 N N . GLY A 1 364 ? -2.237 -4.265 17.165 1.00 89.56 364 GLY A N 1
ATOM 2857 C CA . GLY A 1 364 ? -2.675 -3.834 15.842 1.00 89.56 364 GLY A CA 1
ATOM 2858 C C . GLY A 1 364 ? -3.926 -4.557 15.347 1.00 89.56 364 GLY A C 1
ATOM 2859 O O . GLY A 1 364 ? -3.964 -5.770 15.175 1.00 89.56 364 GLY A O 1
ATOM 2860 N N . VAL A 1 365 ? -4.961 -3.784 15.027 1.00 77.88 365 VAL A N 1
ATOM 2861 C CA . VAL A 1 365 ? -6.290 -4.291 14.645 1.00 77.88 365 VAL A CA 1
ATOM 2862 C C . VAL A 1 365 ? -6.445 -4.384 13.115 1.00 77.88 365 VAL A C 1
ATOM 2864 O O . VAL A 1 365 ? -7.557 -4.364 12.589 1.00 77.88 365 VAL A O 1
ATOM 2867 N N . ARG A 1 366 ? -5.366 -4.496 12.329 1.00 71.88 366 ARG A N 1
ATOM 2868 C CA . ARG A 1 366 ? -5.427 -4.580 10.847 1.00 71.88 366 ARG A CA 1
ATOM 2869 C C . ARG A 1 366 ? -4.519 -5.677 10.284 1.00 71.88 366 ARG A C 1
ATOM 2871 O O . ARG A 1 366 ? -3.985 -6.472 11.035 1.00 71.88 366 ARG A O 1
ATOM 2878 N N . ALA A 1 367 ? -4.438 -5.766 8.954 1.00 58.12 367 ALA A N 1
ATOM 2879 C CA . ALA A 1 367 ? -3.872 -6.887 8.195 1.00 58.12 367 ALA A CA 1
ATOM 2880 C C . ALA A 1 367 ? -2.390 -7.221 8.464 1.00 58.12 367 ALA A C 1
ATOM 2882 O O . ALA A 1 367 ? -1.937 -8.245 7.971 1.00 58.12 367 ALA A O 1
ATOM 2883 N N . ALA A 1 368 ? -1.661 -6.379 9.200 1.00 68.12 368 ALA A N 1
ATOM 2884 C CA . ALA A 1 368 ? -0.296 -6.649 9.638 1.00 68.12 368 ALA A CA 1
ATOM 2885 C C . ALA A 1 368 ? -0.273 -6.807 11.164 1.00 68.12 368 ALA A C 1
ATOM 2887 O O . ALA A 1 368 ? -0.928 -6.018 11.861 1.00 68.12 368 ALA A O 1
ATOM 2888 N N . ARG A 1 369 ? 0.479 -7.790 11.673 1.00 82.94 369 ARG A N 1
ATOM 2889 C CA . ARG A 1 369 ? 0.683 -8.054 13.109 1.00 82.94 369 ARG A CA 1
ATOM 2890 C C . ARG A 1 369 ? 1.579 -6.993 13.751 1.00 82.94 369 ARG A C 1
ATOM 2892 O O . ARG A 1 369 ? 2.695 -7.260 14.180 1.00 82.94 369 ARG A O 1
ATOM 2899 N N . ASN A 1 370 ? 1.107 -5.759 13.781 1.00 92.06 370 ASN A N 1
ATOM 2900 C CA . ASN A 1 370 ? 1.845 -4.666 14.394 1.00 92.06 370 ASN A CA 1
ATOM 2901 C C . ASN A 1 370 ? 1.515 -4.573 15.884 1.00 92.06 370 ASN A C 1
ATOM 2903 O O . ASN A 1 370 ? 0.347 -4.647 16.260 1.00 92.06 370 ASN A O 1
ATOM 2907 N N . VAL A 1 371 ? 2.524 -4.338 16.712 1.00 94.81 371 VAL A N 1
ATOM 2908 C CA . VAL A 1 371 ? 2.384 -3.959 18.118 1.00 94.81 371 VAL A CA 1
ATOM 2909 C C . VAL A 1 371 ? 3.000 -2.578 18.280 1.00 94.81 371 VAL A C 1
ATOM 2911 O O . VAL A 1 371 ? 4.146 -2.360 17.892 1.00 94.81 371 VAL A O 1
ATOM 2914 N N . PHE A 1 372 ? 2.222 -1.637 18.802 1.00 95.44 372 PHE A N 1
ATOM 2915 C CA . PHE A 1 372 ? 2.661 -0.263 19.028 1.00 95.44 372 PHE A CA 1
ATOM 2916 C C . PHE A 1 372 ? 2.886 -0.074 20.522 1.00 95.44 372 PHE A C 1
ATOM 2918 O O . PHE A 1 372 ? 1.962 -0.266 21.311 1.00 95.44 372 PHE A O 1
ATOM 2925 N N . ILE A 1 373 ? 4.102 0.280 20.911 1.00 96.00 373 ILE A N 1
ATOM 2926 C CA . ILE A 1 373 ? 4.496 0.461 22.307 1.00 96.00 373 ILE A CA 1
ATOM 2927 C C . ILE A 1 373 ? 4.839 1.931 22.479 1.00 96.00 373 ILE A C 1
ATOM 2929 O O . ILE A 1 373 ? 5.852 2.403 21.972 1.00 96.00 373 ILE A O 1
ATOM 2933 N N . SER A 1 374 ? 3.953 2.675 23.135 1.00 95.31 374 SER A N 1
ATOM 2934 C CA . SER A 1 374 ? 4.121 4.102 23.392 1.00 95.31 374 SER A CA 1
ATOM 2935 C C . SER A 1 374 ? 4.576 4.331 24.829 1.00 95.31 374 SER A C 1
ATOM 2937 O O . SER A 1 374 ? 3.993 3.804 25.778 1.00 95.31 374 SER A O 1
ATOM 2939 N N . GLY A 1 375 ? 5.585 5.172 24.995 1.00 93.62 375 GLY A N 1
ATOM 2940 C CA . GLY A 1 375 ? 6.078 5.620 26.288 1.00 93.62 375 GLY A CA 1
ATOM 2941 C C . GLY A 1 375 ? 6.301 7.120 26.330 1.00 93.62 375 GLY A C 1
ATOM 2942 O O . GLY A 1 375 ? 5.926 7.849 25.411 1.00 93.62 375 GLY A O 1
ATOM 2943 N N . VAL A 1 376 ? 6.917 7.581 27.413 1.00 90.62 376 VAL A N 1
ATOM 2944 C CA . VAL A 1 376 ? 7.234 9.004 27.610 1.00 90.62 376 VAL A CA 1
ATOM 2945 C C . VAL A 1 376 ? 8.249 9.496 26.570 1.00 90.62 376 VAL A C 1
ATOM 2947 O O . VAL A 1 376 ? 8.144 10.616 26.073 1.00 90.62 376 VAL A O 1
ATOM 2950 N N . THR A 1 377 ? 9.209 8.643 26.209 1.00 86.69 377 THR A N 1
ATOM 2951 C CA . THR A 1 377 ? 10.332 8.973 25.319 1.00 86.69 377 THR A CA 1
ATOM 2952 C C . THR A 1 377 ? 10.007 8.838 23.831 1.00 86.69 377 THR A C 1
ATOM 2954 O O . THR A 1 377 ? 10.696 9.431 23.001 1.00 86.69 377 THR A O 1
ATOM 2957 N N . GLY A 1 378 ? 8.959 8.095 23.464 1.00 90.12 378 GLY A N 1
ATOM 2958 C CA . GLY A 1 378 ? 8.637 7.835 22.065 1.00 90.12 378 GLY A CA 1
ATOM 2959 C C . GLY A 1 378 ? 7.639 6.702 21.859 1.00 90.12 378 GLY A C 1
ATOM 2960 O O . GLY A 1 378 ? 6.945 6.270 22.775 1.00 90.12 378 GLY A O 1
ATOM 2961 N N . GLU A 1 379 ? 7.551 6.232 20.620 1.00 92.69 379 GLU A N 1
ATOM 2962 C CA . GLU A 1 379 ? 6.685 5.127 20.217 1.00 92.69 379 GLU A CA 1
ATOM 2963 C C . GLU A 1 379 ? 7.487 4.160 19.346 1.00 92.69 379 GLU A C 1
ATOM 2965 O O . GLU A 1 379 ? 8.021 4.569 18.318 1.00 92.69 379 GLU A O 1
ATOM 2970 N N . ILE A 1 380 ? 7.544 2.891 19.752 1.00 93.06 380 ILE A N 1
ATOM 2971 C CA . ILE A 1 380 ? 8.184 1.805 19.007 1.00 93.06 380 ILE A CA 1
ATOM 2972 C C . ILE A 1 380 ? 7.098 0.994 18.298 1.00 93.06 380 ILE A C 1
ATOM 2974 O O . ILE A 1 380 ? 6.123 0.561 18.919 1.00 93.06 380 ILE A O 1
ATOM 2978 N N . GLN A 1 381 ? 7.272 0.763 16.995 1.00 93.94 381 GLN A N 1
ATOM 2979 C CA . GLN A 1 381 ? 6.385 -0.090 16.206 1.00 93.94 381 GLN A CA 1
ATOM 2980 C C . GLN A 1 381 ? 7.077 -1.410 15.856 1.00 93.94 381 GLN A C 1
ATOM 2982 O O . GLN A 1 381 ? 7.970 -1.470 15.009 1.00 93.94 381 GLN A O 1
ATOM 2987 N N . ILE A 1 382 ? 6.571 -2.499 16.426 1.00 94.25 382 ILE A N 1
ATOM 2988 C CA . ILE A 1 382 ? 7.054 -3.853 16.166 1.00 94.25 382 ILE A CA 1
ATOM 2989 C C . ILE A 1 382 ? 6.133 -4.514 15.144 1.00 94.25 382 ILE A C 1
ATOM 2991 O O . ILE A 1 382 ? 4.980 -4.818 15.442 1.00 94.25 382 ILE A O 1
ATOM 2995 N N . ASN A 1 383 ? 6.631 -4.751 13.931 1.00 92.31 383 ASN A N 1
ATOM 2996 C CA . ASN A 1 383 ? 5.926 -5.546 12.927 1.00 92.31 383 ASN A CA 1
ATOM 2997 C C . ASN A 1 383 ? 6.286 -7.028 13.089 1.00 92.31 383 ASN A C 1
ATOM 2999 O O . ASN A 1 383 ? 7.326 -7.479 12.607 1.00 92.31 383 ASN A O 1
ATOM 3003 N N . VAL A 1 384 ? 5.419 -7.779 13.765 1.00 93.31 384 VAL A N 1
ATOM 3004 C CA . VAL A 1 384 ? 5.641 -9.188 14.101 1.00 93.31 384 VAL A CA 1
ATOM 3005 C C . VAL A 1 384 ? 5.658 -10.068 12.843 1.00 93.31 384 VAL A C 1
ATOM 3007 O O . VAL A 1 384 ? 6.388 -11.048 12.804 1.00 93.31 384 VAL A O 1
ATOM 3010 N N . ASP A 1 385 ? 4.975 -9.696 11.752 1.00 88.44 385 ASP A N 1
ATOM 3011 C CA . ASP A 1 385 ? 4.998 -10.487 10.505 1.00 88.44 385 ASP A CA 1
ATOM 3012 C C . ASP A 1 385 ? 6.391 -10.564 9.849 1.00 88.44 385 ASP A C 1
ATOM 3014 O O . ASP A 1 385 ? 6.609 -11.392 8.965 1.00 88.44 385 ASP A O 1
ATOM 3018 N N . GLY A 1 386 ? 7.330 -9.707 10.267 1.00 85.56 386 GLY A N 1
ATOM 3019 C CA . GLY A 1 386 ? 8.716 -9.727 9.804 1.00 85.56 386 GLY A CA 1
ATOM 3020 C C . GLY A 1 386 ? 9.587 -10.840 10.401 1.00 85.56 386 GLY A C 1
ATOM 3021 O O . GLY A 1 386 ? 10.719 -10.983 9.951 1.00 85.56 386 GLY A O 1
ATOM 3022 N N . TYR A 1 387 ? 9.097 -11.605 11.384 1.00 91.00 387 TYR A N 1
ATOM 3023 C CA . TYR A 1 387 ? 9.856 -12.635 12.118 1.00 91.00 387 TYR A CA 1
ATOM 3024 C C . TYR A 1 387 ? 9.414 -14.058 11.748 1.00 91.00 387 TYR A C 1
ATOM 3026 O O . TYR A 1 387 ? 8.392 -14.236 11.081 1.00 91.00 387 TYR A O 1
ATOM 3034 N N . GLN A 1 388 ? 10.154 -15.090 12.165 1.00 87.62 388 GLN A N 1
ATOM 3035 C CA . GLN A 1 388 ? 9.759 -16.483 11.909 1.00 87.62 388 GLN A CA 1
ATOM 3036 C C . GLN A 1 388 ? 8.543 -16.885 12.749 1.00 87.62 388 GLN A C 1
ATOM 3038 O O . GLN A 1 388 ? 8.382 -16.419 13.866 1.00 87.62 388 GLN A O 1
ATOM 3043 N N . GLN A 1 389 ? 7.682 -17.780 12.253 1.00 85.56 389 GLN A N 1
ATOM 3044 C CA . GLN A 1 389 ? 6.387 -18.070 12.894 1.00 85.56 389 GLN A CA 1
ATOM 3045 C C . GLN A 1 389 ? 6.478 -18.474 14.381 1.00 85.56 389 GLN A C 1
ATOM 3047 O O . GLN A 1 389 ? 5.602 -18.094 15.149 1.00 85.56 389 GLN A O 1
ATOM 3052 N N . PHE A 1 390 ? 7.519 -19.203 14.800 1.00 89.31 390 PHE A N 1
ATOM 3053 C CA . PHE A 1 390 ? 7.711 -19.532 16.220 1.00 89.31 390 PHE A CA 1
ATOM 3054 C C . PHE A 1 390 ? 8.186 -18.319 17.039 1.00 89.31 390 PHE A C 1
ATOM 3056 O O . PHE A 1 390 ? 7.703 -18.114 18.147 1.00 89.31 390 PHE A O 1
ATOM 3063 N N . GLU A 1 391 ? 9.060 -17.475 16.476 1.00 92.75 391 GLU A N 1
ATOM 3064 C CA . GLU A 1 391 ? 9.492 -16.213 17.093 1.00 92.75 391 GLU A CA 1
ATOM 3065 C C . GLU A 1 391 ? 8.324 -15.233 17.212 1.00 92.75 391 GLU A C 1
ATOM 3067 O O . GLU A 1 391 ? 8.247 -14.474 18.167 1.00 92.75 391 GLU A O 1
ATOM 3072 N N . GLN A 1 392 ? 7.394 -15.246 16.254 1.00 93.44 392 GLN A N 1
ATOM 3073 C CA . GLN A 1 392 ? 6.203 -14.399 16.284 1.00 93.44 392 GLN A CA 1
ATOM 3074 C C . GLN A 1 392 ? 5.360 -14.670 17.528 1.00 93.44 392 GLN A C 1
ATOM 3076 O O . GLN A 1 392 ? 4.962 -13.729 18.212 1.00 93.44 392 GLN A O 1
ATOM 3081 N N . ASP A 1 393 ? 5.101 -15.948 17.808 1.00 93.50 393 ASP A N 1
ATOM 3082 C CA . ASP A 1 393 ? 4.357 -16.374 18.991 1.00 93.50 393 ASP A CA 1
ATOM 3083 C C . ASP A 1 393 ? 5.122 -16.009 20.268 1.00 93.50 393 ASP A C 1
ATOM 3085 O O . ASP A 1 393 ? 4.549 -15.425 21.183 1.00 93.50 393 ASP A O 1
ATOM 3089 N N . GLU A 1 394 ? 6.436 -16.231 20.285 1.00 95.31 394 GLU A N 1
ATOM 3090 C CA . GLU A 1 394 ? 7.291 -15.893 21.421 1.00 95.31 394 GLU A CA 1
ATOM 3091 C C . GLU A 1 394 ? 7.347 -14.384 21.710 1.00 95.31 394 GLU A C 1
ATOM 3093 O O . GLU A 1 394 ? 7.263 -13.977 22.867 1.00 95.31 394 GLU A O 1
ATOM 3098 N N . ILE A 1 395 ? 7.440 -13.539 20.677 1.00 96.12 395 ILE A N 1
ATOM 3099 C CA . ILE A 1 395 ? 7.398 -12.074 20.798 1.00 96.12 395 ILE A CA 1
ATOM 3100 C C . ILE A 1 395 ? 6.045 -11.633 21.361 1.00 96.12 395 ILE A C 1
ATOM 3102 O O . ILE A 1 395 ? 5.995 -10.789 22.258 1.00 96.12 395 ILE A O 1
ATOM 3106 N N . ILE A 1 396 ? 4.946 -12.189 20.838 1.00 95.75 396 ILE A N 1
ATOM 3107 C CA . ILE A 1 396 ? 3.590 -11.875 21.298 1.00 95.75 396 ILE A CA 1
ATOM 3108 C C . ILE A 1 396 ? 3.435 -12.263 22.771 1.00 95.75 396 ILE A C 1
ATOM 3110 O O . ILE A 1 396 ? 3.002 -11.432 23.567 1.00 95.75 396 ILE A O 1
ATOM 3114 N N . ASP A 1 397 ? 3.827 -13.480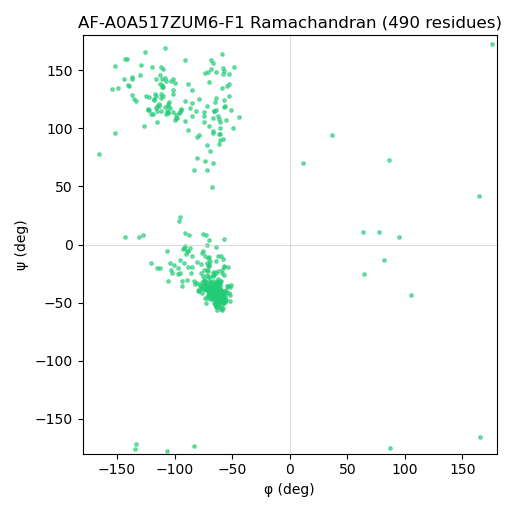 23.142 1.00 96.50 397 ASP A N 1
ATOM 3115 C CA . ASP A 1 397 ? 3.724 -13.977 24.513 1.00 96.50 397 ASP A CA 1
ATOM 3116 C C . ASP A 1 397 ? 4.624 -13.182 25.466 1.00 96.50 397 ASP A C 1
ATOM 3118 O O . ASP A 1 397 ? 4.199 -12.819 26.565 1.00 96.50 397 ASP A O 1
ATOM 3122 N N . PHE A 1 398 ? 5.842 -12.836 25.039 1.00 96.50 398 PHE A N 1
ATOM 3123 C CA . PHE A 1 398 ? 6.757 -12.017 25.829 1.00 96.50 398 PHE A CA 1
ATOM 3124 C C . PHE A 1 398 ? 6.166 -10.632 26.100 1.00 96.50 398 PHE A C 1
ATOM 3126 O O . PHE A 1 398 ? 6.046 -10.240 27.257 1.00 96.50 398 PHE A O 1
ATOM 3133 N N . ILE A 1 399 ? 5.738 -9.906 25.061 1.00 96.56 399 ILE A N 1
ATOM 3134 C CA . ILE A 1 399 ? 5.150 -8.564 25.216 1.00 96.56 399 ILE A CA 1
ATOM 3135 C C . ILE A 1 399 ? 3.857 -8.635 26.037 1.00 96.56 399 ILE A C 1
ATOM 3137 O O . ILE A 1 399 ? 3.611 -7.774 26.882 1.00 96.56 399 ILE A O 1
ATOM 3141 N N . ARG A 1 400 ? 3.036 -9.670 25.826 1.00 96.69 400 ARG A N 1
ATOM 3142 C CA . ARG A 1 400 ? 1.789 -9.863 26.570 1.00 96.69 400 ARG A CA 1
ATOM 3143 C C . ARG A 1 400 ? 2.034 -10.039 28.066 1.00 96.69 400 ARG A C 1
ATOM 3145 O O . ARG A 1 400 ? 1.263 -9.487 28.847 1.00 96.69 400 ARG A O 1
ATOM 3152 N N . ASN A 1 401 ? 3.065 -10.788 28.444 1.00 97.06 401 ASN A N 1
ATOM 3153 C CA . ASN A 1 401 ? 3.387 -11.078 29.843 1.00 97.06 401 ASN A CA 1
ATOM 3154 C C . ASN A 1 401 ? 4.254 -9.997 30.502 1.00 97.06 401 ASN A C 1
ATOM 3156 O O . ASN A 1 401 ? 4.233 -9.861 31.720 1.00 97.06 401 ASN A O 1
ATOM 3160 N N . MET A 1 402 ? 5.011 -9.233 29.712 1.00 96.12 402 MET A N 1
ATOM 3161 C CA . MET A 1 402 ? 5.875 -8.158 30.202 1.00 96.12 402 MET A CA 1
ATOM 3162 C C . MET A 1 402 ? 5.077 -6.975 30.758 1.00 96.12 402 MET A C 1
ATOM 3164 O O . MET A 1 402 ? 5.504 -6.353 31.726 1.00 96.12 402 MET A O 1
ATOM 3168 N N . PHE A 1 403 ? 3.932 -6.655 30.152 1.00 96.94 403 PHE A N 1
ATOM 3169 C CA . PHE A 1 403 ? 3.160 -5.464 30.495 1.00 96.94 403 PHE A CA 1
ATOM 3170 C C . PHE A 1 403 ? 1.859 -5.794 31.239 1.00 96.94 403 PHE A C 1
ATOM 3172 O O . PHE A 1 403 ? 1.184 -6.761 30.879 1.00 96.94 403 PHE A O 1
ATOM 3179 N N . PRO A 1 404 ? 1.439 -4.968 32.215 1.00 96.75 404 PRO A N 1
ATOM 3180 C CA . PRO A 1 404 ? 0.152 -5.123 32.886 1.00 96.75 404 PRO A CA 1
ATOM 3181 C C . PRO A 1 404 ? -1.022 -5.106 31.896 1.00 96.75 404 PRO A C 1
ATOM 3183 O O . PRO A 1 404 ? -0.964 -4.466 30.843 1.00 96.75 404 PRO A O 1
ATOM 3186 N N . ALA A 1 405 ? -2.107 -5.817 32.210 1.00 96.88 405 ALA A N 1
ATOM 3187 C CA . ALA A 1 405 ? -3.262 -5.912 31.314 1.00 96.88 405 ALA A CA 1
ATOM 3188 C C . ALA A 1 405 ? -3.967 -4.556 31.128 1.00 96.88 405 ALA A C 1
ATOM 3190 O O . ALA A 1 405 ? -4.575 -4.323 30.085 1.00 96.88 405 ALA A O 1
ATOM 3191 N N . GLU A 1 406 ? -3.842 -3.668 32.112 1.00 97.44 406 GLU A N 1
ATOM 3192 C CA . GLU A 1 406 ? -4.453 -2.344 32.178 1.00 97.44 406 GLU A CA 1
ATOM 3193 C C . GLU A 1 406 ? -3.926 -1.400 31.091 1.00 97.44 406 GLU A C 1
ATOM 3195 O O . GLU A 1 406 ? -4.683 -0.587 30.566 1.00 97.44 406 GLU A O 1
ATOM 3200 N N . ILE A 1 407 ? -2.648 -1.528 30.712 1.00 97.12 407 ILE A N 1
ATOM 3201 C CA . ILE A 1 407 ? -2.031 -0.684 29.675 1.00 97.12 407 ILE A CA 1
ATOM 3202 C C . ILE A 1 407 ? -2.128 -1.293 28.270 1.00 97.12 407 ILE A C 1
ATOM 3204 O O . ILE A 1 407 ? -1.697 -0.675 27.293 1.00 97.12 407 ILE A O 1
ATOM 3208 N N . GLN A 1 408 ? -2.679 -2.506 28.154 1.00 97.62 408 GLN A N 1
ATOM 3209 C CA . GLN A 1 408 ? -2.777 -3.246 26.900 1.00 97.62 408 GLN A CA 1
ATOM 3210 C C . GLN A 1 408 ? -4.136 -3.060 26.221 1.00 97.62 408 GLN A C 1
ATOM 3212 O O . GLN A 1 408 ? -5.164 -3.582 26.647 1.00 97.62 408 GLN A O 1
ATOM 3217 N N . GLU A 1 409 ? -4.132 -2.402 25.068 1.00 96.31 409 GLU A N 1
ATOM 3218 C CA . GLU A 1 409 ? -5.333 -2.116 24.295 1.00 96.31 409 GLU A CA 1
ATOM 3219 C C . GLU A 1 409 ? -5.519 -3.058 23.111 1.00 96.31 409 GLU A C 1
ATOM 3221 O O . GLU A 1 409 ? -4.583 -3.378 22.381 1.00 96.31 409 GLU A O 1
ATOM 3226 N N . ASN A 1 410 ? -6.773 -3.431 22.851 1.00 94.56 410 ASN A N 1
ATOM 3227 C CA . ASN A 1 410 ? -7.186 -4.295 21.740 1.00 94.56 410 ASN A CA 1
ATOM 3228 C C . ASN A 1 410 ? -6.636 -5.730 21.779 1.00 94.56 410 ASN A C 1
ATOM 3230 O O . ASN A 1 410 ? -6.840 -6.465 20.810 1.00 94.56 410 ASN A O 1
ATOM 3234 N N . TRP A 1 411 ? -6.030 -6.168 22.890 1.00 95.69 411 TRP A N 1
ATOM 3235 C CA . TRP A 1 411 ? -5.512 -7.532 23.040 1.00 95.69 411 TRP A CA 1
ATOM 3236 C C . TRP A 1 411 ? -6.555 -8.598 22.690 1.00 95.69 411 TRP A C 1
ATOM 3238 O O . TRP A 1 411 ? -6.283 -9.463 21.871 1.00 95.69 411 TRP A O 1
ATOM 3248 N N . LEU A 1 412 ? -7.779 -8.501 23.227 1.00 94.19 412 LEU A N 1
ATOM 3249 C CA . LEU A 1 412 ? -8.841 -9.483 22.966 1.00 94.19 412 LEU A CA 1
ATOM 3250 C C . LEU A 1 412 ? -9.192 -9.586 21.471 1.00 94.19 412 LEU A C 1
ATOM 3252 O O . LEU A 1 412 ? -9.433 -10.667 20.942 1.00 94.19 412 LEU A O 1
ATOM 3256 N N . THR A 1 413 ? -9.210 -8.449 20.768 1.00 91.25 413 THR A N 1
ATOM 3257 C CA . THR A 1 413 ? -9.490 -8.431 19.325 1.00 91.25 413 THR A CA 1
ATOM 3258 C C . THR A 1 413 ? -8.314 -9.000 18.534 1.00 91.25 413 THR A C 1
ATOM 3260 O O . THR A 1 413 ? -8.523 -9.693 17.538 1.00 91.25 413 THR A O 1
ATOM 3263 N N . TYR A 1 414 ? -7.089 -8.706 18.968 1.00 92.38 414 TYR A N 1
ATOM 3264 C CA . TYR A 1 414 ? -5.867 -9.242 18.386 1.00 92.38 414 TYR A CA 1
ATOM 3265 C C . TYR A 1 414 ? -5.785 -10.763 18.570 1.00 92.38 414 TYR A C 1
ATOM 3267 O O . TYR A 1 414 ? -5.660 -11.481 17.582 1.00 92.38 414 TYR A O 1
ATOM 3275 N N . SER A 1 415 ? -5.979 -11.271 19.789 1.00 93.88 415 SER A N 1
ATOM 3276 C CA . SER A 1 415 ? -5.912 -12.700 20.110 1.00 93.88 415 SER A CA 1
ATOM 3277 C C . SER A 1 415 ? -6.990 -13.513 19.390 1.00 93.88 415 SER A C 1
ATOM 3279 O O . SER A 1 415 ? -6.686 -14.544 18.803 1.00 93.88 415 SER A O 1
ATOM 3281 N N . GLN A 1 416 ? -8.232 -13.024 19.304 1.00 92.06 416 GLN A N 1
ATOM 3282 C CA . GLN A 1 416 ? -9.288 -13.689 18.525 1.00 92.06 416 GLN A CA 1
ATOM 3283 C C . GLN A 1 416 ? -8.975 -13.773 17.026 1.00 92.06 416 GLN A C 1
ATOM 3285 O O . GLN A 1 416 ? -9.461 -14.661 16.324 1.00 92.06 416 GLN A O 1
ATOM 3290 N N . ARG A 1 417 ? -8.223 -12.812 16.484 1.00 87.25 417 ARG A N 1
ATOM 3291 C CA . ARG A 1 417 ? -7.770 -12.875 15.088 1.00 87.25 417 ARG A CA 1
ATOM 3292 C C . ARG A 1 417 ? -6.587 -13.795 14.932 1.00 87.25 417 ARG A C 1
ATOM 3294 O O . ARG A 1 417 ? -6.531 -14.488 13.931 1.00 87.25 417 ARG A O 1
ATOM 3301 N N . GLU A 1 418 ? -5.678 -13.786 15.893 1.00 88.81 418 GLU A N 1
ATOM 3302 C CA . GLU A 1 418 ? -4.537 -14.684 15.940 1.00 88.81 418 GLU A CA 1
ATOM 3303 C C . GLU A 1 418 ? -5.016 -16.139 15.964 1.00 88.81 418 GLU A C 1
ATOM 3305 O O . GLU A 1 418 ? -4.592 -16.923 15.123 1.00 88.81 418 GLU A O 1
ATOM 3310 N N . ILE A 1 419 ? -6.000 -16.458 16.814 1.00 89.62 419 ILE A N 1
ATOM 3311 C CA . ILE A 1 419 ? -6.674 -17.764 16.864 1.00 89.62 419 ILE A CA 1
ATOM 3312 C C . ILE A 1 419 ? -7.313 -18.087 15.516 1.00 89.62 419 ILE A C 1
ATOM 3314 O O . ILE A 1 419 ? -6.939 -19.078 14.899 1.00 89.62 419 ILE A O 1
ATOM 3318 N N . ARG A 1 420 ? -8.192 -17.216 14.995 1.00 88.62 420 ARG A N 1
ATOM 3319 C CA . ARG A 1 420 ? -8.818 -17.441 13.681 1.00 88.62 420 ARG A CA 1
ATOM 3320 C C . ARG A 1 420 ? -7.784 -17.627 12.585 1.00 88.62 420 ARG A C 1
ATOM 3322 O O . ARG A 1 420 ? -7.973 -18.447 11.703 1.00 88.62 420 ARG A O 1
ATOM 3329 N N . ARG A 1 421 ? -6.690 -16.872 12.594 1.00 85.69 421 ARG A N 1
ATOM 3330 C CA . ARG A 1 421 ? -5.655 -17.000 11.574 1.00 85.69 421 ARG A CA 1
ATOM 3331 C C . ARG A 1 421 ? -4.898 -18.313 11.731 1.00 85.69 421 ARG A C 1
ATOM 3333 O O . ARG A 1 421 ? -4.670 -18.951 10.716 1.00 85.69 421 ARG A O 1
ATOM 3340 N N . LYS A 1 422 ? -4.564 -18.738 12.953 1.00 86.00 422 LYS A N 1
ATOM 3341 C CA . LYS A 1 422 ? -3.980 -20.062 13.217 1.00 86.00 422 LYS A CA 1
ATOM 3342 C C . LYS A 1 422 ? -4.925 -21.180 12.783 1.00 86.00 422 LYS A C 1
ATOM 3344 O O . LYS A 1 422 ? -4.461 -22.112 12.145 1.00 86.00 422 LYS A O 1
ATOM 3349 N N . GLU A 1 423 ? -6.229 -21.056 13.021 1.00 87.94 423 GLU A N 1
ATOM 3350 C CA . GLU A 1 423 ? -7.253 -21.978 12.507 1.00 87.94 423 GLU A CA 1
ATOM 3351 C C . GLU A 1 423 ? -7.296 -21.971 10.975 1.00 87.94 423 GLU A C 1
ATOM 3353 O O . GLU A 1 423 ? -7.232 -23.024 10.356 1.00 87.94 423 GLU A O 1
ATOM 3358 N N . TRP A 1 424 ? -7.326 -20.798 10.337 1.00 81.62 424 TRP A N 1
ATOM 3359 C CA . TRP A 1 424 ? -7.277 -20.660 8.878 1.00 81.62 424 TRP A CA 1
ATOM 3360 C C . TRP A 1 424 ? -5.978 -21.220 8.283 1.00 81.62 424 TRP A C 1
ATOM 3362 O O . TRP A 1 424 ? -6.003 -21.827 7.218 1.00 81.62 424 TRP A O 1
ATOM 3372 N N . GLU A 1 425 ? -4.838 -21.019 8.940 1.00 82.06 425 GLU A N 1
ATOM 3373 C CA . GLU A 1 425 ? -3.545 -21.581 8.549 1.00 82.06 425 GLU A CA 1
ATOM 3374 C C . GLU A 1 425 ? -3.502 -23.093 8.777 1.00 82.06 425 GLU A C 1
ATOM 3376 O O . GLU A 1 425 ? -2.942 -23.792 7.944 1.00 82.06 425 GLU A O 1
ATOM 3381 N N . ALA A 1 426 ? -4.107 -23.604 9.851 1.00 82.62 426 ALA A N 1
ATOM 3382 C CA . ALA A 1 426 ? -4.227 -25.031 10.137 1.00 82.62 426 ALA A CA 1
ATOM 3383 C C . ALA A 1 426 ? -5.153 -25.729 9.131 1.00 82.62 426 ALA A C 1
ATOM 3385 O O . ALA A 1 426 ? -4.791 -26.775 8.604 1.00 82.62 426 ALA A O 1
ATOM 3386 N N . LEU A 1 427 ? -6.278 -25.104 8.777 1.00 80.94 427 LEU A N 1
ATOM 3387 C CA . LEU A 1 427 ? -7.171 -25.546 7.703 1.00 80.94 427 LEU A CA 1
ATOM 3388 C C . LEU A 1 427 ? -6.457 -25.521 6.347 1.00 80.94 427 LEU A C 1
ATOM 3390 O O . LEU A 1 427 ? -6.567 -26.461 5.575 1.00 80.94 427 LEU A O 1
ATOM 3394 N N . ARG A 1 428 ? -5.634 -24.499 6.078 1.00 68.12 428 ARG A N 1
ATOM 3395 C CA . ARG A 1 428 ? -4.739 -24.482 4.904 1.00 68.12 428 ARG A CA 1
ATOM 3396 C C . ARG A 1 428 ? -3.579 -25.477 4.978 1.00 68.12 428 ARG A C 1
ATOM 3398 O O . ARG A 1 428 ? -2.915 -25.685 3.964 1.00 68.12 428 ARG A O 1
ATOM 3405 N N . ARG A 1 429 ? -3.272 -25.998 6.170 1.00 61.88 429 ARG A N 1
ATOM 3406 C CA . ARG A 1 429 ? -2.281 -27.055 6.416 1.00 61.88 429 ARG A CA 1
ATOM 3407 C C . ARG A 1 429 ? -2.895 -28.456 6.376 1.00 61.88 429 ARG A C 1
ATOM 3409 O O . ARG A 1 429 ? -2.117 -29.411 6.383 1.00 61.88 429 ARG A O 1
ATOM 3416 N N . GLU A 1 430 ? -4.211 -28.610 6.158 1.00 49.84 430 GLU A N 1
ATOM 3417 C CA . GLU A 1 430 ? -4.632 -29.706 5.271 1.00 49.84 430 GLU A CA 1
ATOM 3418 C C . GLU A 1 430 ? -3.764 -29.616 4.001 1.00 49.84 430 GLU A C 1
ATOM 3420 O O . GLU A 1 430 ? -3.268 -28.531 3.697 1.00 49.84 430 GLU A O 1
ATOM 3425 N N . PRO A 1 431 ? -3.482 -30.697 3.257 1.00 52.31 431 PRO A N 1
ATOM 3426 C CA . PRO A 1 431 ? -2.640 -30.648 2.057 1.00 52.31 431 PRO A CA 1
ATOM 3427 C C . PRO A 1 431 ? -3.292 -29.863 0.891 1.00 52.31 431 PRO A C 1
ATOM 3429 O O . PRO A 1 431 ? -3.321 -30.297 -0.262 1.00 52.31 431 PRO A O 1
ATOM 3432 N N . GLU A 1 432 ? -3.789 -28.660 1.167 1.00 45.25 432 GLU A N 1
ATOM 3433 C CA . GLU A 1 432 ? -4.225 -27.595 0.296 1.00 45.25 432 GLU A CA 1
ATOM 3434 C C . GLU A 1 432 ? -3.008 -27.039 -0.454 1.00 45.25 432 GLU A C 1
ATOM 3436 O O . GLU A 1 432 ? -2.512 -25.946 -0.208 1.00 45.25 432 GLU A O 1
ATOM 3441 N N . GLN A 1 433 ? -2.494 -27.858 -1.377 1.00 50.28 433 GLN A N 1
ATOM 3442 C CA . GLN A 1 433 ? -1.699 -27.512 -2.559 1.00 50.28 433 GLN A CA 1
ATOM 3443 C C . GLN A 1 433 ? -1.178 -26.054 -2.613 1.00 50.28 433 GLN A C 1
ATOM 3445 O O . GLN A 1 433 ? -1.580 -25.291 -3.505 1.00 50.28 433 GLN A O 1
ATOM 3450 N N . PRO A 1 434 ? -0.204 -25.637 -1.774 1.00 45.53 434 PRO A N 1
ATOM 3451 C CA . PRO A 1 434 ? 0.110 -24.215 -1.615 1.00 45.53 434 PRO A CA 1
ATOM 3452 C C . PRO A 1 434 ? 0.894 -23.616 -2.787 1.00 45.53 434 PRO A C 1
ATOM 3454 O O . PRO A 1 434 ? 1.374 -22.484 -2.716 1.00 45.53 434 PRO A O 1
ATOM 3457 N N . SER A 1 435 ? 1.062 -24.339 -3.894 1.00 58.34 435 SER A N 1
ATOM 3458 C CA . SER A 1 435 ? 1.861 -23.840 -5.005 1.00 58.34 435 SER A CA 1
ATOM 3459 C C . SER A 1 435 ? 1.357 -24.193 -6.392 1.00 58.34 435 SER A C 1
ATOM 3461 O O . SER A 1 435 ? 2.065 -23.864 -7.332 1.00 58.34 435 SER A O 1
ATOM 3463 N N . GLN A 1 436 ? 0.184 -24.808 -6.582 1.00 69.00 436 GLN A N 1
ATOM 3464 C CA . GLN A 1 436 ? -0.242 -25.097 -7.957 1.00 69.00 436 GLN A CA 1
ATOM 3465 C C . GLN A 1 436 ? -0.664 -23.808 -8.671 1.00 69.00 436 GLN A C 1
ATOM 3467 O O . GLN A 1 436 ? -0.098 -23.484 -9.704 1.00 69.00 436 GLN A O 1
ATOM 3472 N N . LYS A 1 437 ? -1.538 -22.986 -8.070 1.00 73.81 437 LYS A N 1
ATOM 3473 C CA . LYS A 1 437 ? -1.939 -21.688 -8.654 1.00 73.81 437 LYS A CA 1
ATOM 3474 C C . LYS A 1 437 ? -0.762 -20.716 -8.808 1.00 73.81 437 LYS A C 1
ATOM 3476 O O . LYS A 1 437 ? -0.658 -20.043 -9.825 1.00 73.81 437 LYS A O 1
ATOM 3481 N N . LYS A 1 438 ? 0.151 -20.673 -7.828 1.00 74.75 438 LYS A N 1
ATOM 3482 C CA . LYS A 1 438 ? 1.360 -19.831 -7.890 1.00 74.75 438 LYS A CA 1
ATOM 3483 C C . LYS A 1 438 ? 2.361 -20.339 -8.930 1.00 74.75 438 LYS A C 1
ATOM 3485 O O . LYS A 1 438 ? 2.869 -19.531 -9.690 1.00 74.75 438 LYS A O 1
ATOM 3490 N N . ALA A 1 439 ? 2.602 -21.650 -9.009 1.00 77.38 439 ALA A N 1
ATOM 3491 C CA . ALA A 1 439 ? 3.462 -22.225 -10.042 1.00 77.38 439 ALA A CA 1
ATOM 3492 C C . ALA A 1 439 ? 2.855 -22.057 -11.438 1.00 77.38 439 ALA A C 1
ATOM 3494 O O . ALA A 1 439 ? 3.599 -21.768 -12.361 1.00 77.38 439 ALA A O 1
ATOM 3495 N N . ILE A 1 440 ? 1.528 -22.175 -11.589 1.00 82.56 440 ILE A N 1
ATOM 3496 C CA . ILE A 1 440 ? 0.826 -21.904 -12.854 1.00 82.56 440 ILE A CA 1
ATOM 3497 C C . ILE A 1 440 ? 1.006 -20.435 -13.238 1.00 82.56 440 ILE A C 1
ATOM 3499 O O . ILE A 1 440 ? 1.397 -20.149 -14.362 1.00 82.56 440 ILE A O 1
ATOM 3503 N N . ALA A 1 441 ? 0.783 -19.504 -12.305 1.00 77.19 441 ALA A N 1
ATOM 3504 C CA . ALA A 1 441 ? 0.990 -18.082 -12.559 1.00 77.19 441 ALA A CA 1
ATOM 3505 C C . ALA A 1 441 ? 2.450 -17.773 -12.933 1.00 77.19 441 ALA A C 1
ATOM 3507 O O . ALA A 1 441 ? 2.686 -17.070 -13.909 1.00 77.19 441 ALA A O 1
ATOM 3508 N N . CYS A 1 442 ? 3.430 -18.336 -12.216 1.00 76.94 442 CYS A N 1
ATOM 3509 C CA . CYS A 1 442 ? 4.845 -18.201 -12.560 1.00 76.94 442 CYS A CA 1
ATOM 3510 C C . CYS A 1 442 ? 5.150 -18.791 -13.940 1.00 76.94 442 CYS A C 1
ATOM 3512 O O . CYS A 1 442 ? 5.773 -18.109 -14.742 1.00 76.94 442 CYS A O 1
ATOM 3514 N N . ALA A 1 443 ? 4.677 -20.004 -14.245 1.00 83.25 443 ALA A N 1
ATOM 3515 C CA . ALA A 1 443 ? 4.862 -20.631 -15.551 1.00 83.25 443 ALA A CA 1
ATOM 3516 C C . ALA A 1 443 ? 4.302 -19.751 -16.675 1.00 83.25 443 ALA A C 1
ATOM 3518 O O . ALA A 1 443 ? 5.007 -19.480 -17.640 1.00 83.25 443 ALA A O 1
ATOM 3519 N N . LEU A 1 444 ? 3.073 -19.244 -16.519 1.00 82.62 444 LEU A N 1
ATOM 3520 C CA . LEU A 1 444 ? 2.442 -18.346 -17.488 1.00 82.62 444 LEU A CA 1
ATOM 3521 C C . LEU A 1 444 ? 3.238 -17.053 -17.674 1.00 82.62 444 LEU A C 1
ATOM 3523 O O . LEU A 1 444 ? 3.479 -16.660 -18.808 1.00 82.62 444 LEU A O 1
ATOM 3527 N N . ILE A 1 445 ? 3.687 -16.416 -16.588 1.00 74.75 445 ILE A N 1
ATOM 3528 C CA . ILE A 1 445 ? 4.519 -15.206 -16.671 1.00 74.75 445 ILE A CA 1
ATOM 3529 C C . ILE A 1 445 ? 5.817 -15.508 -17.424 1.00 74.75 445 ILE A C 1
ATOM 3531 O O . ILE A 1 445 ? 6.164 -14.777 -18.346 1.00 74.75 445 ILE A O 1
ATOM 3535 N N . PHE A 1 446 ? 6.506 -16.598 -17.081 1.00 78.94 446 PHE A N 1
ATOM 3536 C CA . PHE A 1 446 ? 7.738 -17.003 -17.756 1.00 78.94 446 PHE A CA 1
ATOM 3537 C C . PHE A 1 446 ? 7.520 -17.280 -19.248 1.00 78.94 446 PHE A C 1
ATOM 3539 O O . PHE A 1 446 ? 8.325 -16.830 -20.057 1.00 78.94 446 PHE A O 1
ATOM 3546 N N . PHE A 1 447 ? 6.421 -17.934 -19.632 1.00 83.19 447 PHE A N 1
ATOM 3547 C CA . PHE A 1 447 ? 6.093 -18.161 -21.042 1.00 83.19 447 PHE A CA 1
ATOM 3548 C C . PHE A 1 447 ? 5.708 -16.878 -21.787 1.00 83.19 447 PHE A C 1
ATOM 3550 O O . PHE A 1 447 ? 6.132 -16.701 -22.924 1.00 83.19 447 PHE A O 1
ATOM 3557 N N . VAL A 1 448 ? 4.957 -15.962 -21.165 1.00 77.38 448 VAL A N 1
ATOM 3558 C CA . VAL A 1 448 ? 4.614 -14.662 -21.772 1.00 77.38 448 VAL A CA 1
ATOM 3559 C C . VAL A 1 448 ? 5.870 -13.823 -21.990 1.00 77.38 448 VAL A C 1
ATOM 3561 O O . VAL A 1 448 ? 6.047 -13.257 -23.065 1.00 77.38 448 VAL A O 1
ATOM 3564 N N . VAL A 1 449 ? 6.769 -13.780 -21.003 1.00 71.69 449 VAL A N 1
ATOM 3565 C CA . VAL A 1 449 ? 8.065 -13.104 -21.136 1.00 71.69 449 VAL A CA 1
ATOM 3566 C C . VAL A 1 449 ? 8.901 -13.785 -22.220 1.00 71.69 449 VAL A C 1
ATOM 3568 O O . VAL A 1 449 ? 9.408 -13.103 -23.102 1.00 71.69 449 VAL A O 1
ATOM 3571 N N . ALA A 1 450 ? 8.978 -15.117 -22.236 1.00 81.12 450 ALA A N 1
ATOM 3572 C CA . ALA A 1 450 ? 9.689 -15.844 -23.284 1.00 81.12 450 ALA A CA 1
ATOM 3573 C C . ALA A 1 450 ? 9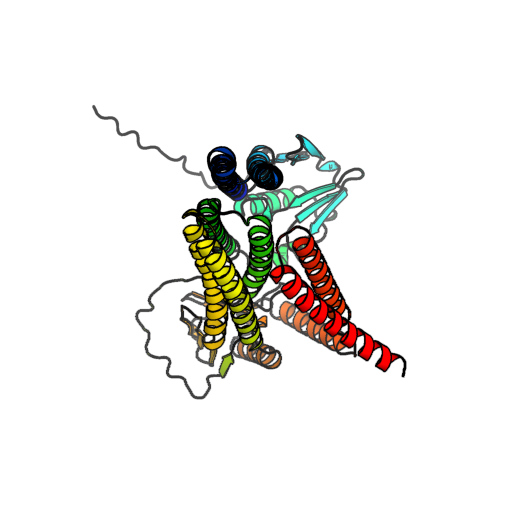.162 -15.502 -24.688 1.00 81.12 450 ALA A C 1
ATOM 3575 O O . ALA A 1 450 ? 9.948 -15.192 -25.578 1.00 81.12 450 ALA A O 1
ATOM 3576 N N . ALA A 1 451 ? 7.840 -15.489 -24.873 1.00 80.75 451 ALA A N 1
ATOM 3577 C CA . ALA A 1 451 ? 7.204 -15.151 -26.143 1.00 80.75 451 ALA A CA 1
ATOM 3578 C C . ALA A 1 451 ? 7.458 -13.693 -26.556 1.00 80.75 451 ALA A C 1
ATOM 3580 O O . ALA A 1 451 ? 7.768 -13.436 -27.717 1.00 80.75 451 ALA A O 1
ATOM 3581 N N . ALA A 1 452 ? 7.383 -12.746 -25.616 1.00 71.69 452 ALA A N 1
ATOM 3582 C CA . ALA A 1 452 ? 7.663 -11.336 -25.882 1.00 71.69 452 ALA A CA 1
ATOM 3583 C C . ALA A 1 452 ? 9.118 -11.113 -26.324 1.00 71.69 452 ALA A C 1
ATOM 3585 O O . ALA A 1 452 ? 9.368 -10.376 -27.274 1.00 71.69 452 ALA A O 1
ATOM 3586 N N . PHE A 1 453 ? 10.075 -11.782 -25.678 1.00 72.44 453 PHE A N 1
ATOM 3587 C CA . PHE A 1 453 ? 11.492 -11.678 -26.028 1.00 72.44 453 PHE A CA 1
ATOM 3588 C C . PHE A 1 453 ? 11.833 -12.428 -27.322 1.00 72.44 453 PHE A C 1
ATOM 3590 O O . PHE A 1 453 ? 12.637 -11.939 -28.110 1.00 72.44 453 PHE A O 1
ATOM 3597 N N . ALA A 1 454 ? 11.183 -13.562 -27.597 1.00 82.00 454 ALA A N 1
ATOM 3598 C CA . ALA A 1 454 ? 11.313 -14.246 -28.882 1.00 82.00 454 ALA A CA 1
ATOM 3599 C C . ALA A 1 454 ? 10.777 -13.372 -30.027 1.00 82.00 454 ALA A C 1
ATOM 3601 O O . ALA A 1 454 ? 11.436 -13.232 -31.054 1.00 82.00 454 ALA A O 1
ATOM 3602 N N . ALA A 1 455 ? 9.619 -12.730 -29.828 1.00 74.31 455 ALA A N 1
ATOM 3603 C CA . ALA A 1 455 ? 9.069 -11.770 -30.778 1.00 74.31 455 ALA A CA 1
ATOM 3604 C C . ALA A 1 455 ? 10.014 -10.574 -30.968 1.00 74.31 455 ALA A C 1
ATOM 3606 O O . ALA A 1 455 ? 10.315 -10.222 -32.098 1.00 74.31 455 ALA A O 1
ATOM 3607 N N . ALA A 1 456 ? 10.564 -10.003 -29.894 1.00 65.00 456 ALA A N 1
ATOM 3608 C CA . ALA A 1 456 ? 11.553 -8.930 -29.998 1.00 65.00 456 ALA A CA 1
ATOM 3609 C C . ALA A 1 456 ? 12.805 -9.356 -30.794 1.00 65.00 456 ALA A C 1
ATOM 3611 O O . ALA A 1 456 ? 13.289 -8.600 -31.633 1.00 65.00 456 ALA A O 1
ATOM 3612 N N . GLY A 1 457 ? 13.291 -10.586 -30.591 1.00 72.50 457 GLY A N 1
ATOM 3613 C CA . GLY A 1 457 ? 14.395 -11.152 -31.370 1.00 72.50 457 GLY A CA 1
ATOM 3614 C C . GLY A 1 457 ? 14.087 -11.239 -32.867 1.00 72.50 457 GLY A C 1
ATOM 3615 O O . GLY A 1 457 ? 14.935 -10.886 -33.684 1.00 72.50 457 GLY A O 1
ATOM 3616 N N . LEU A 1 458 ? 12.858 -11.628 -33.231 1.00 75.62 458 LEU A N 1
ATOM 3617 C CA . LEU A 1 458 ? 12.390 -11.663 -34.626 1.00 75.62 458 LEU A CA 1
ATOM 3618 C C . LEU A 1 458 ? 12.268 -10.268 -35.260 1.00 75.62 458 LEU A C 1
ATOM 3620 O O . LEU A 1 458 ? 12.349 -10.150 -36.477 1.00 75.62 458 LEU A O 1
ATOM 3624 N N . TRP A 1 459 ? 12.090 -9.222 -34.450 1.00 69.88 459 TRP A N 1
ATOM 3625 C CA . TRP A 1 459 ? 11.952 -7.827 -34.888 1.00 69.88 459 TRP A CA 1
ATOM 3626 C C . TRP A 1 459 ? 13.273 -7.042 -34.822 1.00 69.88 459 TRP A C 1
ATOM 3628 O O . TRP A 1 459 ? 13.264 -5.816 -34.788 1.00 69.88 459 TRP A O 1
ATOM 3638 N N . GLY A 1 460 ? 14.415 -7.736 -34.801 1.00 59.88 460 GLY A N 1
ATOM 3639 C CA . GLY A 1 460 ? 15.726 -7.103 -34.970 1.00 59.88 460 GLY A CA 1
ATOM 3640 C C . GLY A 1 460 ? 16.469 -6.742 -33.682 1.00 59.88 460 GLY A C 1
ATOM 3641 O O . GLY A 1 460 ? 17.554 -6.184 -33.765 1.00 59.88 460 GLY A O 1
ATOM 3642 N N . VAL A 1 461 ? 15.973 -7.120 -32.495 1.00 54.88 461 VAL A N 1
ATOM 3643 C CA . VAL A 1 461 ? 16.730 -6.949 -31.227 1.00 54.88 461 VAL A CA 1
ATOM 3644 C C . VAL A 1 461 ? 17.931 -7.917 -31.137 1.00 54.88 461 VAL A C 1
ATOM 3646 O O . VAL A 1 461 ? 18.813 -7.769 -30.294 1.00 54.88 461 VAL A O 1
ATOM 3649 N N . GLY A 1 462 ? 18.003 -8.902 -32.038 1.00 70.25 462 GLY A N 1
ATOM 3650 C CA . GLY A 1 462 ? 19.168 -9.768 -32.224 1.00 70.25 462 GLY A CA 1
ATOM 3651 C C . GLY A 1 462 ? 19.210 -11.003 -31.316 1.00 70.25 462 GLY A C 1
ATOM 3652 O O . GLY A 1 462 ? 18.283 -11.305 -30.559 1.00 70.25 462 GLY A O 1
ATOM 3653 N N . ALA A 1 463 ? 20.319 -11.745 -31.407 1.00 63.56 463 ALA A N 1
ATOM 3654 C CA . ALA A 1 463 ? 20.552 -13.003 -30.688 1.00 63.56 463 ALA A CA 1
ATOM 3655 C C . ALA A 1 463 ? 20.363 -12.940 -29.149 1.00 63.56 463 ALA A C 1
ATOM 3657 O O . ALA A 1 463 ? 19.842 -13.911 -28.588 1.00 63.56 463 ALA A O 1
ATOM 3658 N N . PRO A 1 464 ? 20.700 -11.839 -28.440 1.00 66.06 464 PRO A N 1
ATOM 3659 C CA . PRO A 1 464 ? 20.506 -11.754 -26.989 1.00 66.06 464 PRO A CA 1
ATOM 3660 C C . PRO A 1 464 ? 19.043 -11.900 -26.549 1.00 66.06 464 PRO A C 1
ATOM 3662 O O . PRO A 1 464 ? 18.764 -12.531 -25.526 1.00 66.06 464 PRO A O 1
ATOM 3665 N N . ALA A 1 465 ? 18.092 -11.387 -27.337 1.00 64.12 465 ALA A N 1
ATOM 3666 C CA . ALA A 1 465 ? 16.667 -11.511 -27.037 1.00 64.12 465 ALA A CA 1
ATOM 3667 C C . ALA A 1 465 ? 16.202 -12.977 -27.083 1.00 64.12 465 ALA A C 1
ATOM 3669 O O . ALA A 1 465 ? 15.453 -13.415 -26.207 1.00 64.12 465 ALA A O 1
ATOM 3670 N N . PHE A 1 466 ? 16.722 -13.772 -28.025 1.00 72.75 466 PHE A N 1
ATOM 3671 C CA . PHE A 1 466 ? 16.473 -15.215 -28.074 1.00 72.75 466 PHE A CA 1
ATOM 3672 C C . PHE A 1 466 ? 17.087 -15.959 -26.882 1.00 72.75 466 PHE A C 1
ATOM 3674 O O . PHE A 1 466 ? 16.474 -16.897 -26.373 1.00 72.75 466 PHE A O 1
ATOM 3681 N N . GLY A 1 467 ? 18.249 -15.521 -26.387 1.00 70.69 467 GLY A N 1
ATOM 3682 C CA . GLY A 1 467 ? 18.864 -16.076 -25.177 1.00 70.69 467 GLY A CA 1
ATOM 3683 C C . GLY A 1 467 ? 17.985 -15.898 -23.934 1.00 70.69 467 GLY A C 1
ATOM 3684 O O . GLY A 1 467 ? 17.729 -16.859 -23.204 1.00 70.69 467 GLY A O 1
ATOM 3685 N N . VAL A 1 468 ? 17.449 -14.690 -23.725 1.00 70.31 468 VAL A N 1
ATOM 3686 C CA . VAL A 1 468 ? 16.506 -14.420 -22.623 1.00 70.31 468 VAL A CA 1
ATOM 3687 C C . VAL A 1 468 ? 15.194 -15.179 -22.825 1.00 70.31 468 VAL A C 1
ATOM 3689 O O . VAL A 1 468 ? 14.672 -15.764 -21.874 1.00 70.31 468 VAL A O 1
ATOM 3692 N N . ALA A 1 469 ? 14.691 -15.243 -24.061 1.00 77.88 469 ALA A N 1
ATOM 3693 C CA . ALA A 1 469 ? 13.500 -16.018 -24.387 1.00 77.88 469 ALA A CA 1
ATOM 3694 C C . ALA A 1 469 ? 13.663 -17.503 -24.035 1.00 77.88 469 ALA A C 1
ATOM 3696 O O . ALA A 1 469 ? 12.788 -18.082 -23.390 1.00 77.88 469 ALA A O 1
ATOM 3697 N N . ALA A 1 470 ? 14.801 -18.107 -24.388 1.00 84.38 470 ALA A N 1
ATOM 3698 C CA . ALA A 1 470 ? 15.115 -19.494 -24.069 1.00 84.38 470 ALA A CA 1
ATOM 3699 C C . ALA A 1 470 ? 15.208 -19.720 -22.553 1.00 84.38 470 ALA A C 1
ATOM 3701 O O . ALA A 1 470 ? 14.597 -20.655 -22.035 1.00 84.38 470 ALA A O 1
ATOM 3702 N N . PHE A 1 471 ? 15.898 -18.837 -21.821 1.00 78.06 471 PHE A N 1
ATOM 3703 C CA . PHE A 1 471 ? 16.000 -18.923 -20.362 1.00 78.06 471 PHE A CA 1
ATOM 3704 C C . PHE A 1 471 ? 14.624 -18.854 -19.684 1.00 78.06 471 PHE A C 1
ATOM 3706 O O . PHE A 1 471 ? 14.289 -19.695 -18.844 1.00 78.06 471 PHE A O 1
ATOM 3713 N N . CYS A 1 472 ? 13.788 -17.892 -20.084 1.00 75.69 472 CYS A N 1
ATOM 3714 C CA . CYS A 1 472 ? 12.425 -17.774 -19.578 1.00 75.69 472 CYS A CA 1
ATOM 3715 C C . CYS A 1 472 ? 11.563 -18.982 -19.971 1.00 75.69 472 CYS A C 1
ATOM 3717 O O . CYS A 1 472 ? 10.794 -19.467 -19.143 1.00 75.69 472 CYS A 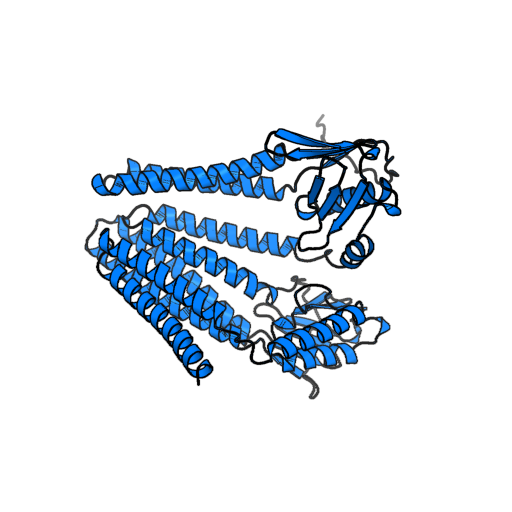O 1
ATOM 3719 N N . GLY A 1 473 ? 11.731 -19.517 -21.183 1.00 87.06 473 GLY A N 1
ATOM 3720 C CA . GLY A 1 473 ? 11.053 -20.727 -21.646 1.00 87.06 473 GLY A CA 1
ATOM 3721 C C . GLY A 1 473 ? 11.387 -21.947 -20.786 1.00 87.06 473 GLY A C 1
ATOM 3722 O O . GLY A 1 473 ? 10.477 -22.629 -20.317 1.00 87.06 473 GLY A O 1
ATOM 3723 N N . VAL A 1 474 ? 12.671 -22.170 -20.486 1.00 86.69 474 VAL A N 1
ATOM 3724 C CA . VAL A 1 474 ? 13.129 -23.239 -19.579 1.00 86.69 474 VAL A CA 1
ATOM 3725 C C . VAL A 1 474 ? 12.569 -23.041 -18.169 1.00 86.69 474 VAL A C 1
ATOM 3727 O O . VAL A 1 474 ? 12.094 -23.999 -17.559 1.00 86.69 474 VAL A O 1
ATOM 3730 N N . GLY A 1 475 ? 12.545 -21.802 -17.665 1.00 79.94 475 GLY A N 1
ATOM 3731 C CA . GLY A 1 475 ? 11.889 -21.468 -16.399 1.00 79.94 475 GLY A CA 1
ATOM 3732 C C . GLY A 1 475 ? 10.406 -21.854 -16.395 1.00 79.94 475 GLY A C 1
ATOM 3733 O O . GLY A 1 475 ? 9.941 -22.536 -15.478 1.00 79.94 475 GLY A O 1
ATOM 3734 N N . GLY A 1 476 ? 9.673 -21.493 -17.452 1.00 87.31 476 GLY A N 1
ATOM 3735 C CA . GLY A 1 476 ? 8.273 -21.871 -17.653 1.00 87.31 476 GLY A CA 1
ATOM 3736 C C . GLY A 1 476 ? 8.070 -23.389 -17.682 1.00 87.31 476 GLY A C 1
ATOM 3737 O O . GLY A 1 476 ? 7.206 -23.910 -16.972 1.00 87.31 476 GLY A O 1
ATOM 3738 N N . MET A 1 477 ? 8.915 -24.111 -18.425 1.00 90.38 477 MET A N 1
ATOM 3739 C CA . MET A 1 477 ? 8.901 -25.576 -18.503 1.00 90.38 477 MET A CA 1
ATOM 3740 C C . MET A 1 477 ? 9.205 -26.234 -17.156 1.00 90.38 477 MET A C 1
ATOM 3742 O O . MET A 1 477 ? 8.542 -27.203 -16.796 1.00 90.38 477 MET A O 1
ATOM 3746 N N . TRP A 1 478 ? 10.144 -25.701 -16.371 1.00 87.44 478 TRP A N 1
ATOM 3747 C CA . TRP A 1 478 ? 10.470 -26.222 -15.042 1.00 87.44 478 TRP A CA 1
ATOM 3748 C C . TRP A 1 478 ? 9.287 -26.110 -14.072 1.00 87.44 478 TRP A C 1
ATOM 3750 O O . TRP A 1 478 ? 8.947 -27.076 -13.378 1.00 87.44 478 TRP A O 1
ATOM 3760 N N . TYR A 1 479 ? 8.599 -24.961 -14.058 1.00 84.62 479 TYR A N 1
ATOM 3761 C CA . TYR A 1 479 ? 7.363 -24.808 -13.285 1.00 84.62 479 TYR A CA 1
ATOM 3762 C C . TYR A 1 479 ? 6.251 -25.728 -13.810 1.00 84.62 479 TYR A C 1
ATOM 3764 O O . TYR A 1 479 ? 5.567 -26.363 -13.004 1.00 84.62 479 TYR A O 1
ATOM 3772 N N . GLY A 1 480 ? 6.112 -25.860 -15.134 1.00 88.31 480 GLY A N 1
ATOM 3773 C CA . GLY A 1 480 ? 5.192 -26.799 -15.786 1.00 88.31 480 GLY A CA 1
ATOM 3774 C C . GLY A 1 480 ? 5.430 -28.252 -15.368 1.00 88.31 480 GLY A C 1
ATOM 3775 O O . GLY A 1 480 ? 4.499 -28.945 -14.957 1.00 88.31 480 GLY A O 1
ATOM 3776 N N . TRP A 1 481 ? 6.687 -28.694 -15.363 1.00 88.56 481 TRP A N 1
ATOM 3777 C CA . TRP A 1 481 ? 7.085 -30.032 -14.934 1.00 88.56 481 TRP A CA 1
ATOM 3778 C C . TRP A 1 481 ? 6.767 -30.285 -13.457 1.00 88.56 481 TRP A C 1
ATOM 3780 O O . TRP A 1 481 ? 6.238 -31.342 -13.116 1.00 88.56 481 TRP A O 1
ATOM 3790 N N . ARG A 1 482 ? 6.987 -29.300 -12.572 1.00 81.06 482 ARG A N 1
ATOM 3791 C CA . ARG A 1 482 ? 6.579 -29.407 -11.158 1.00 81.06 482 ARG A CA 1
ATOM 3792 C C . ARG A 1 482 ? 5.067 -29.505 -10.976 1.00 81.06 482 ARG A C 1
ATOM 3794 O O . ARG A 1 482 ? 4.615 -30.175 -10.047 1.00 81.06 482 ARG A O 1
ATOM 3801 N N . ILE A 1 483 ? 4.284 -28.842 -11.826 1.00 85.75 483 ILE A N 1
ATOM 3802 C CA . ILE A 1 483 ? 2.822 -28.976 -11.825 1.00 85.75 483 ILE A CA 1
ATOM 3803 C C . ILE A 1 483 ? 2.433 -30.390 -12.276 1.00 85.75 483 ILE A C 1
ATOM 3805 O O . ILE A 1 483 ? 1.633 -31.033 -11.599 1.00 85.75 483 ILE A O 1
ATOM 3809 N N . TRP A 1 484 ? 3.043 -30.894 -13.352 1.00 88.69 484 TRP A N 1
ATOM 3810 C CA . TRP A 1 484 ? 2.780 -32.227 -13.902 1.00 88.69 484 TRP A CA 1
ATOM 3811 C C . TRP A 1 484 ? 3.148 -33.364 -12.938 1.00 88.69 484 TRP A C 1
ATOM 3813 O O . TRP A 1 484 ? 2.313 -34.223 -12.671 1.00 88.69 484 TRP A O 1
ATOM 3823 N N . GLN A 1 485 ? 4.346 -33.332 -12.340 1.00 83.25 485 GLN A N 1
ATOM 3824 C CA . GLN A 1 485 ? 4.806 -34.294 -11.322 1.00 83.25 485 GLN A CA 1
ATOM 3825 C C . GLN A 1 485 ? 3.792 -34.443 -10.182 1.00 83.25 485 GLN A C 1
ATOM 3827 O O . GLN A 1 485 ? 3.458 -35.545 -9.755 1.00 83.25 485 GLN A O 1
ATOM 3832 N N . ARG A 1 486 ? 3.246 -33.317 -9.717 1.00 76.25 486 ARG A N 1
ATOM 3833 C CA . ARG A 1 486 ? 2.247 -33.307 -8.644 1.00 76.25 486 ARG A CA 1
ATOM 3834 C C . ARG A 1 486 ? 0.884 -33.807 -9.087 1.00 76.25 486 ARG A C 1
ATOM 3836 O O . ARG A 1 486 ? 0.170 -34.377 -8.272 1.00 76.25 486 ARG A O 1
ATOM 3843 N N . TRP A 1 487 ? 0.514 -33.571 -10.342 1.00 82.31 487 TRP A N 1
ATOM 3844 C CA . TRP A 1 487 ? -0.715 -34.116 -10.907 1.00 82.31 487 TRP A CA 1
ATOM 3845 C C . TRP A 1 487 ? -0.623 -35.642 -11.012 1.00 82.31 487 TRP A C 1
ATOM 3847 O O . TRP A 1 487 ? -1.539 -36.336 -10.589 1.00 82.31 487 TRP A O 1
ATOM 3857 N N . ARG A 1 488 ? 0.540 -36.157 -11.433 1.00 86.12 488 ARG A N 1
ATOM 3858 C CA . ARG A 1 488 ? 0.837 -37.593 -11.502 1.00 86.12 488 ARG A CA 1
ATOM 3859 C C . ARG A 1 488 ? 0.800 -38.288 -10.136 1.00 86.12 488 ARG A C 1
ATOM 3861 O O . ARG A 1 488 ? 0.290 -39.396 -10.048 1.00 86.12 488 ARG A O 1
ATOM 3868 N N . MET A 1 489 ? 1.286 -37.639 -9.075 1.00 74.69 489 MET A N 1
ATOM 3869 C CA . MET A 1 489 ? 1.220 -38.192 -7.710 1.00 74.69 489 MET A CA 1
ATOM 3870 C C . MET A 1 489 ? -0.192 -38.184 -7.105 1.00 74.69 489 MET A C 1
ATOM 3872 O O . MET A 1 489 ? -0.410 -38.835 -6.098 1.00 74.69 489 MET A O 1
ATOM 3876 N N . LYS A 1 490 ? -1.139 -37.427 -7.676 1.00 75.00 490 LYS A N 1
ATOM 3877 C CA . LYS A 1 490 ? -2.550 -37.442 -7.253 1.00 75.00 490 LYS A CA 1
ATOM 3878 C C . LYS A 1 490 ? -3.387 -38.497 -7.973 1.00 75.00 490 LYS A C 1
ATOM 3880 O O . LYS A 1 490 ? -4.495 -38.780 -7.535 1.00 75.00 490 LYS A O 1
ATOM 3885 N N . SER A 1 491 ? -2.910 -38.987 -9.114 1.00 77.75 491 SER A N 1
ATOM 3886 C CA . SER A 1 491 ? -3.593 -40.004 -9.919 1.00 77.75 491 SER A CA 1
ATOM 3887 C C . SER A 1 491 ? -3.153 -41.434 -9.587 1.00 77.75 491 SER A C 1
ATOM 3889 O O . SER A 1 491 ? -3.653 -42.369 -10.203 1.00 77.75 491 SER A O 1
ATOM 3891 N N . GLN A 1 492 ? -2.179 -41.579 -8.687 1.00 74.50 492 GLN A N 1
ATOM 3892 C CA . GLN A 1 492 ? -1.735 -42.834 -8.080 1.00 74.50 492 GLN A CA 1
ATOM 3893 C C . GLN A 1 492 ? -2.296 -42.894 -6.667 1.00 74.50 492 GLN A C 1
ATOM 3895 O O . GLN A 1 492 ? -2.679 -44.009 -6.257 1.00 74.50 492 GLN A O 1
#